Protein 1GFF (pdb70)

Structure (mmCIF, N/CA/C/O backbone):
data_1GFF
#
_entry.id   1GFF
#
_cell.length_a   414.200
_cell.length_b   414.200
_cell.length_c   263.000
_cell.angle_alpha   90.00
_cell.angle_beta   90.00
_cell.angle_gamma   120.00
#
_symmetry.space_group_name_H-M   'P 63 2 2'
#
loop_
_entity.id
_entity.type
_entity.pdbx_description
1 polymer 'BACTERIOPHAGE G4 CAPSID PROTEINS GPF, GPG, GPJ'
2 polymer 'BACTERIOPHAGE G4 CAPSID PROTEINS GPF, GPG, GPJ'
3 polymer 'BACTERIOPHAGE G4 CAPSID PROTEINS GPF, GPG, GPJ'
#
loop_
_atom_site.group_PDB
_atom_site.id
_atom_site.type_symbol
_atom_site.label_atom_id
_atom_site.label_alt_id
_atom_site.label_comp_id
_atom_site.label_asym_id
_atom_site.label_entity_id
_atom_site.label_seq_id
_atom_site.pdbx_PDB_ins_code
_atom_site.Cartn_x
_atom_site.Cartn_y
_atom_site.Cartn_z
_atom_site.occupancy
_atom_site.B_iso_or_equiv
_atom_site.auth_seq_id
_atom_site.auth_comp_id
_atom_site.auth_asym_id
_atom_site.auth_atom_id
_atom_site.pdbx_PDB_model_num
ATOM 1 N N . VAL A 1 10 ? 16.936 232.017 165.624 1.00 0.00 10 VAL 1 N 1
ATOM 2 C CA . VAL A 1 10 ? 17.678 233.008 164.868 1.00 0.00 10 VAL 1 CA 1
ATOM 3 C C . VAL A 1 10 ? 19.169 232.775 164.978 1.00 0.00 10 VAL 1 C 1
ATOM 4 O O . VAL A 1 10 ? 19.650 232.174 165.951 1.00 0.00 10 VAL 1 O 1
ATOM 8 N N . PRO A 1 11 ? 19.927 233.242 163.978 1.00 0.00 11 PRO 1 N 1
ATOM 9 C CA . PRO A 1 11 ? 21.345 233.007 163.927 1.00 0.00 11 PRO 1 CA 1
ATOM 10 C C . PRO A 1 11 ? 22.006 233.551 165.141 1.00 0.00 11 PRO 1 C 1
ATOM 11 O O . PRO A 1 11 ? 21.805 234.762 165.459 1.00 0.00 11 PRO 1 O 1
ATOM 15 N N . HIS A 1 12 ? 22.744 232.667 165.763 1.00 0.00 12 HIS 1 N 1
ATOM 16 C CA . HIS A 1 12 ? 23.523 232.985 166.950 1.00 0.00 12 HIS 1 CA 1
ATOM 17 C C . HIS A 1 12 ? 24.992 232.819 166.612 1.00 0.00 12 HIS 1 C 1
ATOM 18 O O . HIS A 1 12 ? 25.477 231.697 166.403 1.00 0.00 12 HIS 1 O 1
ATOM 25 N N . ASP A 1 13 ? 25.648 233.952 166.551 1.00 0.00 13 ASP 1 N 1
ATOM 26 C CA . ASP A 1 13 ? 27.069 234.010 166.240 1.00 0.00 13 ASP 1 CA 1
ATOM 27 C C . ASP A 1 13 ? 27.876 233.678 167.487 1.00 0.00 13 ASP 1 C 1
ATOM 28 O O . ASP A 1 13 ? 28.051 234.523 168.377 1.00 0.00 13 ASP 1 O 1
ATOM 33 N N . LEU A 1 14 ? 28.339 232.447 167.508 1.00 0.00 14 LEU 1 N 1
ATOM 34 C CA . LEU A 1 14 ? 29.115 231.913 168.629 1.00 0.00 14 LEU 1 CA 1
ATOM 35 C C . LEU A 1 14 ? 30.583 231.757 168.237 1.00 0.00 14 LEU 1 C 1
ATOM 36 O O . LEU A 1 14 ? 31.272 230.834 168.696 1.00 0.00 14 LEU 1 O 1
ATOM 41 N N . SER A 1 15 ? 31.016 232.675 167.394 1.00 0.00 15 SER 1 N 1
ATOM 42 C CA . SER A 1 15 ? 32.404 232.720 166.916 1.00 0.00 15 SER 1 CA 1
ATOM 43 C C . SER A 1 15 ? 33.319 233.128 168.073 1.00 0.00 15 SER 1 C 1
ATOM 44 O O . SER A 1 15 ? 32.881 233.768 169.039 1.00 0.00 15 SER 1 O 1
ATOM 47 N N . HIS A 1 16 ? 34.573 232.742 167.943 1.00 0.00 16 HIS 1 N 1
ATOM 48 C CA . HIS A 1 16 ? 35.602 233.027 168.957 1.00 0.00 16 HIS 1 CA 1
ATOM 49 C C . HIS A 1 16 ? 36.978 232.620 168.436 1.00 0.00 16 HIS 1 C 1
ATOM 50 O O . HIS A 1 16 ? 37.097 231.771 167.542 1.00 0.00 16 HIS 1 O 1
ATOM 57 N N . LEU A 1 17 ? 37.984 233.239 169.017 1.00 0.00 17 LEU 1 N 1
ATOM 58 C CA . LEU A 1 17 ? 39.382 232.963 168.666 1.00 0.00 17 LEU 1 CA 1
ATOM 59 C C . LEU A 1 17 ? 39.905 231.811 169.524 1.00 0.00 17 LEU 1 C 1
ATOM 60 O O . LEU A 1 17 ? 39.419 231.576 170.641 1.00 0.00 17 LEU 1 O 1
ATOM 65 N N . VAL A 1 18 ? 40.885 231.132 168.963 1.00 0.00 18 VAL 1 N 1
ATOM 66 C CA . VAL A 1 18 ? 41.535 229.987 169.609 1.00 0.00 18 VAL 1 CA 1
ATOM 67 C C . VAL A 1 18 ? 43.059 230.109 169.486 1.00 0.00 18 VAL 1 C 1
ATOM 68 O O . VAL A 1 18 ? 43.604 230.185 168.379 1.00 0.00 18 VAL 1 O 1
ATOM 72 N N . PHE A 1 19 ? 43.703 230.137 170.640 1.00 0.00 19 PHE 1 N 1
ATOM 73 C CA . PHE A 1 19 ? 45.175 230.167 170.739 1.00 0.00 19 PHE 1 CA 1
ATOM 74 C C . PHE A 1 19 ? 45.586 228.839 171.361 1.00 0.00 19 PHE 1 C 1
ATOM 75 O O . PHE A 1 19 ? 45.426 228.624 172.573 1.00 0.00 19 PHE 1 O 1
ATOM 83 N N . GLU A 1 20 ? 46.101 227.988 170.491 1.00 0.00 20 GLU 1 N 1
ATOM 84 C CA . GLU A 1 20 ? 46.391 226.599 170.839 1.00 0.00 20 GLU 1 CA 1
ATOM 85 C C . GLU A 1 20 ? 47.889 226.264 170.839 1.00 0.00 20 GLU 1 C 1
ATOM 86 O O . GLU A 1 20 ? 48.723 227.065 170.393 1.00 0.00 20 GLU 1 O 1
ATOM 92 N N . ALA A 1 21 ? 48.132 225.058 171.357 1.00 0.00 21 ALA 1 N 1
ATOM 93 C CA . ALA A 1 21 ? 49.471 224.449 171.495 1.00 0.00 21 ALA 1 CA 1
ATOM 94 C C . ALA A 1 21 ? 49.338 223.070 172.172 1.00 0.00 21 ALA 1 C 1
ATOM 95 O O . ALA A 1 21 ? 48.478 222.863 173.040 1.00 0.00 21 ALA 1 O 1
ATOM 97 N N . GLY A 1 22 ? 50.200 222.149 171.754 1.00 0.00 22 GLY 1 N 1
ATOM 98 C CA . GLY A 1 22 ? 50.213 220.769 172.289 1.00 0.00 22 GLY 1 CA 1
ATOM 99 C C . GLY A 1 22 ? 51.459 220.005 171.810 1.00 0.00 22 GLY 1 C 1
ATOM 100 O O . GLY A 1 22 ? 52.353 220.579 171.171 1.00 0.00 22 GLY 1 O 1
ATOM 101 N N . LYS A 1 23 ? 51.471 218.718 172.144 1.00 0.00 23 LYS 1 N 1
ATOM 102 C CA . LYS A 1 23 ? 52.572 217.803 171.785 1.00 0.00 23 LYS 1 CA 1
ATOM 103 C C . LYS A 1 23 ? 52.330 217.243 170.369 1.00 0.00 23 LYS 1 C 1
ATOM 104 O O . LYS A 1 23 ? 51.508 217.768 169.606 1.00 0.00 23 LYS 1 O 1
ATOM 110 N N . ILE A 1 24 ? 53.041 216.172 170.038 1.00 0.00 24 ILE 1 N 1
ATOM 111 C CA . ILE A 1 24 ? 53.023 215.609 168.667 1.00 0.00 24 ILE 1 CA 1
ATOM 112 C C . ILE A 1 24 ? 51.931 214.547 168.408 1.00 0.00 24 ILE 1 C 1
ATOM 113 O O . ILE A 1 24 ? 51.097 214.691 167.504 1.00 0.00 24 ILE 1 O 1
ATOM 118 N N . GLY A 1 25 ? 51.927 213.471 169.179 1.00 0.00 25 GLY 1 N 1
ATOM 119 C CA . GLY A 1 25 ? 50.987 212.350 168.921 1.00 0.00 25 GLY 1 CA 1
ATOM 120 C C . GLY A 1 25 ? 49.902 212.198 169.997 1.00 0.00 25 GLY 1 C 1
ATOM 121 O O . GLY A 1 25 ? 49.492 211.076 170.333 1.00 0.00 25 GLY 1 O 1
ATOM 122 N N . ARG A 1 26 ? 49.435 213.319 170.509 1.00 0.00 26 ARG 1 N 1
ATOM 123 C CA . ARG A 1 26 ? 48.392 213.323 171.552 1.00 0.00 26 ARG 1 CA 1
ATOM 124 C C . ARG A 1 26 ? 47.179 214.154 171.104 1.00 0.00 26 ARG 1 C 1
ATOM 125 O O . ARG A 1 26 ? 47.330 215.273 170.589 1.00 0.00 26 ARG 1 O 1
ATOM 133 N N . LEU A 1 27 ? 46.014 213.554 171.326 1.00 0.00 27 LEU 1 N 1
ATOM 134 C CA . LEU A 1 27 ? 44.705 214.150 170.988 1.00 0.00 27 LEU 1 CA 1
ATOM 135 C C . LEU A 1 27 ? 44.345 215.215 172.020 1.00 0.00 27 LEU 1 C 1
ATOM 136 O O . LEU A 1 27 ? 44.407 214.978 173.236 1.00 0.00 27 LEU 1 O 1
ATOM 141 N N . LYS A 1 28 ? 43.958 216.355 171.497 1.00 0.00 28 LYS 1 N 1
ATOM 142 C CA . LYS A 1 28 ? 43.684 217.529 172.312 1.00 0.00 28 LYS 1 CA 1
ATOM 143 C C . LYS A 1 28 ? 42.489 218.321 171.769 1.00 0.00 28 LYS 1 C 1
ATOM 144 O O . LYS A 1 28 ? 42.399 218.590 170.564 1.00 0.00 28 LYS 1 O 1
ATOM 150 N N . THR A 1 29 ? 41.606 218.674 172.694 1.00 0.00 29 THR 1 N 1
ATOM 151 C CA . THR A 1 29 ? 40.392 219.457 172.393 1.00 0.00 29 THR 1 CA 1
ATOM 152 C C . THR A 1 29 ? 40.788 220.924 172.193 1.00 0.00 29 THR 1 C 1
ATOM 153 O O . THR A 1 29 ? 41.452 221.528 173.049 1.00 0.00 29 THR 1 O 1
ATOM 157 N N . ILE A 1 30 ? 40.371 221.475 171.066 1.00 0.00 30 ILE 1 N 1
ATOM 158 C CA . ILE A 1 30 ? 40.708 222.863 170.708 1.00 0.00 30 ILE 1 CA 1
ATOM 159 C C . ILE A 1 30 ? 39.483 223.785 170.789 1.00 0.00 30 ILE 1 C 1
ATOM 160 O O . ILE A 1 30 ? 39.613 225.016 170.855 1.00 0.00 30 ILE 1 O 1
ATOM 165 N N . SER A 1 31 ? 38.305 223.187 170.785 1.00 0.00 31 SER 1 N 1
ATOM 166 C CA . SER A 1 31 ? 37.048 223.954 170.862 1.00 0.00 31 SER 1 CA 1
ATOM 167 C C . SER A 1 31 ? 35.852 223.033 171.113 1.00 0.00 31 SER 1 C 1
ATOM 168 O O . SER A 1 31 ? 35.813 221.890 170.637 1.00 0.00 31 SER 1 O 1
ATOM 171 N N . TRP A 1 32 ? 34.911 223.576 171.867 1.00 0.00 32 TRP 1 N 1
ATOM 172 C CA . TRP A 1 32 ? 33.649 222.893 172.195 1.00 0.00 32 TRP 1 CA 1
ATOM 173 C C . TRP A 1 32 ? 32.541 223.934 172.363 1.00 0.00 32 TRP 1 C 1
ATOM 174 O O . TRP A 1 32 ? 32.744 224.988 172.988 1.00 0.00 32 TRP 1 O 1
ATOM 185 N N . THR A 1 33 ? 31.403 223.593 171.785 1.00 0.00 33 THR 1 N 1
ATOM 186 C CA . THR A 1 33 ? 30.211 224.452 171.783 1.00 0.00 33 THR 1 CA 1
ATOM 187 C C . THR A 1 33 ? 28.983 223.691 172.278 1.00 0.00 33 THR 1 C 1
ATOM 188 O O . THR A 1 33 ? 28.479 222.781 171.602 1.00 0.00 33 THR 1 O 1
ATOM 192 N N . PRO A 1 34 ? 28.451 224.003 173.468 1.00 0.00 34 PRO 1 N 1
ATOM 193 C CA . PRO A 1 34 ? 27.240 223.352 173.943 1.00 0.00 34 PRO 1 CA 1
ATOM 194 C C . PRO A 1 34 ? 26.098 223.676 173.003 1.00 0.00 34 PRO 1 C 1
ATOM 195 O O . PRO A 1 34 ? 25.899 224.885 172.668 1.00 0.00 34 PRO 1 O 1
ATOM 199 N N . VAL A 1 35 ? 25.375 222.640 172.594 1.00 0.00 35 VAL 1 N 1
ATOM 200 C CA . VAL A 1 35 ? 24.235 222.792 171.659 1.00 0.00 35 VAL 1 CA 1
ATOM 201 C C . VAL A 1 35 ? 22.928 222.329 172.297 1.00 0.00 35 VAL 1 C 1
ATOM 202 O O . VAL A 1 35 ? 22.920 221.435 173.159 1.00 0.00 35 VAL 1 O 1
ATOM 206 N N . VAL A 1 36 ? 21.839 222.973 171.855 1.00 0.00 36 VAL 1 N 1
ATOM 207 C CA . VAL A 1 36 ? 20.525 222.560 172.341 1.00 0.00 36 VAL 1 CA 1
ATOM 208 C C . VAL A 1 36 ? 19.710 221.855 171.259 1.00 0.00 36 VAL 1 C 1
ATOM 209 O O . VAL A 1 36 ? 19.908 222.080 170.058 1.00 0.00 36 VAL 1 O 1
ATOM 213 N N . ALA A 1 37 ? 18.850 220.994 171.785 1.00 0.00 37 ALA 1 N 1
ATOM 214 C CA . ALA A 1 37 ? 17.969 220.142 170.991 1.00 0.00 37 ALA 1 CA 1
ATOM 215 C C . ALA A 1 37 ? 17.205 220.987 169.976 1.00 0.00 37 ALA 1 C 1
ATOM 216 O O . ALA A 1 37 ? 16.476 221.923 170.339 1.00 0.00 37 ALA 1 O 1
ATOM 218 N N . GLY A 1 38 ? 17.412 220.637 168.728 1.00 0.00 38 GLY 1 N 1
ATOM 219 C CA . GLY A 1 38 ? 16.704 221.261 167.617 1.00 0.00 38 GLY 1 CA 1
ATOM 220 C C . GLY A 1 38 ? 17.482 222.402 166.954 1.00 0.00 38 GLY 1 C 1
ATOM 221 O O . GLY A 1 38 ? 16.995 223.054 166.026 1.00 0.00 38 GLY 1 O 1
ATOM 222 N N . ASP A 1 39 ? 18.697 222.711 167.378 1.00 0.00 39 ASP 1 N 1
ATOM 223 C CA . ASP A 1 39 ? 19.387 223.798 166.666 1.00 0.00 39 ASP 1 CA 1
ATOM 224 C C . ASP A 1 39 ? 20.348 223.203 165.630 1.00 0.00 39 ASP 1 C 1
ATOM 225 O O . ASP A 1 39 ? 20.798 222.055 165.754 1.00 0.00 39 ASP 1 O 1
ATOM 230 N N . SER A 1 40 ? 20.569 224.019 164.613 1.00 0.00 40 SER 1 N 1
ATOM 231 C CA . SER A 1 40 ? 21.447 223.700 163.479 1.00 0.00 40 SER 1 CA 1
ATOM 232 C C . SER A 1 40 ? 22.799 224.365 163.737 1.00 0.00 40 SER 1 C 1
ATOM 233 O O . SER A 1 40 ? 22.870 225.549 164.100 1.00 0.00 40 SER 1 O 1
ATOM 236 N N . PHE A 1 41 ? 23.840 223.586 163.542 1.00 0.00 41 PHE 1 N 1
ATOM 237 C CA . PHE A 1 41 ? 25.211 224.035 163.804 1.00 0.00 41 PHE 1 CA 1
ATOM 238 C C . PHE A 1 41 ? 26.106 223.879 162.574 1.00 0.00 41 PHE 1 C 1
ATOM 239 O O . PHE A 1 41 ? 26.127 222.825 161.925 1.00 0.00 41 PHE 1 O 1
ATOM 247 N N . GLU A 1 42 ? 26.817 224.959 162.303 1.00 0.00 42 GLU 1 N 1
ATOM 248 C CA . GLU A 1 42 ? 27.789 225.035 161.202 1.00 0.00 42 GLU 1 CA 1
ATOM 249 C C . GLU A 1 42 ? 28.978 225.865 161.681 1.00 0.00 42 GLU 1 C 1
ATOM 250 O O . GLU A 1 42 ? 28.817 226.864 162.398 1.00 0.00 42 GLU 1 O 1
ATOM 256 N N . CYS A 1 43 ? 30.154 225.429 161.282 1.00 0.00 43 CYS 1 N 1
ATOM 257 C CA . CYS A 1 43 ? 31.398 226.096 161.678 1.00 0.00 43 CYS 1 CA 1
ATOM 258 C C . CYS A 1 43 ? 32.413 226.122 160.547 1.00 0.00 43 CYS 1 C 1
ATOM 259 O O . CYS A 1 43 ? 32.487 225.202 159.722 1.00 0.00 43 CYS 1 O 1
ATOM 262 N N . ASP A 1 44 ? 33.164 227.210 160.562 1.00 0.00 44 ASP 1 N 1
ATOM 263 C CA . ASP A 1 44 ? 34.254 227.454 159.607 1.00 0.00 44 ASP 1 CA 1
ATOM 264 C C . ASP A 1 44 ? 35.471 227.929 160.375 1.00 0.00 44 ASP 1 C 1
ATOM 265 O O . ASP A 1 44 ? 35.593 229.119 160.708 1.00 0.00 44 ASP 1 O 1
ATOM 270 N N . MET A 1 45 ? 36.294 226.965 160.606 1.00 0.00 45 MET 1 N 1
ATOM 271 C CA . MET A 1 45 ? 37.521 227.099 161.352 1.00 0.00 45 MET 1 CA 1
ATOM 272 C C . MET A 1 45 ? 38.673 227.325 160.375 1.00 0.00 45 MET 1 C 1
ATOM 273 O O . MET A 1 45 ? 39.003 226.455 159.554 1.00 0.00 45 MET 1 O 1
ATOM 278 N N . VAL A 1 46 ? 39.266 228.500 160.483 1.00 0.00 46 VAL 1 N 1
ATOM 279 C CA . VAL A 1 46 ? 40.348 228.878 159.603 1.00 0.00 46 VAL 1 CA 1
ATOM 280 C C . VAL A 1 46 ? 41.460 229.551 160.372 1.00 0.00 46 VAL 1 C 1
ATOM 281 O O . VAL A 1 46 ? 41.246 230.563 161.052 1.00 0.00 46 VAL 1 O 1
ATOM 285 N N . GLY A 1 47 ? 42.621 228.953 160.226 1.00 0.00 47 GLY 1 N 1
ATOM 286 C CA . GLY A 1 47 ? 43.825 229.432 160.888 1.00 0.00 47 GLY 1 CA 1
ATOM 287 C C . GLY A 1 47 ? 45.077 228.837 160.255 1.00 0.00 47 GLY 1 C 1
ATOM 288 O O . GLY A 1 47 ? 45.027 228.272 159.147 1.00 0.00 47 GLY 1 O 1
ATOM 289 N N . ALA A 1 48 ? 46.134 229.014 161.018 1.00 0.00 48 ALA 1 N 1
ATOM 290 C CA . ALA A 1 48 ? 47.481 228.571 160.672 1.00 0.00 48 ALA 1 CA 1
ATOM 291 C C . ALA A 1 48 ? 48.052 227.709 161.795 1.00 0.00 48 ALA 1 C 1
ATOM 292 O O . ALA A 1 48 ? 47.858 228.000 162.988 1.00 0.00 48 ALA 1 O 1
ATOM 294 N N . ILE A 1 49 ? 48.737 226.673 161.363 1.00 0.00 49 ILE 1 N 1
ATOM 295 C CA . ILE A 1 49 ? 49.398 225.719 162.255 1.00 0.00 49 ILE 1 CA 1
ATOM 296 C C . ILE A 1 49 ? 50.909 225.876 162.129 1.00 0.00 49 ILE 1 C 1
ATOM 297 O O . ILE A 1 49 ? 51.463 225.853 161.021 1.00 0.00 49 ILE 1 O 1
ATOM 302 N N . ARG A 1 50 ? 51.527 226.037 163.276 1.00 0.00 50 ARG 1 N 1
ATOM 303 C CA . ARG A 1 50 ? 52.978 226.198 163.377 1.00 0.00 50 ARG 1 CA 1
ATOM 304 C C . ARG A 1 50 ? 53.560 225.133 164.303 1.00 0.00 50 ARG 1 C 1
ATOM 305 O O . ARG A 1 50 ? 52.925 224.718 165.277 1.00 0.00 50 ARG 1 O 1
ATOM 313 N N . LEU A 1 51 ? 54.753 224.716 163.955 1.00 0.00 51 LEU 1 N 1
ATOM 314 C CA . LEU A 1 51 ? 55.536 223.768 164.757 1.00 0.00 51 LEU 1 CA 1
ATOM 315 C C . LEU A 1 51 ? 56.563 224.616 165.513 1.00 0.00 51 LEU 1 C 1
ATOM 316 O O . LEU A 1 51 ? 56.886 225.739 165.113 1.00 0.00 51 LEU 1 O 1
ATOM 321 N N . SER A 1 52 ? 57.090 224.139 166.620 1.00 0.00 52 SER 1 N 1
ATOM 322 C CA . SER A 1 52 ? 58.107 224.937 167.331 1.00 0.00 52 SER 1 CA 1
ATOM 323 C C . SER A 1 52 ? 59.288 225.105 166.378 1.00 0.00 52 SER 1 C 1
ATOM 324 O O . SER A 1 52 ? 59.475 224.305 165.449 1.00 0.00 52 SER 1 O 1
ATOM 327 N N . PRO A 1 53 ? 60.158 226.114 166.512 1.00 0.00 53 PRO 1 N 1
ATOM 328 C CA . PRO A 1 53 ? 61.246 226.265 165.565 1.00 0.00 53 PRO 1 CA 1
ATOM 329 C C . PRO A 1 53 ? 62.099 225.029 165.608 1.00 0.00 53 PRO 1 C 1
ATOM 330 O O . PRO A 1 53 ? 62.507 224.591 166.722 1.00 0.00 53 PRO 1 O 1
ATOM 334 N N . LEU A 1 54 ? 62.394 224.411 164.465 1.00 0.00 54 LEU 1 N 1
ATOM 335 C CA . LEU A 1 54 ? 63.262 223.215 164.527 1.00 0.00 54 LEU 1 CA 1
ATOM 336 C C . LEU A 1 54 ? 64.728 223.626 164.342 1.00 0.00 54 LEU 1 C 1
ATOM 337 O O . LEU A 1 54 ? 65.034 224.712 163.827 1.00 0.00 54 LEU 1 O 1
ATOM 342 N N . ARG A 1 55 ? 65.582 222.720 164.774 1.00 0.00 55 ARG 1 N 1
ATOM 343 C CA . ARG A 1 55 ? 67.036 222.943 164.857 1.00 0.00 55 ARG 1 CA 1
ATOM 344 C C . ARG A 1 55 ? 67.748 223.035 163.496 1.00 0.00 55 ARG 1 C 1
ATOM 345 O O . ARG A 1 55 ? 68.837 223.606 163.386 1.00 0.00 55 ARG 1 O 1
ATOM 353 N N . ARG A 1 56 ? 67.179 222.480 162.452 1.00 0.00 56 ARG 1 N 1
ATOM 354 C CA . ARG A 1 56 ? 67.787 222.616 161.111 1.00 0.00 56 ARG 1 CA 1
ATOM 355 C C . ARG A 1 56 ? 66.678 222.953 160.115 1.00 0.00 56 ARG 1 C 1
ATOM 356 O O . ARG A 1 56 ? 65.593 223.398 160.506 1.00 0.00 56 ARG 1 O 1
ATOM 364 N N . GLY A 1 57 ? 66.956 222.753 158.843 1.00 0.00 57 GLY 1 N 1
ATOM 365 C CA . GLY A 1 57 ? 65.979 223.052 157.777 1.00 0.00 57 GLY 1 CA 1
ATOM 366 C C . GLY A 1 57 ? 64.900 221.967 157.734 1.00 0.00 57 GLY 1 C 1
ATOM 367 O O . GLY A 1 57 ? 65.082 220.867 158.273 1.00 0.00 57 GLY 1 O 1
ATOM 368 N N . LEU A 1 58 ? 63.793 222.312 157.093 1.00 0.00 58 LEU 1 N 1
ATOM 369 C CA . LEU A 1 58 ? 62.662 221.385 156.921 1.00 0.00 58 LEU 1 CA 1
ATOM 370 C C . LEU A 1 58 ? 63.147 220.155 156.160 1.00 0.00 58 LEU 1 C 1
ATOM 371 O O . LEU A 1 58 ? 63.951 220.263 155.224 1.00 0.00 58 LEU 1 O 1
ATOM 376 N N . ALA A 1 59 ? 62.652 219.010 156.579 1.00 0.00 59 ALA 1 N 1
ATOM 377 C CA . ALA A 1 59 ? 63.015 217.739 155.950 1.00 0.00 59 ALA 1 CA 1
ATOM 378 C C . ALA A 1 59 ? 61.763 216.910 155.652 1.00 0.00 59 ALA 1 C 1
ATOM 379 O O . ALA A 1 59 ? 61.655 216.268 154.594 1.00 0.00 59 ALA 1 O 1
ATOM 381 N N . VAL A 1 60 ? 60.803 216.919 156.579 1.00 0.00 60 VAL 1 N 1
ATOM 382 C CA . VAL A 1 60 ? 59.585 216.128 156.358 1.00 0.00 60 VAL 1 CA 1
ATOM 383 C C . VAL A 1 60 ? 58.375 216.790 157.004 1.00 0.00 60 VAL 1 C 1
ATOM 384 O O . VAL A 1 60 ? 58.401 217.148 158.191 1.00 0.00 60 VAL 1 O 1
ATOM 388 N N . ASP A 1 61 ? 57.365 216.920 156.164 1.00 0.00 61 ASP 1 N 1
ATOM 389 C CA . ASP A 1 61 ? 56.083 217.521 156.528 1.00 0.00 61 ASP 1 CA 1
ATOM 390 C C . ASP A 1 61 ? 55.324 216.620 157.489 1.00 0.00 61 ASP 1 C 1
ATOM 391 O O . ASP A 1 61 ? 55.311 215.389 157.335 1.00 0.00 61 ASP 1 O 1
ATOM 396 N N . SER A 1 62 ? 54.719 217.270 158.449 1.00 0.00 62 SER 1 N 1
ATOM 397 C CA . SER A 1 62 ? 53.870 216.606 159.430 1.00 0.00 62 SER 1 CA 1
ATOM 398 C C . SER A 1 62 ? 52.439 216.681 158.917 1.00 0.00 62 SER 1 C 1
ATOM 399 O O . SER A 1 62 ? 52.064 217.623 158.206 1.00 0.00 62 SER 1 O 1
ATOM 402 N N . ARG A 1 63 ? 51.674 215.684 159.277 1.00 0.00 63 ARG 1 N 1
ATOM 403 C CA . ARG A 1 63 ? 50.272 215.598 158.872 1.00 0.00 63 ARG 1 CA 1
ATOM 404 C C . ARG A 1 63 ? 49.392 215.987 160.057 1.00 0.00 63 ARG 1 C 1
ATOM 405 O O . ARG A 1 63 ? 49.677 215.628 161.208 1.00 0.00 63 ARG 1 O 1
ATOM 413 N N . VAL A 1 64 ? 48.341 216.718 159.740 1.00 0.00 64 VAL 1 N 1
ATOM 414 C CA . VAL A 1 64 ? 47.405 217.223 160.752 1.00 0.00 64 VAL 1 CA 1
ATOM 415 C C . VAL A 1 64 ? 45.978 216.755 160.470 1.00 0.00 64 VAL 1 C 1
ATOM 416 O O . VAL A 1 64 ? 45.512 216.777 159.321 1.00 0.00 64 VAL 1 O 1
ATOM 420 N N . ASP A 1 65 ? 45.339 216.349 161.551 1.00 0.00 65 ASP 1 N 1
ATOM 421 C CA . ASP A 1 65 ? 43.950 215.875 161.541 1.00 0.00 65 ASP 1 CA 1
ATOM 422 C C . ASP A 1 65 ? 43.118 216.668 162.544 1.00 0.00 65 ASP 1 C 1
ATOM 423 O O . ASP A 1 65 ? 43.451 216.738 163.736 1.00 0.00 65 ASP 1 O 1
ATOM 428 N N . ILE A 1 66 ? 42.061 217.243 162.021 1.00 0.00 66 ILE 1 N 1
ATOM 429 C CA . ILE A 1 66 ? 41.098 218.007 162.816 1.00 0.00 66 ILE 1 CA 1
ATOM 430 C C . ILE A 1 66 ? 39.761 217.279 162.738 1.00 0.00 66 ILE 1 C 1
ATOM 431 O O . ILE A 1 66 ? 39.280 216.940 161.647 1.00 0.00 66 ILE 1 O 1
ATOM 436 N N . PHE A 1 67 ? 39.200 217.047 163.903 1.00 0.00 67 PHE 1 N 1
ATOM 437 C CA . PHE A 1 67 ? 37.952 216.292 164.034 1.00 0.00 67 PHE 1 CA 1
ATOM 438 C C . PHE A 1 67 ? 36.878 217.076 164.802 1.00 0.00 67 PHE 1 C 1
ATOM 439 O O . PHE A 1 67 ? 37.175 217.769 165.786 1.00 0.00 67 PHE 1 O 1
ATOM 447 N N . SER A 1 68 ? 35.652 216.943 164.322 1.00 0.00 68 SER 1 N 1
ATOM 448 C CA . SER A 1 68 ? 34.469 217.514 164.989 1.00 0.00 68 SER 1 CA 1
ATOM 449 C C . SER A 1 68 ? 33.445 216.418 165.165 1.00 0.00 68 SER 1 C 1
ATOM 450 O O . SER A 1 68 ? 32.999 215.797 164.190 1.00 0.00 68 SER 1 O 1
ATOM 453 N N . PHE A 1 69 ? 33.110 216.222 166.403 1.00 0.00 69 PHE 1 N 1
ATOM 454 C CA . PHE A 1 69 ? 32.168 215.197 166.781 1.00 0.00 69 PHE 1 CA 1
ATOM 455 C C . PHE A 1 69 ? 31.024 215.783 167.608 1.00 0.00 69 PHE 1 C 1
ATOM 456 O O . PHE A 1 69 ? 31.148 216.875 168.184 1.00 0.00 69 PHE 1 O 1
ATOM 464 N N . TYR A 1 70 ? 29.964 215.002 167.623 1.00 0.00 70 TYR 1 N 1
ATOM 465 C CA . TYR A 1 70 ? 28.719 215.306 168.338 1.00 0.00 70 TYR 1 CA 1
ATOM 466 C C . TYR A 1 70 ? 28.454 214.204 169.356 1.00 0.00 70 TYR 1 C 1
ATOM 467 O O . TYR A 1 70 ? 28.285 213.030 169.007 1.00 0.00 70 TYR 1 O 1
ATOM 476 N N . ILE A 1 71 ? 28.436 214.578 170.613 1.00 0.00 71 ILE 1 N 1
ATOM 477 C CA . ILE A 1 71 ? 28.121 213.618 171.665 1.00 0.00 71 ILE 1 CA 1
ATOM 478 C C . ILE A 1 71 ? 26.955 214.157 172.475 1.00 0.00 71 ILE 1 C 1
ATOM 479 O O . ILE A 1 71 ? 27.115 215.087 173.280 1.00 0.00 71 ILE 1 O 1
ATOM 484 N N . PRO A 1 72 ? 25.758 213.608 172.245 1.00 0.00 72 PRO 1 N 1
ATOM 485 C CA . PRO A 1 72 ? 24.582 213.975 173.019 1.00 0.00 72 PRO 1 CA 1
ATOM 486 C C . PRO A 1 72 ? 24.831 213.680 174.505 1.00 0.00 72 PRO 1 C 1
ATOM 487 O O . PRO A 1 72 ? 25.605 212.725 174.835 1.00 0.00 72 PRO 1 O 1
ATOM 491 N N . HIS A 1 73 ? 24.189 214.480 175.361 1.00 0.00 73 HIS 1 N 1
ATOM 492 C CA . HIS A 1 73 ? 24.336 214.401 176.843 1.00 0.00 73 HIS 1 CA 1
ATOM 493 C C . HIS A 1 73 ? 23.834 213.062 177.399 1.00 0.00 73 HIS 1 C 1
ATOM 494 O O . HIS A 1 73 ? 24.448 212.472 178.305 1.00 0.00 73 HIS 1 O 1
ATOM 501 N N . ARG A 1 74 ? 22.717 212.617 176.856 1.00 0.00 74 ARG 1 N 1
ATOM 502 C CA . ARG A 1 74 ? 22.104 211.342 177.252 1.00 0.00 74 ARG 1 CA 1
ATOM 503 C C . ARG A 1 74 ? 23.180 210.260 177.261 1.00 0.00 74 ARG 1 C 1
ATOM 504 O O . ARG A 1 74 ? 23.231 209.415 178.167 1.00 0.00 74 ARG 1 O 1
ATOM 512 N N . HIS A 1 75 ? 24.004 210.338 176.233 1.00 0.00 75 HIS 1 N 1
ATOM 513 C CA . HIS A 1 75 ? 25.140 209.431 176.043 1.00 0.00 75 HIS 1 CA 1
ATOM 514 C C . HIS A 1 75 ? 26.068 209.448 177.266 1.00 0.00 75 HIS 1 C 1
ATOM 515 O O . HIS A 1 75 ? 26.729 208.449 177.580 1.00 0.00 75 HIS 1 O 1
ATOM 522 N N . ILE A 1 76 ? 26.087 210.600 177.915 1.00 0.00 76 ILE 1 N 1
ATOM 523 C CA . ILE A 1 76 ? 26.986 210.854 179.050 1.00 0.00 76 ILE 1 CA 1
ATOM 524 C C . ILE A 1 76 ? 26.349 210.624 180.433 1.00 0.00 76 ILE 1 C 1
ATOM 525 O O . ILE A 1 76 ? 26.952 209.994 181.315 1.00 0.00 76 ILE 1 O 1
ATOM 530 N N . TYR A 1 77 ? 25.147 211.132 180.627 1.00 0.00 77 TYR 1 N 1
ATOM 531 C CA . TYR A 1 77 ? 24.463 211.009 181.936 1.00 0.00 77 TYR 1 CA 1
ATOM 532 C C . TYR A 1 77 ? 23.429 209.879 181.947 1.00 0.00 77 TYR 1 C 1
ATOM 533 O O . TYR A 1 77 ? 22.837 209.563 182.990 1.00 0.00 77 TYR 1 O 1
ATOM 542 N N . GLY A 1 78 ? 23.224 209.287 180.796 1.00 0.00 78 GLY 1 N 1
ATOM 543 C CA . GLY A 1 78 ? 22.273 208.179 180.652 1.00 0.00 78 GLY 1 CA 1
ATOM 544 C C . GLY A 1 78 ? 20.907 208.559 181.245 1.00 0.00 78 GLY 1 C 1
ATOM 545 O O . GLY A 1 78 ? 20.420 209.684 181.071 1.00 0.00 78 GLY 1 O 1
ATOM 546 N N . GLN A 1 79 ? 20.319 207.601 181.938 1.00 0.00 79 GLN 1 N 1
ATOM 547 C CA . GLN A 1 79 ? 18.975 207.761 182.531 1.00 0.00 79 GLN 1 CA 1
ATOM 548 C C . GLN A 1 79 ? 18.883 209.018 183.410 1.00 0.00 79 GLN 1 C 1
ATOM 549 O O . GLN A 1 79 ? 17.816 209.634 183.523 1.00 0.00 79 GLN 1 O 1
ATOM 555 N N . GLN A 1 80 ? 19.998 209.394 184.023 1.00 0.00 80 GLN 1 N 1
ATOM 556 C CA . GLN A 1 80 ? 20.037 210.590 184.896 1.00 0.00 80 GLN 1 CA 1
ATOM 557 C C . GLN A 1 80 ? 19.623 211.833 184.114 1.00 0.00 80 GLN 1 C 1
ATOM 558 O O . GLN A 1 80 ? 18.916 212.710 184.631 1.00 0.00 80 GLN 1 O 1
ATOM 564 N N . TRP A 1 81 ? 20.075 211.881 182.878 1.00 0.00 81 TRP 1 N 1
ATOM 565 C CA . TRP A 1 81 ? 19.773 213.004 181.985 1.00 0.00 81 TRP 1 CA 1
ATOM 566 C C . TRP A 1 81 ? 18.298 212.975 181.576 1.00 0.00 81 TRP 1 C 1
ATOM 567 O O . TRP A 1 81 ? 17.615 214.010 181.580 1.00 0.00 81 TRP 1 O 1
ATOM 578 N N . ILE A 1 82 ? 17.845 211.781 181.230 1.00 0.00 82 ILE 1 N 1
ATOM 579 C CA . ILE A 1 82 ? 16.455 211.548 180.804 1.00 0.00 82 ILE 1 CA 1
ATOM 580 C C . ILE A 1 82 ? 15.480 212.095 181.847 1.00 0.00 82 ILE 1 C 1
ATOM 581 O O . ILE A 1 82 ? 14.508 212.787 181.511 1.00 0.00 82 ILE 1 O 1
ATOM 586 N N . ASN A 1 83 ? 15.778 211.755 183.084 1.00 0.00 83 ASN 1 N 1
ATOM 587 C CA . ASN A 1 83 ? 14.968 212.153 184.245 1.00 0.00 83 ASN 1 CA 1
ATOM 588 C C . ASN A 1 83 ? 15.030 213.670 184.448 1.00 0.00 83 ASN 1 C 1
ATOM 589 O O . ASN A 1 83 ? 14.021 214.309 184.774 1.00 0.00 83 ASN 1 O 1
ATOM 594 N N . PHE A 1 84 ? 16.224 214.187 184.243 1.00 0.00 84 PHE 1 N 1
ATOM 595 C CA . PHE A 1 84 ? 16.527 215.622 184.383 1.00 0.00 84 PHE 1 CA 1
ATOM 596 C C . PHE A 1 84 ? 15.610 216.437 183.452 1.00 0.00 84 PHE 1 C 1
ATOM 597 O O . PHE A 1 84 ? 14.986 217.424 183.869 1.00 0.00 84 PHE 1 O 1
ATOM 605 N N . MET A 1 85 ? 15.544 215.990 182.209 1.00 0.00 85 MET 1 N 1
ATOM 606 C CA . MET A 1 85 ? 14.739 216.651 181.164 1.00 0.00 85 MET 1 CA 1
ATOM 607 C C . MET A 1 85 ? 13.246 216.553 181.483 1.00 0.00 85 MET 1 C 1
ATOM 608 O O . MET A 1 85 ? 12.484 217.506 181.265 1.00 0.00 85 MET 1 O 1
ATOM 613 N N . LYS A 1 86 ? 12.870 215.401 181.993 1.00 0.00 86 LYS 1 N 1
ATOM 614 C CA . LYS A 1 86 ? 11.477 215.122 182.362 1.00 0.00 86 LYS 1 CA 1
ATOM 615 C C . LYS A 1 86 ? 11.077 215.970 183.574 1.00 0.00 86 LYS 1 C 1
ATOM 616 O O . LYS A 1 86 ? 10.069 216.691 183.545 1.00 0.00 86 LYS 1 O 1
ATOM 622 N N . ASP A 1 87 ? 11.894 215.857 184.607 1.00 0.00 87 ASP 1 N 1
ATOM 623 C CA . ASP A 1 87 ? 11.687 216.572 185.877 1.00 0.00 87 ASP 1 CA 1
ATOM 624 C C . ASP A 1 87 ? 11.555 218.077 185.621 1.00 0.00 87 ASP 1 C 1
ATOM 625 O O . ASP A 1 87 ? 10.781 218.775 186.291 1.00 0.00 87 ASP 1 O 1
ATOM 630 N N . GLY A 1 88 ? 12.325 218.536 184.657 1.00 0.00 88 GLY 1 N 1
ATOM 631 C CA . GLY A 1 88 ? 12.306 219.940 184.227 1.00 0.00 88 GLY 1 CA 1
ATOM 632 C C . GLY A 1 88 ? 13.049 220.854 185.211 1.00 0.00 88 GLY 1 C 1
ATOM 633 O O . GLY A 1 88 ? 14.126 220.507 185.715 1.00 0.00 88 GLY 1 O 1
ATOM 634 N N . VAL A 1 89 ? 12.411 221.990 185.429 1.00 0.00 89 VAL 1 N 1
ATOM 635 C CA . VAL A 1 89 ? 12.921 223.101 186.257 1.00 0.00 89 VAL 1 CA 1
ATOM 636 C C . VAL A 1 89 ? 13.461 222.665 187.625 1.00 0.00 89 VAL 1 C 1
ATOM 637 O O . VAL A 1 89 ? 14.440 223.226 188.137 1.00 0.00 89 VAL 1 O 1
ATOM 641 N N . ASN A 1 90 ? 12.840 221.679 188.234 1.00 0.00 90 ASN 1 N 1
ATOM 642 C CA . ASN A 1 90 ? 13.257 221.264 189.583 1.00 0.00 90 ASN 1 CA 1
ATOM 643 C C . ASN A 1 90 ? 14.034 219.949 189.566 1.00 0.00 90 ASN 1 C 1
ATOM 644 O O . ASN A 1 90 ? 14.090 219.223 190.569 1.00 0.00 90 ASN 1 O 1
ATOM 649 N N . ALA A 1 91 ? 14.628 219.670 188.429 1.00 0.00 91 ALA 1 N 1
ATOM 650 C CA . ALA A 1 91 ? 15.478 218.487 188.276 1.00 0.00 91 ALA 1 CA 1
ATOM 651 C C . ALA A 1 91 ? 16.738 218.711 189.113 1.00 0.00 91 ALA 1 C 1
ATOM 652 O O . ALA A 1 91 ? 17.196 219.848 189.287 1.00 0.00 91 ALA 1 O 1
ATOM 654 N N . SER A 1 92 ? 17.280 217.631 189.637 1.00 0.00 92 SER 1 N 1
ATOM 655 C CA . SER A 1 92 ? 18.509 217.702 190.443 1.00 0.00 92 SER 1 CA 1
ATOM 656 C C . SER A 1 92 ? 19.662 218.174 189.550 1.00 0.00 92 SER 1 C 1
ATOM 657 O O . SER A 1 92 ? 19.810 217.718 188.407 1.00 0.00 92 SER 1 O 1
ATOM 660 N N . PRO A 1 93 ? 20.527 219.093 190.004 1.00 0.00 93 PRO 1 N 1
ATOM 661 C CA . PRO A 1 93 ? 21.621 219.574 189.171 1.00 0.00 93 PRO 1 CA 1
ATOM 662 C C . PRO A 1 93 ? 22.514 218.430 188.745 1.00 0.00 93 PRO 1 C 1
ATOM 663 O O . PRO A 1 93 ? 22.656 217.439 189.526 1.00 0.00 93 PRO 1 O 1
ATOM 667 N N . LEU A 1 94 ? 23.079 218.591 187.547 1.00 0.00 94 LEU 1 N 1
ATOM 668 C CA . LEU A 1 94 ? 24.007 217.609 186.934 1.00 0.00 94 LEU 1 CA 1
ATOM 669 C C . LEU A 1 94 ? 25.411 217.778 187.531 1.00 0.00 94 LEU 1 C 1
ATOM 670 O O . LEU A 1 94 ? 26.097 218.774 187.263 1.00 0.00 94 LEU 1 O 1
ATOM 675 N N . PRO A 1 95 ? 25.886 216.827 188.350 1.00 0.00 95 PRO 1 N 1
ATOM 676 C CA . PRO A 1 95 ? 27.188 216.937 189.009 1.00 0.00 95 PRO 1 CA 1
ATOM 677 C C . PRO A 1 95 ? 28.365 216.990 188.051 1.00 0.00 95 PRO 1 C 1
ATOM 678 O O . PRO A 1 95 ? 28.572 216.011 187.267 1.00 0.00 95 PRO 1 O 1
ATOM 682 N N . PRO A 1 96 ? 29.165 218.087 188.040 1.00 0.00 96 PRO 1 N 1
ATOM 683 C CA . PRO A 1 96 ? 30.387 218.154 187.231 1.00 0.00 96 PRO 1 CA 1
ATOM 684 C C . PRO A 1 96 ? 31.391 217.111 187.710 1.00 0.00 96 PRO 1 C 1
ATOM 685 O O . PRO A 1 96 ? 31.113 216.409 188.731 1.00 0.00 96 PRO 1 O 1
ATOM 689 N N . VAL A 1 97 ? 32.520 217.024 186.995 1.00 0.00 97 VAL 1 N 1
ATOM 690 C CA . VAL A 1 97 ? 33.626 216.076 187.324 1.00 0.00 97 VAL 1 CA 1
ATOM 691 C C . VAL A 1 97 ? 34.780 216.839 188.012 1.00 0.00 97 VAL 1 C 1
ATOM 692 O O . VAL A 1 97 ? 34.866 218.071 187.934 1.00 0.00 97 VAL 1 O 1
ATOM 696 N N . THR A 1 98 ? 35.655 216.083 188.678 1.00 0.00 98 THR 1 N 1
ATOM 697 C CA . THR A 1 98 ? 36.800 216.653 189.440 1.00 0.00 98 THR 1 CA 1
ATOM 698 C C . THR A 1 98 ? 38.099 216.627 188.614 1.00 0.00 98 THR 1 C 1
ATOM 699 O O . THR A 1 98 ? 38.287 215.764 187.743 1.00 0.00 98 THR 1 O 1
ATOM 703 N N . CYS A 1 99 ? 38.973 217.587 188.930 1.00 0.00 99 CYS 1 N 1
ATOM 704 C CA . CYS A 1 99 ? 40.258 217.760 188.219 1.00 0.00 99 CYS 1 CA 1
ATOM 705 C C . CYS A 1 99 ? 41.417 218.010 189.174 1.00 0.00 99 CYS 1 C 1
ATOM 706 O O . CYS A 1 99 ? 41.206 218.276 190.370 1.00 0.00 99 CYS 1 O 1
ATOM 709 N N . SER A 1 100 ? 42.577 217.901 188.540 1.00 0.00 100 SER 1 N 1
ATOM 710 C CA . SER A 1 100 ? 43.889 218.013 189.178 1.00 0.00 100 SER 1 CA 1
ATOM 711 C C . SER A 1 100 ? 44.409 219.445 189.199 1.00 0.00 100 SER 1 C 1
ATOM 712 O O . SER A 1 100 ? 44.215 220.204 188.235 1.00 0.00 100 SER 1 O 1
ATOM 715 N N . SER A 1 101 ? 45.055 219.686 190.324 1.00 0.00 101 SER 1 N 1
ATOM 716 C CA . SER A 1 101 ? 45.658 220.967 190.712 1.00 0.00 101 SER 1 CA 1
ATOM 717 C C . SER A 1 101 ? 46.704 221.438 189.704 1.00 0.00 101 SER 1 C 1
ATOM 718 O O . SER A 1 101 ? 47.904 221.166 189.854 1.00 0.00 101 SER 1 O 1
ATOM 721 N N . GLY A 1 102 ? 46.203 222.148 188.720 1.00 0.00 102 GLY 1 N 1
ATOM 722 C CA . GLY A 1 102 ? 47.021 222.725 187.653 1.00 0.00 102 GLY 1 CA 1
ATOM 723 C C . GLY A 1 102 ? 46.118 223.454 186.666 1.00 0.00 102 GLY 1 C 1
ATOM 724 O O . GLY A 1 102 ? 45.149 222.883 186.147 1.00 0.00 102 GLY 1 O 1
ATOM 725 N N . TRP A 1 103 ? 46.448 224.708 186.437 1.00 0.00 103 TRP 1 N 1
ATOM 726 C CA . TRP A 1 103 ? 45.703 225.546 185.491 1.00 0.00 103 TRP 1 CA 1
ATOM 727 C C . TRP A 1 103 ? 45.668 224.884 184.126 1.00 0.00 103 TRP 1 C 1
ATOM 728 O O . TRP A 1 103 ? 44.868 225.258 183.259 1.00 0.00 103 TRP 1 O 1
ATOM 739 N N . ASP A 1 104 ? 46.566 223.936 183.991 1.00 0.00 104 ASP 1 N 1
ATOM 740 C CA . ASP A 1 104 ? 46.734 223.161 182.761 1.00 0.00 104 ASP 1 CA 1
ATOM 741 C C . ASP A 1 104 ? 46.321 221.720 183.036 1.00 0.00 104 ASP 1 C 1
ATOM 742 O O . ASP A 1 104 ? 46.908 220.778 182.487 1.00 0.00 104 ASP 1 O 1
ATOM 747 N N . SER A 1 105 ? 45.299 221.634 183.875 1.00 0.00 105 SER 1 N 1
ATOM 748 C CA . SER A 1 105 ? 44.769 220.362 184.385 1.00 0.00 105 SER 1 CA 1
ATOM 749 C C . SER A 1 105 ? 43.475 219.910 183.685 1.00 0.00 105 SER 1 C 1
ATOM 750 O O . SER A 1 105 ? 42.788 218.988 184.142 1.00 0.00 105 SER 1 O 1
ATOM 753 N N . ALA A 1 106 ? 43.139 220.545 182.588 1.00 0.00 106 ALA 1 N 1
ATOM 754 C CA . ALA A 1 106 ? 41.935 220.176 181.817 1.00 0.00 106 ALA 1 CA 1
ATOM 755 C C . ALA A 1 106 ? 42.222 220.373 180.339 1.00 0.00 106 ALA 1 C 1
ATOM 756 O O . ALA A 1 106 ? 41.357 220.124 179.485 1.00 0.00 106 ALA 1 O 1
ATOM 758 N N . ALA A 1 107 ? 43.444 220.812 180.141 1.00 0.00 107 ALA 1 N 1
ATOM 759 C CA . ALA A 1 107 ? 44.008 221.110 178.829 1.00 0.00 107 ALA 1 CA 1
ATOM 760 C C . ALA A 1 107 ? 43.377 220.243 177.747 1.00 0.00 107 ALA 1 C 1
ATOM 761 O O . ALA A 1 107 ? 42.894 220.750 176.725 1.00 0.00 107 ALA 1 O 1
ATOM 763 N N . TYR A 1 108 ? 43.393 218.944 177.991 1.00 0.00 108 TYR 1 N 1
ATOM 764 C CA . TYR A 1 108 ? 42.881 217.987 177.009 1.00 0.00 108 TYR 1 CA 1
ATOM 765 C C . TYR A 1 108 ? 41.449 218.270 176.686 1.00 0.00 108 TYR 1 C 1
ATOM 766 O O . TYR A 1 108 ? 40.944 217.794 175.675 1.00 0.00 108 TYR 1 O 1
ATOM 775 N N . LEU A 1 109 ? 40.824 219.043 177.538 1.00 0.00 109 LEU 1 N 1
ATOM 776 C CA . LEU A 1 109 ? 39.413 219.375 177.350 1.00 0.00 109 LEU 1 CA 1
ATOM 777 C C . LEU A 1 109 ? 39.268 220.794 176.801 1.00 0.00 109 LEU 1 C 1
ATOM 778 O O . LEU A 1 109 ? 38.154 221.325 176.701 1.00 0.00 109 LEU 1 O 1
ATOM 783 N N . GLY A 1 110 ? 40.408 221.363 176.456 1.00 0.00 110 GLY 1 N 1
ATOM 784 C CA . GLY A 1 110 ? 40.489 222.719 175.887 1.00 0.00 110 GLY 1 CA 1
ATOM 785 C C . GLY A 1 110 ? 39.680 223.714 176.720 1.00 0.00 110 GLY 1 C 1
ATOM 786 O O . GLY A 1 110 ? 38.979 224.581 176.178 1.00 0.00 110 GLY 1 O 1
ATOM 787 N N . THR A 1 111 ? 39.804 223.567 178.023 1.00 0.00 111 THR 1 N 1
ATOM 788 C CA . THR A 1 111 ? 39.108 224.437 178.980 1.00 0.00 111 THR 1 CA 1
ATOM 789 C C . THR A 1 111 ? 39.886 224.526 180.288 1.00 0.00 111 THR 1 C 1
ATOM 790 O O . THR A 1 111 ? 40.594 223.585 180.676 1.00 0.00 111 THR 1 O 1
ATOM 794 N N . ILE A 1 112 ? 39.720 225.669 180.921 1.00 0.00 112 ILE 1 N 1
ATOM 795 C CA . ILE A 1 112 ? 40.344 225.961 182.211 1.00 0.00 112 ILE 1 CA 1
ATOM 796 C C . ILE A 1 112 ? 39.463 225.400 183.321 1.00 0.00 112 ILE 1 C 1
ATOM 797 O O . ILE A 1 112 ? 38.270 225.731 183.418 1.00 0.00 112 ILE 1 O 1
ATOM 802 N N . PRO A 1 113 ? 39.987 224.542 184.202 1.00 0.00 113 PRO 1 N 1
ATOM 803 C CA . PRO A 1 113 ? 39.181 223.974 185.261 1.00 0.00 113 PRO 1 CA 1
ATOM 804 C C . PRO A 1 113 ? 38.628 225.075 186.117 1.00 0.00 113 PRO 1 C 1
ATOM 805 O O . PRO A 1 113 ? 39.425 225.932 186.608 1.00 0.00 113 PRO 1 O 1
ATOM 809 N N . SER A 1 114 ? 37.316 225.043 186.277 1.00 0.00 114 SER 1 N 1
ATOM 810 C CA . SER A 1 114 ? 36.609 226.037 187.094 1.00 0.00 114 SER 1 CA 1
ATOM 811 C C . SER A 1 114 ? 37.429 226.307 188.355 1.00 0.00 114 SER 1 C 1
ATOM 812 O O . SER A 1 114 ? 38.392 225.586 188.656 1.00 0.00 114 SER 1 O 1
ATOM 815 N N . SER A 1 115 ? 37.016 227.339 189.054 1.00 0.00 115 SER 1 N 1
ATOM 816 C CA . SER A 1 115 ? 37.695 227.809 190.269 1.00 0.00 115 SER 1 CA 1
ATOM 817 C C . SER A 1 115 ? 37.820 226.702 191.326 1.00 0.00 115 SER 1 C 1
ATOM 818 O O . SER A 1 115 ? 38.723 226.718 192.171 1.00 0.00 115 SER 1 O 1
ATOM 821 N N . THR A 1 116 ? 36.920 225.737 191.294 1.00 0.00 116 THR 1 N 1
ATOM 822 C CA . THR A 1 116 ? 36.959 224.647 192.286 1.00 0.00 116 THR 1 CA 1
ATOM 823 C C . THR A 1 116 ? 37.639 223.400 191.709 1.00 0.00 116 THR 1 C 1
ATOM 824 O O . THR A 1 116 ? 37.599 222.314 192.298 1.00 0.00 116 THR 1 O 1
ATOM 828 N N . LEU A 1 117 ? 38.259 223.570 190.563 1.00 0.00 117 LEU 1 N 1
ATOM 829 C CA . LEU A 1 117 ? 38.999 222.480 189.910 1.00 0.00 117 LEU 1 CA 1
ATOM 830 C C . LEU A 1 117 ? 38.081 221.320 189.513 1.00 0.00 117 LEU 1 C 1
ATOM 831 O O . LEU A 1 117 ? 38.458 220.143 189.615 1.00 0.00 117 LEU 1 O 1
ATOM 836 N N . LYS A 1 118 ? 36.896 221.676 189.071 1.00 0.00 118 LYS 1 N 1
ATOM 837 C CA . LYS A 1 118 ? 35.900 220.700 188.605 1.00 0.00 118 LYS 1 CA 1
ATOM 838 C C . LYS A 1 118 ? 35.429 221.149 187.219 1.00 0.00 118 LYS 1 C 1
ATOM 839 O O . LYS A 1 118 ? 35.573 222.325 186.853 1.00 0.00 118 LYS 1 O 1
ATOM 845 N N . VAL A 1 119 ? 34.879 220.204 186.471 1.00 0.00 119 VAL 1 N 1
ATOM 846 C CA . VAL A 1 119 ? 34.495 220.453 185.068 1.00 0.00 119 VAL 1 CA 1
ATOM 847 C C . VAL A 1 119 ? 33.366 219.499 184.616 1.00 0.00 119 VAL 1 C 1
ATOM 848 O O . VAL A 1 119 ? 33.134 218.445 185.228 1.00 0.00 119 VAL 1 O 1
ATOM 852 N N . PRO A 1 120 ? 32.620 219.806 183.520 1.00 0.00 120 PRO 1 N 1
ATOM 853 C CA . PRO A 1 120 ? 31.519 218.958 183.072 1.00 0.00 120 PRO 1 CA 1
ATOM 854 C C . PRO A 1 120 ? 31.996 217.570 182.766 1.00 0.00 120 PRO 1 C 1
ATOM 855 O O . PRO A 1 120 ? 33.111 217.417 182.180 1.00 0.00 120 PRO 1 O 1
ATOM 859 N N . LYS A 1 121 ? 31.162 216.625 183.156 1.00 0.00 121 LYS 1 N 1
ATOM 860 C CA . LYS A 1 121 ? 31.426 215.197 182.959 1.00 0.00 121 LYS 1 CA 1
ATOM 861 C C . LYS A 1 121 ? 31.349 214.850 181.469 1.00 0.00 121 LYS 1 C 1
ATOM 862 O O . LYS A 1 121 ? 32.064 213.961 180.983 1.00 0.00 121 LYS 1 O 1
ATOM 868 N N . PHE A 1 122 ? 30.480 215.568 180.767 1.00 0.00 122 PHE 1 N 1
ATOM 869 C CA . PHE A 1 122 ? 30.275 215.346 179.324 1.00 0.00 122 PHE 1 CA 1
ATOM 870 C C . PHE A 1 122 ? 31.484 215.872 178.540 1.00 0.00 122 PHE 1 C 1
ATOM 871 O O . PHE A 1 122 ? 31.681 215.534 177.364 1.00 0.00 122 PHE 1 O 1
ATOM 879 N N . LEU A 1 123 ? 32.2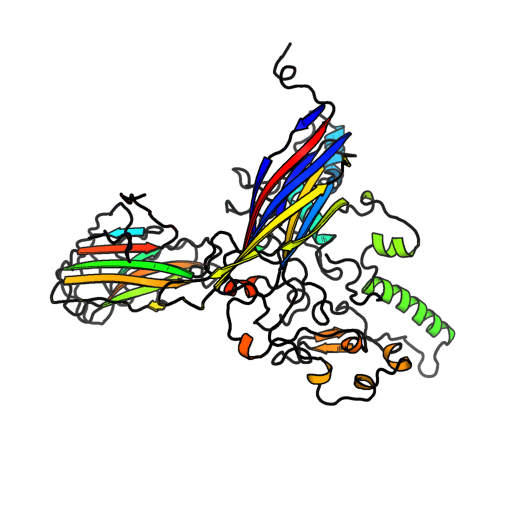73 216.689 179.217 1.00 0.00 123 LEU 1 N 1
ATOM 880 C CA . LEU A 1 123 ? 33.526 217.223 178.656 1.00 0.00 123 LEU 1 CA 1
ATOM 881 C C . LEU A 1 123 ? 34.594 216.146 178.808 1.00 0.00 123 LEU 1 C 1
ATOM 882 O O . LEU A 1 123 ? 35.422 215.931 177.910 1.00 0.00 123 LEU 1 O 1
ATOM 887 N N . HIS A 1 124 ? 34.514 215.501 179.959 1.00 0.00 124 HIS 1 N 1
ATOM 888 C CA . HIS A 1 124 ? 35.428 214.421 180.335 1.00 0.00 124 HIS 1 CA 1
ATOM 889 C C . HIS A 1 124 ? 35.051 213.123 179.620 1.00 0.00 124 HIS 1 C 1
ATOM 890 O O . HIS A 1 124 ? 35.795 212.626 178.765 1.00 0.00 124 HIS 1 O 1
ATOM 897 N N . GLN A 1 125 ? 33.896 212.593 179.990 1.00 0.00 125 GLN 1 N 1
ATOM 898 C CA . GLN A 1 125 ? 33.392 211.340 179.402 1.00 0.00 125 GLN 1 CA 1
ATOM 899 C C . GLN A 1 125 ? 33.257 211.497 177.889 1.00 0.00 125 GLN 1 C 1
ATOM 900 O O . GLN A 1 125 ? 33.548 210.569 177.122 1.00 0.00 125 GLN 1 O 1
ATOM 906 N N . GLY A 1 126 ? 32.814 212.678 177.503 1.00 0.00 126 GLY 1 N 1
ATOM 907 C CA . GLY A 1 126 ? 32.640 213.026 176.089 1.00 0.00 126 GLY 1 CA 1
ATOM 908 C C . GLY A 1 126 ? 33.944 212.738 175.343 1.00 0.00 126 GLY 1 C 1
ATOM 909 O O . GLY A 1 126 ? 33.942 212.106 174.276 1.00 0.00 126 GLY 1 O 1
ATOM 910 N N . TYR A 1 127 ? 35.014 213.217 175.950 1.00 0.00 127 TYR 1 N 1
ATOM 911 C CA . TYR A 1 127 ? 36.377 213.060 175.426 1.00 0.00 127 TYR 1 CA 1
ATOM 912 C C . TYR A 1 127 ? 36.790 211.587 175.470 1.00 0.00 127 TYR 1 C 1
ATOM 913 O O . TYR A 1 127 ? 37.344 211.050 174.498 1.00 0.00 127 TYR 1 O 1
ATOM 922 N N . LEU A 1 128 ? 36.506 210.984 176.608 1.00 0.00 128 LEU 1 N 1
ATOM 923 C CA . LEU A 1 128 ? 36.815 209.570 176.865 1.00 0.00 128 LEU 1 CA 1
ATOM 924 C C . LEU A 1 128 ? 36.162 208.694 175.803 1.00 0.00 128 LEU 1 C 1
ATOM 925 O O . LEU A 1 128 ? 36.796 207.784 175.246 1.00 0.00 128 LEU 1 O 1
ATOM 930 N N . ASN A 1 129 ? 34.908 209.010 175.563 1.00 0.00 129 ASN 1 N 1
ATOM 931 C CA . ASN A 1 129 ? 34.085 208.293 174.597 1.00 0.00 129 ASN 1 CA 1
ATOM 932 C C . ASN A 1 129 ? 34.637 208.492 173.191 1.00 0.00 129 ASN 1 C 1
ATOM 933 O O . ASN A 1 129 ? 34.661 207.552 172.376 1.00 0.00 129 ASN 1 O 1
ATOM 938 N N . ILE A 1 130 ? 35.091 209.714 172.874 1.00 0.00 130 ILE 1 N 1
ATOM 939 C CA . ILE A 1 130 ? 35.648 209.901 171.535 1.00 0.00 130 ILE 1 CA 1
ATOM 940 C C . ILE A 1 130 ? 36.985 209.195 171.279 1.00 0.00 130 ILE 1 C 1
ATOM 941 O O . ILE A 1 130 ? 37.336 208.889 170.130 1.00 0.00 130 ILE 1 O 1
ATOM 946 N N . TYR A 1 131 ? 37.741 208.918 172.313 1.00 0.00 131 TYR 1 N 1
ATOM 947 C CA . TYR A 1 131 ? 39.041 208.252 172.116 1.00 0.00 131 TYR 1 CA 1
ATOM 948 C C . TYR A 1 131 ? 38.881 206.731 172.049 1.00 0.00 131 TYR 1 C 1
ATOM 949 O O . TYR A 1 131 ? 39.420 206.070 171.148 1.00 0.00 131 TYR 1 O 1
ATOM 958 N N . ASN A 1 132 ? 38.142 206.223 173.012 1.00 0.00 132 ASN 1 N 1
ATOM 959 C CA . ASN A 1 132 ? 37.896 204.782 173.165 1.00 0.00 132 ASN 1 CA 1
ATOM 960 C C . ASN A 1 132 ? 37.119 204.200 171.980 1.00 0.00 132 ASN 1 C 1
ATOM 961 O O . ASN A 1 132 ? 36.979 202.975 171.848 1.00 0.00 132 ASN 1 O 1
ATOM 966 N N . ASN A 1 133 ? 36.629 205.079 171.124 1.00 0.00 133 ASN 1 N 1
ATOM 967 C CA . ASN A 1 133 ? 35.780 204.659 169.998 1.00 0.00 133 ASN 1 CA 1
ATOM 968 C C . ASN A 1 133 ? 36.407 204.905 168.616 1.00 0.00 133 ASN 1 C 1
ATOM 969 O O . ASN A 1 133 ? 35.963 204.342 167.605 1.00 0.00 133 ASN 1 O 1
ATOM 974 N N . TYR A 1 134 ? 37.441 205.732 168.536 1.00 0.00 134 TYR 1 N 1
ATOM 975 C CA . TYR A 1 134 ? 38.009 206.061 167.211 1.00 0.00 134 TYR 1 CA 1
ATOM 976 C C . TYR A 1 134 ? 39.535 206.220 167.168 1.00 0.00 134 TYR 1 C 1
ATOM 977 O O . TYR A 1 134 ? 40.128 206.420 166.099 1.00 0.00 134 TYR 1 O 1
ATOM 986 N N . PHE A 1 135 ? 40.208 206.140 168.293 1.00 0.00 135 PHE 1 N 1
ATOM 987 C CA . PHE A 1 135 ? 41.662 206.375 168.278 1.00 0.00 135 PHE 1 CA 1
ATOM 988 C C . PHE A 1 135 ? 42.430 205.270 168.975 1.00 0.00 135 PHE 1 C 1
ATOM 989 O O . PHE A 1 135 ? 43.467 204.803 168.480 1.00 0.00 135 PHE 1 O 1
ATOM 997 N N . LYS A 1 136 ? 41.919 204.874 170.106 1.00 0.00 136 LYS 1 N 1
ATOM 998 C CA . LYS A 1 136 ? 42.521 203.791 170.872 1.00 0.00 136 LYS 1 CA 1
ATOM 999 C C . LYS A 1 136 ? 42.643 202.563 169.981 1.00 0.00 136 LYS 1 C 1
ATOM 1000 O O . LYS A 1 136 ? 41.704 202.215 169.244 1.00 0.00 136 LYS 1 O 1
ATOM 1006 N N . PRO A 1 137 ? 43.771 201.843 169.968 1.00 0.00 137 PRO 1 N 1
ATOM 1007 C CA . PRO A 1 137 ? 43.856 200.641 169.182 1.00 0.00 137 PRO 1 CA 1
ATOM 1008 C C . PRO A 1 137 ? 42.724 199.731 169.576 1.00 0.00 137 PRO 1 C 1
ATOM 1009 O O . PRO A 1 137 ? 42.358 199.728 170.798 1.00 0.00 137 PRO 1 O 1
ATOM 1013 N N . PRO A 1 138 ? 42.200 199.024 168.568 1.00 0.00 138 PRO 1 N 1
ATOM 1014 C CA . PRO A 1 138 ? 41.009 198.168 168.654 1.00 0.00 138 PRO 1 CA 1
ATOM 1015 C C . PRO A 1 138 ? 41.084 196.878 169.418 1.00 0.00 138 PRO 1 C 1
ATOM 1016 O O . PRO A 1 138 ? 40.016 196.217 169.507 1.00 0.00 138 PRO 1 O 1
ATOM 1020 N N . TRP A 1 139 ? 42.256 196.490 169.879 1.00 0.00 139 TRP 1 N 1
ATOM 1021 C CA . TRP A 1 139 ? 42.403 195.254 170.689 1.00 0.00 139 TRP 1 CA 1
ATOM 1022 C C . TRP A 1 139 ? 42.723 195.686 172.076 1.00 0.00 139 TRP 1 C 1
ATOM 1023 O O . TRP A 1 139 ? 42.804 194.869 173.008 1.00 0.00 139 TRP 1 O 1
ATOM 1034 N N . SER A 1 140 ? 42.881 196.967 172.105 1.00 0.00 140 SER 1 N 1
ATOM 1035 C CA . SER A 1 140 ? 43.246 197.661 173.284 1.00 0.00 140 SER 1 CA 1
ATOM 1036 C C . SER A 1 140 ? 42.036 197.868 174.245 1.00 0.00 140 SER 1 C 1
ATOM 1037 O O . SER A 1 140 ? 40.869 197.796 173.833 1.00 0.00 140 SER 1 O 1
ATOM 1040 N N . ASP A 1 141 ? 42.369 198.138 175.521 1.00 0.00 141 ASP 1 N 1
ATOM 1041 C CA . ASP A 1 141 ? 41.378 198.363 176.621 1.00 0.00 141 ASP 1 CA 1
ATOM 1042 C C . ASP A 1 141 ? 40.960 199.846 176.704 1.00 0.00 141 ASP 1 C 1
ATOM 1043 O O . ASP A 1 141 ? 41.770 200.755 176.480 1.00 0.00 141 ASP 1 O 1
ATOM 1048 N N . ASP A 1 142 ? 39.693 200.041 177.046 1.00 0.00 142 ASP 1 N 1
ATOM 1049 C CA . ASP A 1 142 ? 39.071 201.378 177.153 1.00 0.00 142 ASP 1 CA 1
ATOM 1050 C C . ASP A 1 142 ? 39.658 202.203 178.297 1.00 0.00 142 ASP 1 C 1
ATOM 1051 O O . ASP A 1 142 ? 40.053 201.661 179.341 1.00 0.00 142 ASP 1 O 1
ATOM 1056 N N . LEU A 1 143 ? 39.691 203.502 178.053 1.00 0.00 143 LEU 1 N 1
ATOM 1057 C CA . LEU A 1 143 ? 40.102 204.477 179.064 1.00 0.00 143 LEU 1 CA 1
ATOM 1058 C C . LEU A 1 143 ? 38.894 204.710 179.939 1.00 0.00 143 LEU 1 C 1
ATOM 1059 O O . LEU A 1 143 ? 37.997 205.495 179.597 1.00 0.00 143 LEU 1 O 1
ATOM 1064 N N . THR A 1 144 ? 38.918 203.995 181.021 1.00 0.00 144 THR 1 N 1
ATOM 1065 C CA . THR A 1 144 ? 37.822 203.974 181.965 1.00 0.00 144 THR 1 CA 1
ATOM 1066 C C . THR A 1 144 ? 38.086 204.942 183.111 1.00 0.00 144 THR 1 C 1
ATOM 1067 O O . THR A 1 144 ? 37.690 204.692 184.257 1.00 0.00 144 THR 1 O 1
ATOM 1071 N N . TYR A 1 145 ? 38.748 206.029 182.764 1.00 0.00 145 TYR 1 N 1
ATOM 1072 C CA . TYR A 1 145 ? 39.047 207.093 183.724 1.00 0.00 145 TYR 1 CA 1
ATOM 1073 C C . TYR A 1 145 ? 37.730 207.675 184.209 1.00 0.00 145 TYR 1 C 1
ATOM 1074 O O . TYR A 1 145 ? 36.810 207.912 183.413 1.00 0.00 145 TYR 1 O 1
ATOM 1083 N N . ALA A 1 146 ? 37.684 207.877 185.501 1.00 0.00 146 ALA 1 N 1
ATOM 1084 C CA . ALA A 1 146 ? 36.489 208.372 186.187 1.00 0.00 1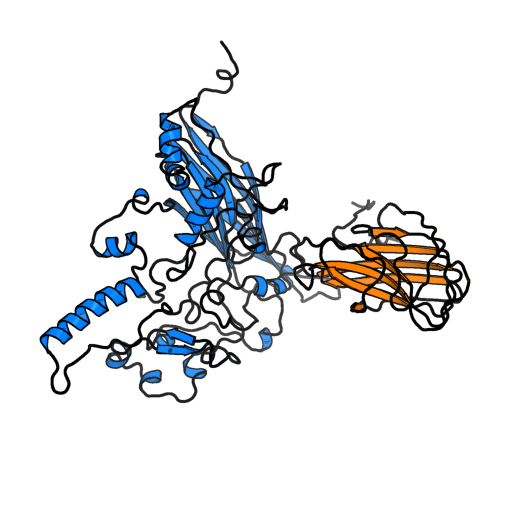46 ALA 1 CA 1
ATOM 1085 C C . ALA A 1 146 ? 36.419 209.890 186.125 1.00 0.00 146 ALA 1 C 1
ATOM 1086 O O . ALA A 1 146 ? 35.376 210.463 185.772 1.00 0.00 146 ALA 1 O 1
ATOM 1088 N N . ASN A 1 147 ? 37.540 210.466 186.483 1.00 0.00 147 ASN 1 N 1
ATOM 1089 C CA . ASN A 1 147 ? 37.723 211.911 186.517 1.00 0.00 147 ASN 1 CA 1
ATOM 1090 C C . ASN A 1 147 ? 39.080 212.268 185.952 1.00 0.00 147 ASN 1 C 1
ATOM 1091 O O . ASN A 1 147 ? 40.010 211.447 185.967 1.00 0.00 147 ASN 1 O 1
ATOM 1096 N N . PRO A 1 148 ? 39.247 213.479 185.434 1.00 0.00 148 PRO 1 N 1
ATOM 1097 C CA . PRO A 1 148 ? 40.522 213.895 184.906 1.00 0.00 148 PRO 1 CA 1
ATOM 1098 C C . PRO A 1 148 ? 41.606 213.807 185.960 1.00 0.00 148 PRO 1 C 1
ATOM 1099 O O . PRO A 1 148 ? 42.823 213.822 185.609 1.00 0.00 148 PRO 1 O 1
ATOM 1103 N N . SER A 1 149 ? 41.221 213.716 187.225 1.00 0.00 149 SER 1 N 1
ATOM 1104 C CA . SER A 1 149 ? 42.220 213.606 188.311 1.00 0.00 149 SER 1 CA 1
ATOM 1105 C C . SER A 1 149 ? 42.743 212.167 188.406 1.00 0.00 149 SER 1 C 1
ATOM 1106 O O . SER A 1 149 ? 43.526 211.830 189.306 1.00 0.00 149 SER 1 O 1
ATOM 1109 N N . ASN A 1 150 ? 42.295 211.354 187.460 1.00 0.00 150 ASN 1 N 1
ATOM 1110 C CA . ASN A 1 150 ? 42.638 209.919 187.418 1.00 0.00 150 ASN 1 CA 1
ATOM 1111 C C . ASN A 1 150 ? 43.512 209.560 186.207 1.00 0.00 150 ASN 1 C 1
ATOM 1112 O O . ASN A 1 150 ? 44.120 208.482 186.155 1.00 0.00 150 ASN 1 O 1
ATOM 1117 N N . MET A 1 151 ? 43.562 210.461 185.248 1.00 0.00 151 MET 1 N 1
ATOM 1118 C CA . MET A 1 151 ? 44.330 210.237 184.009 1.00 0.00 151 MET 1 CA 1
ATOM 1119 C C . MET A 1 151 ? 45.767 210.736 184.174 1.00 0.00 151 MET 1 C 1
ATOM 1120 O O . MET A 1 151 ? 46.027 211.709 184.900 1.00 0.00 151 MET 1 O 1
ATOM 1125 N N . PRO A 1 152 ? 46.757 210.109 183.507 1.00 0.00 152 PRO 1 N 1
ATOM 1126 C CA . PRO A 1 152 ? 48.142 210.508 183.656 1.00 0.00 152 PRO 1 CA 1
ATOM 1127 C C . PRO A 1 152 ? 48.303 211.960 183.323 1.00 0.00 152 PRO 1 C 1
ATOM 1128 O O . PRO A 1 152 ? 47.572 212.465 182.416 1.00 0.00 152 PRO 1 O 1
ATOM 1132 N N . SER A 1 153 ? 49.228 212.545 184.052 1.00 0.00 153 SER 1 N 1
ATOM 1133 C CA . SER A 1 153 ? 49.564 213.971 183.972 1.00 0.00 153 SER 1 CA 1
ATOM 1134 C C . SER A 1 153 ? 49.633 214.477 182.526 1.00 0.00 153 SER 1 C 1
ATOM 1135 O O . SER A 1 153 ? 49.012 215.485 182.168 1.00 0.00 153 SER 1 O 1
ATOM 1138 N N . GLU A 1 154 ? 50.389 213.778 181.704 1.00 0.00 154 GLU 1 N 1
ATOM 1139 C CA . GLU A 1 154 ? 50.609 214.210 180.315 1.00 0.00 154 GLU 1 CA 1
ATOM 1140 C C . GLU A 1 154 ? 49.450 213.809 179.400 1.00 0.00 154 GLU 1 C 1
ATOM 1141 O O . GLU A 1 154 ? 49.288 214.341 178.293 1.00 0.00 154 GLU 1 O 1
ATOM 1147 N N . ASP A 1 155 ? 48.644 212.879 179.851 1.00 0.00 155 ASP 1 N 1
ATOM 1148 C CA . ASP A 1 155 ? 47.485 212.451 179.065 1.00 0.00 155 ASP 1 CA 1
ATOM 1149 C C . ASP A 1 155 ? 46.424 213.558 179.091 1.00 0.00 155 ASP 1 C 1
ATOM 1150 O O . ASP A 1 155 ? 45.675 213.749 178.120 1.00 0.00 155 ASP 1 O 1
ATOM 1155 N N . TYR A 1 156 ? 46.405 214.275 180.209 1.00 0.00 156 TYR 1 N 1
ATOM 1156 C CA . TYR A 1 156 ? 45.422 215.351 180.453 1.00 0.00 156 TYR 1 CA 1
ATOM 1157 C C . TYR A 1 156 ? 46.044 216.748 180.373 1.00 0.00 156 TYR 1 C 1
ATOM 1158 O O . TYR A 1 156 ? 45.398 217.756 180.688 1.00 0.00 156 TYR 1 O 1
ATOM 1167 N N . LYS A 1 157 ? 47.280 216.799 179.954 1.00 0.00 157 LYS 1 N 1
ATOM 1168 C CA . LYS A 1 157 ? 47.997 218.071 179.825 1.00 0.00 157 LYS 1 CA 1
ATOM 1169 C C . LYS A 1 157 ? 48.030 218.501 178.372 1.00 0.00 157 LYS 1 C 1
ATOM 1170 O O . LYS A 1 157 ? 47.794 219.682 178.054 1.00 0.00 157 LYS 1 O 1
ATOM 1176 N N . TRP A 1 158 ? 48.319 217.490 177.590 1.00 0.00 158 TRP 1 N 1
ATOM 1177 C CA . TRP A 1 158 ? 48.530 217.597 176.155 1.00 0.00 158 TRP 1 CA 1
ATOM 1178 C C . TRP A 1 158 ? 47.600 216.638 175.392 1.00 0.00 158 TRP 1 C 1
ATOM 1179 O O . TRP A 1 158 ? 47.433 216.773 174.167 1.00 0.00 158 TRP 1 O 1
ATOM 1190 N N . GLY A 1 159 ? 47.034 215.701 176.162 1.00 0.00 159 GLY 1 N 1
ATOM 1191 C CA . GLY A 1 159 ? 46.068 214.671 175.673 1.00 0.00 159 GLY 1 CA 1
ATOM 1192 C C . GLY A 1 159 ? 46.716 213.303 175.501 1.00 0.00 159 GLY 1 C 1
ATOM 1193 O O . GLY A 1 159 ? 47.947 213.188 175.402 1.00 0.00 159 GLY 1 O 1
ATOM 1194 N N . VAL A 1 160 ? 45.834 212.314 175.469 1.00 0.00 160 VAL 1 N 1
ATOM 1195 C CA . VAL A 1 160 ? 46.211 210.907 175.306 1.00 0.00 160 VAL 1 CA 1
ATOM 1196 C C . VAL A 1 160 ? 46.826 210.698 173.927 1.00 0.00 160 VAL 1 C 1
ATOM 1197 O O . VAL A 1 160 ? 46.482 211.401 172.962 1.00 0.00 160 VAL 1 O 1
ATOM 1201 N N . ARG A 1 161 ? 47.708 209.726 173.910 1.00 0.00 161 ARG 1 N 1
ATOM 1202 C CA . ARG A 1 161 ? 48.485 209.350 172.729 1.00 0.00 161 ARG 1 CA 1
ATOM 1203 C C . ARG A 1 161 ? 47.622 208.630 171.693 1.00 0.00 161 ARG 1 C 1
ATOM 1204 O O . ARG A 1 161 ? 46.919 207.657 172.008 1.00 0.00 161 ARG 1 O 1
ATOM 1212 N N . VAL A 1 162 ? 47.720 209.151 170.484 1.00 0.00 162 VAL 1 N 1
ATOM 1213 C CA . VAL A 1 162 ? 47.045 208.586 169.314 1.00 0.00 162 VAL 1 CA 1
ATOM 1214 C C . VAL A 1 162 ? 48.009 207.583 168.679 1.00 0.00 162 VAL 1 C 1
ATOM 1215 O O . VAL A 1 162 ? 49.195 207.526 169.034 1.00 0.00 162 VAL 1 O 1
ATOM 1219 N N . ALA A 1 163 ? 47.491 206.810 167.754 1.00 0.00 163 ALA 1 N 1
ATOM 1220 C CA . ALA A 1 163 ? 48.267 205.738 167.113 1.00 0.00 163 ALA 1 CA 1
ATOM 1221 C C . ALA A 1 163 ? 49.103 206.246 165.937 1.00 0.00 163 ALA 1 C 1
ATOM 1222 O O . ALA A 1 163 ? 48.673 207.129 165.178 1.00 0.00 163 ALA 1 O 1
ATOM 1224 N N . ASN A 1 164 ? 50.274 205.639 165.854 1.00 0.00 164 ASN 1 N 1
ATOM 1225 C CA . ASN A 1 164 ? 51.253 205.894 164.794 1.00 0.00 164 ASN 1 CA 1
ATOM 1226 C C . ASN A 1 164 ? 50.627 205.528 163.452 1.00 0.00 164 ASN 1 C 1
ATOM 1227 O O . ASN A 1 164 ? 49.690 204.717 163.388 1.00 0.00 164 ASN 1 O 1
ATOM 1232 N N . LEU A 1 165 ? 51.153 206.136 162.409 1.00 0.00 165 LEU 1 N 1
ATOM 1233 C CA . LEU A 1 165 ? 50.698 205.859 161.045 1.00 0.00 165 LEU 1 CA 1
ATOM 1234 C C . LEU A 1 165 ? 51.201 204.478 160.629 1.00 0.00 165 LEU 1 C 1
ATOM 1235 O O . LEU A 1 165 ? 52.396 204.170 160.754 1.00 0.00 165 LEU 1 O 1
ATOM 1240 N N . LYS A 1 166 ? 50.241 203.721 160.154 1.00 0.00 166 LYS 1 N 1
ATOM 1241 C CA . LYS A 1 166 ? 50.409 202.331 159.705 1.00 0.00 166 LYS 1 CA 1
ATOM 1242 C C . LYS A 1 166 ? 51.750 202.100 158.978 1.00 0.00 166 LYS 1 C 1
ATOM 1243 O O . LYS A 1 166 ? 52.022 202.709 157.933 1.00 0.00 166 LYS 1 O 1
ATOM 1249 N N . SER A 1 167 ? 52.520 201.217 159.588 1.00 0.00 167 SER 1 N 1
ATOM 1250 C CA . SER A 1 167 ? 53.802 200.685 159.066 1.00 0.00 167 SER 1 CA 1
ATOM 1251 C C . SER A 1 167 ? 53.635 199.182 159.129 1.00 0.00 167 SER 1 C 1
ATOM 1252 O O . SER A 1 167 ? 52.522 198.674 159.328 1.00 0.00 167 SER 1 O 1
ATOM 1255 N N . ILE A 1 168 ? 54.717 198.482 158.968 1.00 0.00 168 ILE 1 N 1
ATOM 1256 C CA . ILE A 1 168 ? 54.670 197.032 159.063 1.00 0.00 168 ILE 1 CA 1
ATOM 1257 C C . ILE A 1 168 ? 54.711 196.633 160.543 1.00 0.00 168 ILE 1 C 1
ATOM 1258 O O . ILE A 1 168 ? 53.905 195.810 161.002 1.00 0.00 168 ILE 1 O 1
ATOM 1263 N N . TRP A 1 169 ? 55.648 197.251 161.263 1.00 0.00 169 TRP 1 N 1
ATOM 1264 C CA . TRP A 1 169 ? 55.874 196.951 162.696 1.00 0.00 169 TRP 1 CA 1
ATOM 1265 C C . TRP A 1 169 ? 54.922 197.767 163.600 1.00 0.00 169 TRP 1 C 1
ATOM 1266 O O . TRP A 1 169 ? 54.759 197.464 164.792 1.00 0.00 169 TRP 1 O 1
ATOM 1277 N N . THR A 1 170 ? 54.303 198.787 163.011 1.00 0.00 170 THR 1 N 1
ATOM 1278 C CA . THR A 1 170 ? 53.423 199.731 163.750 1.00 0.00 170 THR 1 CA 1
ATOM 1279 C C . THR A 1 170 ? 51.932 199.379 163.659 1.00 0.00 170 THR 1 C 1
ATOM 1280 O O . THR A 1 170 ? 51.065 200.140 164.114 1.00 0.00 170 THR 1 O 1
ATOM 1284 N N . ALA A 1 171 ? 51.649 198.245 163.076 1.00 0.00 171 ALA 1 N 1
ATOM 1285 C CA . ALA A 1 171 ? 50.269 197.766 162.933 1.00 0.00 171 ALA 1 CA 1
ATOM 1286 C C . ALA A 1 171 ? 50.277 196.252 162.960 1.00 0.00 171 ALA 1 C 1
ATOM 1287 O O . ALA A 1 171 ? 49.762 195.596 162.042 1.00 0.00 171 ALA 1 O 1
ATOM 1289 N N . PRO A 1 172 ? 50.856 195.651 164.002 1.00 0.00 172 PRO 1 N 1
ATOM 1290 C CA . PRO A 1 172 ? 50.938 194.217 164.090 1.00 0.00 172 P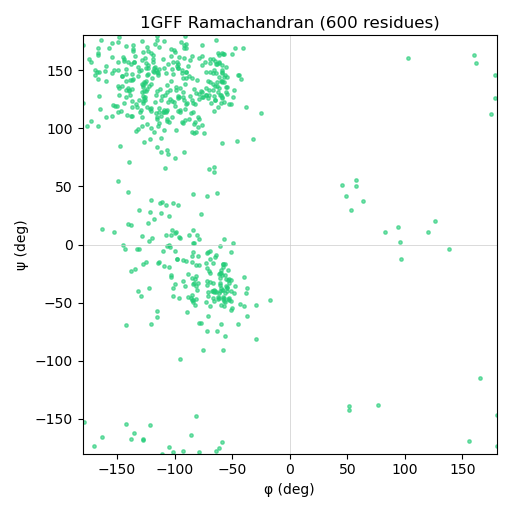RO 1 CA 1
ATOM 1291 C C . PRO A 1 172 ? 49.568 193.642 164.133 1.00 0.00 172 PRO 1 C 1
ATOM 1292 O O . PRO A 1 172 ? 48.584 194.406 164.377 1.00 0.00 172 PRO 1 O 1
ATOM 1296 N N . LEU A 1 173 ? 49.514 192.357 163.895 1.00 0.00 173 LEU 1 N 1
ATOM 1297 C CA . LEU A 1 173 ? 48.259 191.632 163.985 1.00 0.00 173 LEU 1 CA 1
ATOM 1298 C C . LEU A 1 173 ? 47.824 191.679 165.438 1.00 0.00 173 LEU 1 C 1
ATOM 1299 O O . LEU A 1 173 ? 48.654 191.883 166.341 1.00 0.00 173 LEU 1 O 1
ATOM 1304 N N . PRO A 1 174 ? 46.545 191.498 165.748 1.00 0.00 174 PRO 1 N 1
ATOM 1305 C CA . PRO A 1 174 ? 46.109 191.543 167.119 1.00 0.00 174 PRO 1 CA 1
ATOM 1306 C C . PRO A 1 174 ? 46.908 190.558 167.908 1.00 0.00 174 PRO 1 C 1
ATOM 1307 O O . PRO A 1 174 ? 47.022 189.372 167.463 1.00 0.00 174 PRO 1 O 1
ATOM 1311 N N . PRO A 1 175 ? 47.449 190.998 169.041 1.00 0.00 175 PRO 1 N 1
ATOM 1312 C CA . PRO A 1 175 ? 48.320 190.180 169.870 1.00 0.00 175 PRO 1 CA 1
ATOM 1313 C C . PRO A 1 175 ? 47.673 188.903 170.357 1.00 0.00 175 PRO 1 C 1
ATOM 1314 O O . PRO A 1 175 ? 48.406 187.906 170.640 1.00 0.00 175 PRO 1 O 1
ATOM 1318 N N . ASP A 1 176 ? 46.360 188.898 170.469 1.00 0.00 176 ASP 1 N 1
ATOM 1319 C CA . ASP A 1 176 ? 45.635 187.710 170.968 1.00 0.00 176 ASP 1 CA 1
ATOM 1320 C C . ASP A 1 176 ? 45.307 186.759 169.815 1.00 0.00 176 ASP 1 C 1
ATOM 1321 O O . ASP A 1 176 ? 44.574 185.772 169.989 1.00 0.00 176 ASP 1 O 1
ATOM 1326 N N . THR A 1 177 ? 45.872 187.092 168.675 1.00 0.00 177 THR 1 N 1
ATOM 1327 C CA . THR A 1 177 ? 45.683 186.330 167.436 1.00 0.00 177 THR 1 CA 1
ATOM 1328 C C . THR A 1 177 ? 46.277 184.924 167.567 1.00 0.00 177 THR 1 C 1
ATOM 1329 O O . THR A 1 177 ? 47.465 184.762 167.882 1.00 0.00 177 THR 1 O 1
ATOM 1333 N N . ARG A 1 178 ? 45.398 183.975 167.312 1.00 0.00 178 ARG 1 N 1
ATOM 1334 C CA . ARG A 1 178 ? 45.694 182.536 167.338 1.00 0.00 178 ARG 1 CA 1
ATOM 1335 C C . ARG A 1 178 ? 46.655 182.153 166.232 1.00 0.00 178 ARG 1 C 1
ATOM 1336 O O . ARG A 1 178 ? 46.474 182.547 165.076 1.00 0.00 178 ARG 1 O 1
ATOM 1344 N N . THR A 1 179 ? 47.652 181.381 166.601 1.00 0.00 179 THR 1 N 1
ATOM 1345 C CA . THR A 1 179 ? 48.629 180.881 165.630 1.00 0.00 179 THR 1 CA 1
ATOM 1346 C C . THR A 1 179 ? 48.394 179.393 165.370 1.00 0.00 179 THR 1 C 1
ATOM 1347 O O . THR A 1 179 ? 49.091 178.768 164.557 1.00 0.00 179 THR 1 O 1
ATOM 1351 N N . SER A 1 180 ? 47.412 178.875 166.075 1.00 0.00 180 SER 1 N 1
ATOM 1352 C CA . SER A 1 180 ? 47.010 177.467 165.975 1.00 0.00 180 SER 1 CA 1
ATOM 1353 C C . SER A 1 180 ? 45.661 177.273 166.660 1.00 0.00 180 SER 1 C 1
ATOM 1354 O O . SER A 1 180 ? 45.219 178.119 167.450 1.00 0.00 180 SER 1 O 1
ATOM 1357 N N . GLU A 1 181 ? 45.047 176.159 166.331 1.00 0.00 181 GLU 1 N 1
ATOM 1358 C CA . GLU A 1 181 ? 43.742 175.785 166.882 1.00 0.00 181 GLU 1 CA 1
ATOM 1359 C C . GLU A 1 181 ? 43.612 174.272 166.917 1.00 0.00 181 GLU 1 C 1
ATOM 1360 O O . GLU A 1 181 ? 43.662 173.600 165.878 1.00 0.00 181 GLU 1 O 1
ATOM 1366 N N . ASN A 1 182 ? 43.447 173.770 168.115 1.00 0.00 182 ASN 1 N 1
ATOM 1367 C CA . ASN A 1 182 ? 43.312 172.334 168.328 1.00 0.00 182 ASN 1 CA 1
ATOM 1368 C C . ASN A 1 182 ? 41.857 171.910 168.326 1.00 0.00 182 ASN 1 C 1
ATOM 1369 O O . ASN A 1 182 ? 40.976 172.633 168.808 1.00 0.00 182 ASN 1 O 1
ATOM 1374 N N . MET A 1 183 ? 41.674 170.750 167.767 1.00 0.00 183 MET 1 N 1
ATOM 1375 C CA . MET A 1 183 ? 40.397 170.062 167.790 1.00 0.00 183 MET 1 CA 1
ATOM 1376 C C . MET A 1 183 ? 40.655 168.752 168.487 1.00 0.00 183 MET 1 C 1
ATOM 1377 O O . MET A 1 183 ? 41.424 167.909 168.001 1.00 0.00 183 MET 1 O 1
ATOM 1382 N N . THR A 1 184 ? 40.049 168.591 169.633 1.00 0.00 184 THR 1 N 1
ATOM 1383 C CA . THR A 1 184 ? 40.249 167.359 170.369 1.00 0.00 184 THR 1 CA 1
ATOM 1384 C C . THR A 1 184 ? 39.648 166.223 169.566 1.00 0.00 184 THR 1 C 1
ATOM 1385 O O . THR A 1 184 ? 38.426 166.168 169.349 1.00 0.00 184 THR 1 O 1
ATOM 1389 N N . THR A 1 185 ? 40.560 165.388 169.160 1.00 0.00 185 THR 1 N 1
ATOM 1390 C CA . THR A 1 185 ? 40.290 164.204 168.363 1.00 0.00 185 THR 1 CA 1
ATOM 1391 C C . THR A 1 185 ? 40.276 162.958 169.243 1.00 0.00 185 THR 1 C 1
ATOM 1392 O O . THR A 1 185 ? 40.704 162.996 170.407 1.00 0.00 185 THR 1 O 1
ATOM 1396 N N . GLY A 1 186 ? 39.777 161.892 168.645 1.00 0.00 186 GLY 1 N 1
ATOM 1397 C CA . GLY A 1 186 ? 39.777 160.565 169.266 1.00 0.00 186 GLY 1 CA 1
ATOM 1398 C C . GLY A 1 186 ? 41.204 160.035 169.148 1.00 0.00 186 GLY 1 C 1
ATOM 1399 O O . GLY A 1 186 ? 42.049 160.635 168.472 1.00 0.00 186 GLY 1 O 1
ATOM 1400 N N . THR A 1 187 ? 41.480 158.921 169.785 1.00 0.00 187 THR 1 N 1
ATOM 1401 C CA . THR A 1 187 ? 42.845 158.370 169.775 1.00 0.00 187 THR 1 CA 1
ATOM 1402 C C . THR A 1 187 ? 43.234 157.795 168.402 1.00 0.00 187 THR 1 C 1
ATOM 1403 O O . THR A 1 187 ? 44.364 157.972 167.929 1.00 0.00 187 THR 1 O 1
ATOM 1407 N N . SER A 1 188 ? 42.314 157.103 167.750 1.00 0.00 188 SER 1 N 1
ATOM 1408 C CA . SER A 1 188 ? 42.628 156.489 166.442 1.00 0.00 188 SER 1 CA 1
ATOM 1409 C C . SER A 1 188 ? 41.573 156.799 165.383 1.00 0.00 188 SER 1 C 1
ATOM 1410 O O . SER A 1 188 ? 41.338 156.002 164.461 1.00 0.00 188 SER 1 O 1
ATOM 1413 N N . THR A 1 189 ? 40.966 157.949 165.538 1.00 0.00 189 THR 1 N 1
ATOM 1414 C CA . THR A 1 189 ? 39.975 158.438 164.584 1.00 0.00 189 THR 1 CA 1
ATOM 1415 C C . THR A 1 189 ? 39.633 159.885 164.873 1.00 0.00 189 THR 1 C 1
ATOM 1416 O O . THR A 1 189 ? 39.690 160.333 166.030 1.00 0.00 189 THR 1 O 1
ATOM 1420 N N . ILE A 1 190 ? 39.305 160.516 163.784 1.00 0.00 190 ILE 1 N 1
ATOM 1421 C CA . ILE A 1 190 ? 38.892 161.905 163.726 1.00 0.00 190 ILE 1 CA 1
ATOM 1422 C C . ILE A 1 190 ? 37.516 161.927 163.067 1.00 0.00 190 ILE 1 C 1
ATOM 1423 O O . ILE A 1 190 ? 37.216 161.092 162.199 1.00 0.00 190 ILE 1 O 1
ATOM 1428 N N . ASP A 1 191 ? 36.693 162.858 163.498 1.00 0.00 191 ASP 1 N 1
ATOM 1429 C CA . ASP A 1 191 ? 35.345 163.015 162.935 1.00 0.00 191 ASP 1 CA 1
ATOM 1430 C C . ASP A 1 191 ? 35.412 164.036 161.805 1.00 0.00 191 ASP 1 C 1
ATOM 1431 O O . ASP A 1 191 ? 35.519 165.247 162.045 1.00 0.00 191 ASP 1 O 1
ATOM 1436 N N . ILE A 1 192 ? 35.351 163.472 160.627 1.00 0.00 192 ILE 1 N 1
ATOM 1437 C CA . ILE A 1 192 ? 35.446 164.186 159.357 1.00 0.00 192 ILE 1 CA 1
ATOM 1438 C C . ILE A 1 192 ? 34.432 165.336 159.312 1.00 0.00 192 ILE 1 C 1
ATOM 1439 O O . ILE A 1 192 ? 34.694 166.396 158.724 1.00 0.00 192 ILE 1 O 1
ATOM 1444 N N . MET A 1 193 ? 33.302 165.124 159.954 1.00 0.00 193 MET 1 N 1
ATOM 1445 C CA . MET A 1 193 ? 32.222 166.124 159.993 1.00 0.00 193 MET 1 CA 1
ATOM 1446 C C . MET A 1 193 ? 32.471 167.151 161.116 1.00 0.00 193 MET 1 C 1
ATOM 1447 O O . MET A 1 193 ? 32.131 168.337 160.987 1.00 0.00 193 MET 1 O 1
ATOM 1452 N N . GLY A 1 194 ? 33.067 166.679 162.199 1.00 0.00 194 GLY 1 N 1
ATOM 1453 C CA . GLY A 1 194 ? 33.392 167.529 163.363 1.00 0.00 194 GLY 1 CA 1
ATOM 1454 C C . GLY A 1 194 ? 34.481 168.532 162.980 1.00 0.00 194 GLY 1 C 1
ATOM 1455 O O . GLY A 1 194 ? 34.451 169.706 163.384 1.00 0.00 194 GLY 1 O 1
ATOM 1456 N N . LEU A 1 195 ? 35.417 168.025 162.207 1.00 0.00 195 LEU 1 N 1
ATOM 1457 C CA . LEU A 1 195 ? 36.536 168.818 161.705 1.00 0.00 195 LEU 1 CA 1
ATOM 1458 C C . LEU A 1 195 ? 35.975 170.028 160.948 1.00 0.00 195 LEU 1 C 1
ATOM 1459 O O . LEU A 1 195 ? 36.369 171.187 161.133 1.00 0.00 195 LEU 1 O 1
ATOM 1464 N N . GLN A 1 196 ? 35.016 169.720 160.027 1.00 0.00 196 GLN 1 N 1
ATOM 1465 C CA . GLN A 1 196 ? 34.360 170.719 159.172 1.00 0.00 196 GLN 1 CA 1
ATOM 1466 C C . GLN A 1 196 ? 33.824 171.859 160.023 1.00 0.00 196 GLN 1 C 1
ATOM 1467 O O . GLN A 1 196 ? 33.991 173.041 159.780 1.00 0.00 196 GLN 1 O 1
ATOM 1473 N N . ALA A 1 197 ? 33.140 171.455 161.033 1.00 0.00 197 ALA 1 N 1
ATOM 1474 C CA . ALA A 1 197 ? 32.494 172.340 162.002 1.00 0.00 197 ALA 1 CA 1
ATOM 1475 C C . ALA A 1 197 ? 33.529 173.222 162.747 1.00 0.00 197 ALA 1 C 1
ATOM 1476 O O . ALA A 1 197 ? 33.342 174.419 163.008 1.00 0.00 197 ALA 1 O 1
ATOM 1478 N N . ALA A 1 198 ? 34.625 172.544 163.090 1.00 0.00 198 ALA 1 N 1
ATOM 1479 C CA . ALA A 1 198 ? 35.798 173.132 163.792 1.00 0.00 198 ALA 1 CA 1
ATOM 1480 C C . ALA A 1 198 ? 36.245 174.331 163.016 1.00 0.00 198 ALA 1 C 1
ATOM 1481 O O . ALA A 1 198 ? 36.492 175.442 163.535 1.00 0.00 198 ALA 1 O 1
ATOM 1483 N N . TYR A 1 199 ? 36.336 174.174 161.706 1.00 0.00 199 TYR 1 N 1
ATOM 1484 C CA . TYR A 1 199 ? 36.733 175.219 160.833 1.00 0.00 199 TYR 1 CA 1
ATOM 1485 C C . TYR A 1 199 ? 35.684 176.332 160.837 1.00 0.00 199 TYR 1 C 1
ATOM 1486 O O . TYR A 1 199 ? 36.021 177.532 160.862 1.00 0.00 199 TYR 1 O 1
ATOM 1495 N N . ALA A 1 200 ? 34.401 175.961 160.844 1.00 0.00 200 ALA 1 N 1
ATOM 1496 C CA . ALA A 1 200 ? 33.354 177.032 160.841 1.00 0.00 200 ALA 1 CA 1
ATOM 1497 C C . ALA A 1 200 ? 33.514 177.872 162.119 1.00 0.00 200 ALA 1 C 1
ATOM 1498 O O . ALA A 1 200 ? 33.508 179.102 162.013 1.00 0.00 200 ALA 1 O 1
ATOM 1500 N N . LYS A 1 201 ? 33.680 177.221 163.256 1.00 0.00 201 LYS 1 N 1
ATOM 1501 C CA . LYS A 1 201 ? 33.835 178.060 164.467 1.00 0.00 201 LYS 1 CA 1
ATOM 1502 C C . LYS A 1 201 ? 35.075 178.967 164.451 1.00 0.00 201 LYS 1 C 1
ATOM 1503 O O . LYS A 1 201 ? 34.988 180.165 164.758 1.00 0.00 201 LYS 1 O 1
ATOM 1509 N N . LEU A 1 202 ? 36.217 178.430 164.098 1.00 0.00 202 LEU 1 N 1
ATOM 1510 C CA . LEU A 1 202 ? 37.459 179.230 164.083 1.00 0.00 202 LEU 1 CA 1
ATOM 1511 C C . LEU A 1 202 ? 37.285 180.482 163.205 1.00 0.00 202 LEU 1 C 1
ATOM 1512 O O . LEU A 1 202 ? 37.824 181.558 163.512 1.00 0.00 202 LEU 1 O 1
ATOM 1517 N N . HIS A 1 203 ? 36.531 180.311 162.128 1.00 0.00 203 HIS 1 N 1
ATOM 1518 C CA . HIS A 1 203 ? 36.263 181.394 161.162 1.00 0.00 203 HIS 1 CA 1
ATOM 1519 C C . HIS A 1 203 ? 35.624 182.588 161.849 1.00 0.00 203 HIS 1 C 1
ATOM 1520 O O . HIS A 1 203 ? 36.100 183.727 161.726 1.00 0.00 203 HIS 1 O 1
ATOM 1527 N N . THR A 1 204 ? 34.553 182.280 162.546 1.00 0.00 204 THR 1 N 1
ATOM 1528 C CA . THR A 1 204 ? 33.778 183.281 163.273 1.00 0.00 204 THR 1 CA 1
ATOM 1529 C C . THR A 1 204 ? 34.668 183.957 164.318 1.00 0.00 204 THR 1 C 1
ATOM 1530 O O . THR A 1 204 ? 34.521 185.147 164.618 1.00 0.00 204 THR 1 O 1
ATOM 1534 N N . GLU A 1 205 ? 35.595 183.192 164.858 1.00 0.00 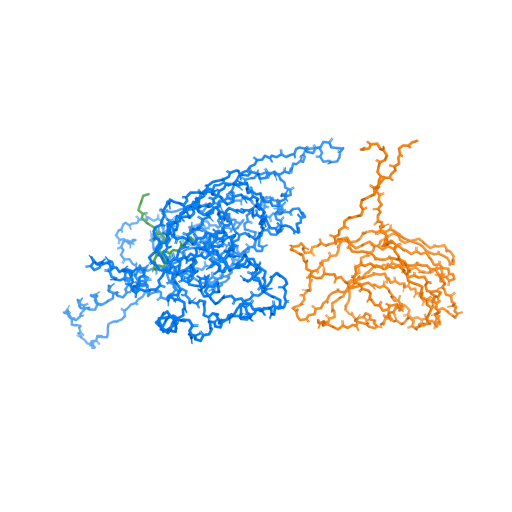205 GLU 1 N 1
ATOM 1535 C CA . GLU A 1 205 ? 36.511 183.708 165.881 1.00 0.00 205 GLU 1 CA 1
ATOM 1536 C C . GLU A 1 205 ? 37.531 184.644 165.243 1.00 0.00 205 GLU 1 C 1
ATOM 1537 O O . GLU A 1 205 ? 37.742 185.773 165.708 1.00 0.00 205 GLU 1 O 1
ATOM 1543 N N . GLN A 1 206 ? 38.128 184.155 164.183 1.00 0.00 206 GLN 1 N 1
ATOM 1544 C CA . GLN A 1 206 ? 39.157 184.895 163.455 1.00 0.00 206 GLN 1 CA 1
ATOM 1545 C C . GLN A 1 206 ? 38.625 186.257 162.992 1.00 0.00 206 GLN 1 C 1
ATOM 1546 O O . GLN A 1 206 ? 39.318 187.278 163.084 1.00 0.00 206 GLN 1 O 1
ATOM 1552 N N . GLU A 1 207 ? 37.400 186.272 162.508 1.00 0.00 207 GLU 1 N 1
ATOM 1553 C CA . GLU A 1 207 ? 36.788 187.514 162.004 1.00 0.00 207 GLU 1 CA 1
ATOM 1554 C C . GLU A 1 207 ? 36.658 188.556 163.119 1.00 0.00 207 GLU 1 C 1
ATOM 1555 O O . GLU A 1 207 ? 36.977 189.738 162.933 1.00 0.00 207 GLU 1 O 1
ATOM 1561 N N . ARG A 1 208 ? 36.190 188.109 164.262 1.00 0.00 208 ARG 1 N 1
ATOM 1562 C CA . ARG A 1 208 ? 36.016 188.990 165.423 1.00 0.00 208 ARG 1 CA 1
ATOM 1563 C C . ARG A 1 208 ? 37.366 189.578 165.842 1.00 0.00 208 ARG 1 C 1
ATOM 1564 O O . ARG A 1 208 ? 37.477 190.760 166.194 1.00 0.00 208 ARG 1 O 1
ATOM 1572 N N . ASP A 1 209 ? 38.367 188.731 165.783 1.00 0.00 209 ASP 1 N 1
ATOM 1573 C CA . ASP A 1 209 ? 39.730 189.081 166.196 1.00 0.00 209 ASP 1 CA 1
ATOM 1574 C C . ASP A 1 209 ? 40.351 190.159 165.292 1.00 0.00 209 ASP 1 C 1
ATOM 1575 O O . ASP A 1 209 ? 40.900 191.159 165.773 1.00 0.00 209 ASP 1 O 1
ATOM 1580 N N . TYR A 1 210 ? 40.243 189.940 163.998 1.00 0.00 210 TYR 1 N 1
ATOM 1581 C CA . TYR A 1 210 ? 40.876 190.810 162.989 1.00 0.00 210 TYR 1 CA 1
ATOM 1582 C C . TYR A 1 210 ? 40.049 192.060 162.600 1.00 0.00 210 TYR 1 C 1
ATOM 1583 O O . TYR A 1 210 ? 40.591 193.166 162.464 1.00 0.00 210 TYR 1 O 1
ATOM 1592 N N . PHE A 1 211 ? 38.736 191.903 162.405 1.00 0.00 211 PHE 1 N 1
ATOM 1593 C CA . PHE A 1 211 ? 37.909 193.032 161.899 1.00 0.00 211 PHE 1 CA 1
ATOM 1594 C C . PHE A 1 211 ? 36.729 193.460 162.788 1.00 0.00 211 PHE 1 C 1
ATOM 1595 O O . PHE A 1 211 ? 36.399 194.650 162.882 1.00 0.00 211 PHE 1 O 1
ATOM 1603 N N . MET A 1 212 ? 36.066 192.516 163.425 1.00 0.00 212 MET 1 N 1
ATOM 1604 C CA . MET A 1 212 ? 34.868 192.855 164.219 1.00 0.00 212 MET 1 CA 1
ATOM 1605 C C . MET A 1 212 ? 35.086 192.762 165.714 1.00 0.00 212 MET 1 C 1
ATOM 1606 O O . MET A 1 212 ? 34.486 191.922 166.397 1.00 0.00 212 MET 1 O 1
ATOM 1611 N N . THR A 1 213 ? 35.922 193.625 166.205 1.00 0.00 213 THR 1 N 1
ATOM 1612 C CA . THR A 1 213 ? 36.165 193.689 167.635 1.00 0.00 213 THR 1 CA 1
ATOM 1613 C C . THR A 1 213 ? 35.074 194.583 168.259 1.00 0.00 213 THR 1 C 1
ATOM 1614 O O . THR A 1 213 ? 34.928 194.643 169.484 1.00 0.00 213 THR 1 O 1
ATOM 1618 N N . ARG A 1 214 ? 34.321 195.236 167.363 1.00 0.00 214 ARG 1 N 1
ATOM 1619 C CA . ARG A 1 214 ? 33.220 196.182 167.717 1.00 0.00 214 ARG 1 CA 1
ATOM 1620 C C . ARG A 1 214 ? 31.831 195.609 167.299 1.00 0.00 214 ARG 1 C 1
ATOM 1621 O O . ARG A 1 214 ? 31.660 195.114 166.174 1.00 0.00 214 ARG 1 O 1
ATOM 1629 N N . TYR A 1 215 ? 30.843 195.693 168.227 1.00 0.00 215 TYR 1 N 1
ATOM 1630 C CA . TYR A 1 215 ? 29.441 195.207 167.973 1.00 0.00 215 TYR 1 CA 1
ATOM 1631 C C . TYR A 1 215 ? 28.943 195.766 166.671 1.00 0.00 215 TYR 1 C 1
ATOM 1632 O O . TYR A 1 215 ? 28.504 195.022 165.784 1.00 0.00 215 TYR 1 O 1
ATOM 1641 N N . ARG A 1 216 ? 29.032 197.071 166.620 1.00 0.00 216 ARG 1 N 1
ATOM 1642 C CA . ARG A 1 216 ? 28.602 197.821 165.459 1.00 0.00 216 ARG 1 CA 1
ATOM 1643 C C . ARG A 1 216 ? 29.302 197.256 164.228 1.00 0.00 216 ARG 1 C 1
ATOM 1644 O O . ARG A 1 216 ? 28.825 197.404 163.099 1.00 0.00 216 ARG 1 O 1
ATOM 1652 N N . ASP A 1 217 ? 30.416 196.592 164.474 1.00 0.00 217 ASP 1 N 1
ATOM 1653 C CA . ASP A 1 217 ? 31.214 196.003 163.392 1.00 0.00 217 ASP 1 CA 1
ATOM 1654 C C . ASP A 1 217 ? 30.745 194.578 163.067 1.00 0.00 217 ASP 1 C 1
ATOM 1655 O O . ASP A 1 217 ? 30.591 194.205 161.897 1.00 0.00 217 ASP 1 O 1
ATOM 1660 N N . ILE A 1 218 ? 30.512 193.768 164.090 1.00 0.00 218 ILE 1 N 1
ATOM 1661 C CA . ILE A 1 218 ? 30.048 192.387 163.852 1.00 0.00 218 ILE 1 CA 1
ATOM 1662 C C . ILE A 1 218 ? 28.647 192.427 163.249 1.00 0.00 218 ILE 1 C 1
ATOM 1663 O O . ILE A 1 218 ? 28.156 191.433 162.694 1.00 0.00 218 ILE 1 O 1
ATOM 1668 N N . MET A 1 219 ? 28.039 193.589 163.368 1.00 0.00 219 MET 1 N 1
ATOM 1669 C CA . MET A 1 219 ? 26.699 193.820 162.841 1.00 0.00 219 MET 1 CA 1
ATOM 1670 C C . MET A 1 219 ? 26.740 194.127 161.379 1.00 0.00 219 MET 1 C 1
ATOM 1671 O O . MET A 1 219 ? 26.022 193.522 160.568 1.00 0.00 219 MET 1 O 1
ATOM 1676 N N . LYS A 1 220 ? 27.565 195.085 161.079 1.00 0.00 220 LYS 1 N 1
ATOM 1677 C CA . LYS A 1 220 ? 27.710 195.470 159.718 1.00 0.00 220 LYS 1 CA 1
ATOM 1678 C C . LYS A 1 220 ? 28.020 194.318 158.760 1.00 0.00 220 LYS 1 C 1
ATOM 1679 O O . LYS A 1 220 ? 27.652 194.360 157.576 1.00 0.00 220 LYS 1 O 1
ATOM 1685 N N . GLU A 1 221 ? 28.692 193.312 159.260 1.00 0.00 221 GLU 1 N 1
ATOM 1686 C CA . GLU A 1 221 ? 29.076 192.165 158.425 1.00 0.00 221 GLU 1 CA 1
ATOM 1687 C C . GLU A 1 221 ? 27.912 191.174 158.316 1.00 0.00 221 GLU 1 C 1
ATOM 1688 O O . GLU A 1 221 ? 28.030 190.116 157.680 1.00 0.00 221 GLU 1 O 1
ATOM 1694 N N . PHE A 1 222 ? 26.815 191.551 158.947 1.00 0.00 222 PHE 1 N 1
ATOM 1695 C CA . PHE A 1 222 ? 25.570 190.772 158.911 1.00 0.00 222 PHE 1 CA 1
ATOM 1696 C C . PHE A 1 222 ? 24.659 191.385 157.847 1.00 0.00 222 PHE 1 C 1
ATOM 1697 O O . PHE A 1 222 ? 23.648 190.787 157.449 1.00 0.00 222 PHE 1 O 1
ATOM 1705 N N . GLY A 1 223 ? 25.076 192.572 157.435 1.00 0.00 223 GLY 1 N 1
ATOM 1706 C CA . GLY A 1 223 ? 24.398 193.355 156.391 1.00 0.00 223 GLY 1 CA 1
ATOM 1707 C C . GLY A 1 223 ? 23.410 194.354 157.002 1.00 0.00 223 GLY 1 C 1
ATOM 1708 O O . GLY A 1 223 ? 22.553 194.910 156.303 1.00 0.00 223 GLY 1 O 1
ATOM 1709 N N . GLY A 1 224 ? 23.556 194.564 158.297 1.00 0.00 224 GLY 1 N 1
ATOM 1710 C CA . GLY A 1 224 ? 22.688 195.483 159.052 1.00 0.00 224 GLY 1 CA 1
ATOM 1711 C C . GLY A 1 224 ? 23.436 196.780 159.371 1.00 0.00 224 GLY 1 C 1
ATOM 1712 O O . GLY A 1 224 ? 24.567 196.996 158.913 1.00 0.00 224 GLY 1 O 1
ATOM 1713 N N . HIS A 1 225 ? 22.767 197.608 160.153 1.00 0.00 225 HIS 1 N 1
ATOM 1714 C CA . HIS A 1 225 ? 23.306 198.901 160.597 1.00 0.00 225 HIS 1 CA 1
ATOM 1715 C C . HIS A 1 225 ? 22.879 199.171 162.039 1.00 0.00 225 HIS 1 C 1
ATOM 1716 O O . HIS A 1 225 ? 21.820 198.707 162.490 1.00 0.00 225 HIS 1 O 1
ATOM 1723 N N . THR A 1 226 ? 23.729 199.918 162.710 1.00 0.00 226 THR 1 N 1
ATOM 1724 C CA . THR A 1 226 ? 23.527 200.294 164.112 1.00 0.00 226 THR 1 CA 1
ATOM 1725 C C . THR A 1 226 ? 23.726 201.798 164.283 1.00 0.00 226 THR 1 C 1
ATOM 1726 O O . THR A 1 226 ? 24.778 202.348 163.929 1.00 0.00 226 THR 1 O 1
ATOM 1730 N N . SER A 1 227 ? 22.699 202.419 164.823 1.00 0.00 227 SER 1 N 1
ATOM 1731 C CA . SER A 1 227 ? 22.706 203.859 165.101 1.00 0.00 227 SER 1 CA 1
ATOM 1732 C C . SER A 1 227 ? 23.777 204.154 166.144 1.00 0.00 227 SER 1 C 1
ATOM 1733 O O . SER A 1 227 ? 24.053 203.329 167.028 1.00 0.00 227 SER 1 O 1
ATOM 1736 N N . TYR A 1 228 ? 24.375 205.323 166.031 1.00 0.00 228 TYR 1 N 1
ATOM 1737 C CA . TYR A 1 228 ? 25.393 205.734 166.998 1.00 0.00 228 TYR 1 CA 1
ATOM 1738 C C . TYR A 1 228 ? 24.745 205.769 168.372 1.00 0.00 228 TYR 1 C 1
ATOM 1739 O O . TYR A 1 228 ? 25.398 206.057 169.381 1.00 0.00 228 TYR 1 O 1
ATOM 1748 N N . ASP A 1 229 ? 23.465 205.455 168.354 1.00 0.00 229 ASP 1 N 1
ATOM 1749 C CA . ASP A 1 229 ? 22.643 205.445 169.562 1.00 0.00 229 ASP 1 CA 1
ATOM 1750 C C . ASP A 1 229 ? 22.503 204.025 170.111 1.00 0.00 229 ASP 1 C 1
ATOM 1751 O O . ASP A 1 229 ? 22.043 203.815 171.240 1.00 0.00 229 ASP 1 O 1
ATOM 1756 N N . GLY A 1 230 ? 22.906 203.066 169.309 1.00 0.00 230 GLY 1 N 1
ATOM 1757 C CA . GLY A 1 230 ? 22.837 201.651 169.698 1.00 0.00 230 GLY 1 CA 1
ATOM 1758 C C . GLY A 1 230 ? 24.063 201.287 170.536 1.00 0.00 230 GLY 1 C 1
ATOM 1759 O O . GLY A 1 230 ? 23.981 200.456 171.453 1.00 0.00 230 GLY 1 O 1
ATOM 1760 N N . ASP A 1 231 ? 25.172 201.933 170.200 1.00 0.00 231 ASP 1 N 1
ATOM 1761 C CA . ASP A 1 231 ? 26.451 201.678 170.876 1.00 0.00 231 ASP 1 CA 1
ATOM 1762 C C . ASP A 1 231 ? 27.048 202.952 171.493 1.00 0.00 231 ASP 1 C 1
ATOM 1763 O O . ASP A 1 231 ? 28.248 203.019 171.792 1.00 0.00 231 ASP 1 O 1
ATOM 1768 N N . ASN A 1 232 ? 26.212 203.951 171.679 1.00 0.00 232 ASN 1 N 1
ATOM 1769 C CA . ASN A 1 232 ? 26.625 205.177 172.375 1.00 0.00 232 ASN 1 CA 1
ATOM 1770 C C . ASN A 1 232 ? 27.967 205.695 171.911 1.00 0.00 232 ASN 1 C 1
ATOM 1771 O O . ASN A 1 232 ? 28.861 205.955 172.727 1.00 0.00 232 ASN 1 O 1
ATOM 1776 N N . ARG A 1 233 ? 28.122 205.842 170.635 1.00 0.00 233 ARG 1 N 1
ATOM 1777 C CA . ARG A 1 233 ? 29.387 206.333 170.120 1.00 0.00 233 ARG 1 CA 1
ATOM 1778 C C . ARG A 1 233 ? 29.235 207.764 169.655 1.00 0.00 233 ARG 1 C 1
ATOM 1779 O O . ARG A 1 233 ? 28.225 208.129 169.026 1.00 0.00 233 ARG 1 O 1
ATOM 1787 N N . PRO A 1 234 ? 30.207 208.626 169.957 1.00 0.00 234 PRO 1 N 1
ATOM 1788 C CA . PRO A 1 234 ? 30.152 209.982 169.491 1.00 0.00 234 PRO 1 CA 1
ATOM 1789 C C . PRO A 1 234 ? 30.086 209.928 167.992 1.00 0.00 234 PRO 1 C 1
ATOM 1790 O O . PRO A 1 234 ? 30.782 209.063 167.377 1.00 0.00 234 PRO 1 O 1
ATOM 1794 N N . LEU A 1 235 ? 29.277 210.800 167.443 1.00 0.00 235 LEU 1 N 1
ATOM 1795 C CA . LEU A 1 235 ? 29.045 210.868 165.993 1.00 0.00 235 LEU 1 CA 1
ATOM 1796 C C . LEU A 1 235 ? 30.072 211.815 165.348 1.00 0.00 235 LEU 1 C 1
ATOM 1797 O O . LEU A 1 235 ? 30.168 212.994 165.710 1.00 0.00 235 LEU 1 O 1
ATOM 1802 N N . LEU A 1 236 ? 30.824 211.253 164.407 1.00 0.00 236 LEU 1 N 1
ATOM 1803 C CA . LEU A 1 236 ? 31.853 211.994 163.645 1.00 0.00 236 LEU 1 CA 1
ATOM 1804 C C . LEU A 1 236 ? 31.160 212.804 162.551 1.00 0.00 236 LEU 1 C 1
ATOM 1805 O O . LEU A 1 236 ? 30.666 212.248 161.559 1.00 0.00 236 LEU 1 O 1
ATOM 1810 N N . LEU A 1 237 ? 31.147 214.100 162.765 1.00 0.00 237 LEU 1 N 1
ATOM 1811 C CA . LEU A 1 237 ? 30.458 215.038 161.875 1.00 0.00 237 LEU 1 CA 1
ATOM 1812 C C . LEU A 1 237 ? 31.341 215.472 160.702 1.00 0.00 237 LEU 1 C 1
ATOM 1813 O O . LEU A 1 237 ? 30.899 215.499 159.546 1.00 0.00 237 LEU 1 O 1
ATOM 1818 N N . MET A 1 238 ? 32.581 215.811 161.002 1.00 0.00 238 MET 1 N 1
ATOM 1819 C CA . MET A 1 238 ? 33.510 216.278 159.962 1.00 0.00 238 MET 1 CA 1
ATOM 1820 C C . MET A 1 238 ? 34.952 215.912 160.281 1.00 0.00 238 MET 1 C 1
ATOM 1821 O O . MET A 1 238 ? 35.349 215.826 161.453 1.00 0.00 238 MET 1 O 1
ATOM 1826 N N . ARG A 1 239 ? 35.698 215.726 159.207 1.00 0.00 239 ARG 1 N 1
ATOM 1827 C CA . ARG A 1 239 ? 37.098 215.346 159.302 1.00 0.00 239 ARG 1 CA 1
ATOM 1828 C C . ARG A 1 239 ? 37.967 215.987 158.218 1.00 0.00 239 ARG 1 C 1
ATOM 1829 O O . ARG A 1 239 ? 37.728 215.800 157.021 1.00 0.00 239 ARG 1 O 1
ATOM 1837 N N . SER A 1 240 ? 38.966 216.719 158.692 1.00 0.00 240 SER 1 N 1
ATOM 1838 C CA . SER A 1 240 ? 39.965 217.374 157.830 1.00 0.00 240 SER 1 CA 1
ATOM 1839 C C . SER A 1 240 ? 41.347 216.868 158.171 1.00 0.00 240 SER 1 C 1
ATOM 1840 O O . SER A 1 240 ? 41.699 216.696 159.348 1.00 0.00 240 SER 1 O 1
ATOM 1843 N N . GLU A 1 241 ? 42.072 216.653 157.122 1.00 0.00 241 GLU 1 N 1
ATOM 1844 C CA . GLU A 1 241 ? 43.429 216.165 157.202 1.00 0.00 241 GLU 1 CA 1
ATOM 1845 C C . GLU A 1 241 ? 44.283 216.956 156.226 1.00 0.00 241 GLU 1 C 1
ATOM 1846 O O . GLU A 1 241 ? 43.828 217.317 155.132 1.00 0.00 241 GLU 1 O 1
ATOM 1852 N N . PHE A 1 242 ? 45.504 217.231 156.641 1.00 0.00 242 PHE 1 N 1
ATOM 1853 C CA . PHE A 1 242 ? 46.444 217.948 155.777 1.00 0.00 242 PHE 1 CA 1
ATOM 1854 C C . PHE A 1 242 ? 47.871 217.861 156.323 1.00 0.00 242 PHE 1 C 1
ATOM 1855 O O . PHE A 1 242 ? 48.097 217.474 157.480 1.00 0.00 242 PHE 1 O 1
ATOM 1863 N N . TRP A 1 243 ? 48.782 218.202 155.431 1.00 0.00 243 TRP 1 N 1
ATOM 1864 C CA . TRP A 1 243 ? 50.223 218.217 155.700 1.00 0.00 243 TRP 1 CA 1
ATOM 1865 C C . TRP A 1 243 ? 50.666 219.666 155.881 1.00 0.00 243 TRP 1 C 1
ATOM 1866 O O . TRP A 1 243 ? 50.432 220.522 155.020 1.00 0.00 243 TRP 1 O 1
ATOM 1877 N N . ALA A 1 244 ? 51.291 219.924 157.006 1.00 0.00 244 ALA 1 N 1
ATOM 1878 C CA . ALA A 1 244 ? 51.769 221.272 157.328 1.00 0.00 244 ALA 1 CA 1
ATOM 1879 C C . ALA A 1 244 ? 53.199 221.441 156.832 1.00 0.00 244 ALA 1 C 1
ATOM 1880 O O . ALA A 1 244 ? 54.033 220.535 156.956 1.00 0.00 244 ALA 1 O 1
ATOM 1882 N N . SER A 1 245 ? 53.454 222.601 156.270 1.00 0.00 245 SER 1 N 1
ATOM 1883 C CA . SER A 1 245 ? 54.786 222.934 155.760 1.00 0.00 245 SER 1 CA 1
ATOM 1884 C C . SER A 1 245 ? 55.146 224.369 156.128 1.00 0.00 245 SER 1 C 1
ATOM 1885 O O . SER A 1 245 ? 54.478 225.003 156.957 1.00 0.00 245 SER 1 O 1
ATOM 1888 N N . GLY A 1 246 ? 56.203 224.830 155.495 1.00 0.00 246 GLY 1 N 1
ATOM 1889 C CA . GLY A 1 246 ? 56.731 226.179 155.710 1.00 0.00 246 GLY 1 CA 1
ATOM 1890 C C . GLY A 1 246 ? 57.958 226.399 154.828 1.00 0.00 246 GLY 1 C 1
ATOM 1891 O O . GLY A 1 246 ? 58.043 225.868 153.710 1.00 0.00 246 GLY 1 O 1
ATOM 1892 N N . TYR A 1 247 ? 58.878 227.172 155.366 1.00 0.00 247 TYR 1 N 1
ATOM 1893 C CA . TYR A 1 247 ? 60.119 227.526 154.666 1.00 0.00 247 TYR 1 CA 1
ATOM 1894 C C . TYR A 1 247 ? 61.289 227.620 155.652 1.00 0.00 247 TYR 1 C 1
ATOM 1895 O O . TYR A 1 247 ? 61.096 227.755 156.868 1.00 0.00 247 TYR 1 O 1
ATOM 1904 N N . ASP A 1 248 ? 62.478 227.541 155.086 1.00 0.00 248 ASP 1 N 1
ATOM 1905 C CA . ASP A 1 248 ? 63.730 227.632 155.849 1.00 0.00 248 ASP 1 CA 1
ATOM 1906 C C . ASP A 1 248 ? 64.181 229.079 155.945 1.00 0.00 248 ASP 1 C 1
ATOM 1907 O O . ASP A 1 248 ? 63.933 229.888 155.042 1.00 0.00 248 ASP 1 O 1
ATOM 1912 N N . VAL A 1 249 ? 64.833 229.364 157.044 1.00 0.00 249 VAL 1 N 1
ATOM 1913 C CA . VAL A 1 249 ? 65.412 230.681 157.282 1.00 0.00 249 VAL 1 CA 1
ATOM 1914 C C . VAL A 1 249 ? 66.927 230.525 157.262 1.00 0.00 249 VAL 1 C 1
ATOM 1915 O O . VAL A 1 249 ? 67.493 229.705 157.999 1.00 0.00 249 VAL 1 O 1
ATOM 1919 N N . ASP A 1 250 ? 67.529 231.311 156.401 1.00 0.00 250 ASP 1 N 1
ATOM 1920 C CA . ASP A 1 250 ? 68.978 231.305 156.195 1.00 0.00 250 ASP 1 CA 1
ATOM 1921 C C . ASP A 1 250 ? 69.679 232.196 157.224 1.00 0.00 250 ASP 1 C 1
ATOM 1922 O O . ASP A 1 250 ? 69.400 233.397 157.324 1.00 0.00 250 ASP 1 O 1
ATOM 1927 N N . GLY A 1 251 ? 70.580 231.588 157.977 1.00 0.00 251 GLY 1 N 1
ATOM 1928 C CA . GLY A 1 251 ? 71.415 232.328 158.941 1.00 0.00 251 GLY 1 CA 1
ATOM 1929 C C . GLY A 1 251 ? 72.422 233.122 158.111 1.00 0.00 251 GLY 1 C 1
ATOM 1930 O O . GLY A 1 251 ? 72.831 232.689 157.026 1.00 0.00 251 GLY 1 O 1
ATOM 1931 N N . THR A 1 252 ? 72.836 234.282 158.594 1.00 0.00 252 THR 1 N 1
ATOM 1932 C CA . THR A 1 252 ? 73.740 235.113 157.782 1.00 0.00 252 THR 1 CA 1
ATOM 1933 C C . THR A 1 252 ? 74.850 235.823 158.587 1.00 0.00 252 THR 1 C 1
ATOM 1934 O O . THR A 1 252 ? 75.478 236.776 158.111 1.00 0.00 252 THR 1 O 1
ATOM 1938 N N . ASP A 1 253 ? 75.124 235.384 159.804 1.00 0.00 253 ASP 1 N 1
ATOM 1939 C CA . ASP A 1 253 ? 76.232 235.991 160.578 1.00 0.00 253 ASP 1 CA 1
ATOM 1940 C C . ASP A 1 253 ? 77.496 235.144 160.351 1.00 0.00 253 ASP 1 C 1
ATOM 1941 O O . ASP A 1 253 ? 77.450 234.085 159.710 1.00 0.00 253 ASP 1 O 1
ATOM 1946 N N . GLN A 1 254 ? 78.606 235.626 160.874 1.00 0.00 254 GLN 1 N 1
ATOM 1947 C CA . GLN A 1 254 ? 79.915 234.977 160.677 1.00 0.00 254 GLN 1 CA 1
ATOM 1948 C C . GLN A 1 254 ? 79.892 233.484 161.014 1.00 0.00 254 GLN 1 C 1
ATOM 1949 O O . GLN A 1 254 ? 80.490 232.655 160.315 1.00 0.00 254 GLN 1 O 1
ATOM 1955 N N . SER A 1 255 ? 79.197 233.142 162.073 1.00 0.00 255 SER 1 N 1
ATOM 1956 C CA . SER A 1 255 ? 79.210 231.762 162.570 1.00 0.00 255 SER 1 CA 1
ATOM 1957 C C . SER A 1 255 ? 78.081 230.868 162.013 1.00 0.00 255 SER 1 C 1
ATOM 1958 O O . SER A 1 255 ? 78.250 229.653 161.843 1.00 0.00 255 SER 1 O 1
ATOM 1961 N N . SER A 1 256 ? 76.909 231.412 161.709 1.00 0.00 256 SER 1 N 1
ATOM 1962 C CA . SER A 1 256 ? 75.795 230.528 161.266 1.00 0.00 256 SER 1 CA 1
ATOM 1963 C C . SER A 1 256 ? 75.407 230.717 159.784 1.00 0.00 256 SER 1 C 1
ATOM 1964 O O . SER A 1 256 ? 74.260 230.460 159.386 1.00 0.00 256 SER 1 O 1
ATOM 1967 N N . LEU A 1 257 ? 76.385 231.141 159.016 1.00 0.00 257 LEU 1 N 1
ATOM 1968 C CA . LEU A 1 257 ? 76.275 231.320 157.557 1.00 0.00 257 LEU 1 CA 1
ATOM 1969 C C . LEU A 1 257 ? 76.518 229.934 156.921 1.00 0.00 257 LEU 1 C 1
ATOM 1970 O O . LEU A 1 257 ? 77.657 229.457 156.846 1.00 0.00 257 LEU 1 O 1
ATOM 1975 N N . GLY A 1 258 ? 75.430 229.309 156.494 1.00 0.00 258 GLY 1 N 1
ATOM 1976 C CA . GLY A 1 258 ? 75.454 227.951 155.907 1.00 0.00 258 GLY 1 CA 1
ATOM 1977 C C . GLY A 1 258 ? 74.583 227.027 156.766 1.00 0.00 258 GLY 1 C 1
ATOM 1978 O O . GLY A 1 258 ? 74.588 225.797 156.598 1.00 0.00 258 GLY 1 O 1
ATOM 1979 N N . GLN A 1 259 ? 73.870 227.690 157.654 1.00 0.00 259 GLN 1 N 1
ATOM 1980 C CA . GLN A 1 259 ? 72.959 227.065 158.620 1.00 0.00 259 GLN 1 CA 1
ATOM 1981 C C . GLN A 1 259 ? 71.527 227.556 158.362 1.00 0.00 259 GLN 1 C 1
ATOM 1982 O O . GLN A 1 259 ? 71.315 228.700 157.936 1.00 0.00 259 GLN 1 O 1
ATOM 1988 N N . PHE A 1 260 ? 70.554 226.685 158.636 1.00 0.00 260 PHE 1 N 1
ATOM 1989 C CA . PHE A 1 260 ? 69.136 227.015 158.372 1.00 0.00 260 PHE 1 CA 1
ATOM 1990 C C . PHE A 1 260 ? 68.225 226.504 159.479 1.00 0.00 260 PHE 1 C 1
ATOM 1991 O O . PHE A 1 260 ? 68.565 225.563 160.207 1.00 0.00 260 PHE 1 O 1
ATOM 1999 N N . SER A 1 261 ? 67.089 227.161 159.550 1.00 0.00 261 SER 1 N 1
ATOM 2000 C CA . SER A 1 261 ? 66.026 226.833 160.501 1.00 0.00 261 SER 1 CA 1
ATOM 2001 C C . SER A 1 261 ? 64.700 226.792 159.744 1.00 0.00 261 SER 1 C 1
ATOM 2002 O O . SER A 1 261 ? 64.266 227.794 159.158 1.00 0.00 261 SER 1 O 1
ATOM 2005 N N . GLY A 1 262 ? 64.094 225.623 159.765 1.00 0.00 262 GLY 1 N 1
ATOM 2006 C CA . GLY A 1 262 ? 62.816 225.382 159.079 1.00 0.00 262 GLY 1 CA 1
ATOM 2007 C C . GLY A 1 262 ? 61.665 226.023 159.859 1.00 0.00 262 GLY 1 C 1
ATOM 2008 O O . GLY A 1 262 ? 61.502 225.786 161.064 1.00 0.00 262 GLY 1 O 1
ATOM 2009 N N . ARG A 1 263 ? 60.900 226.828 159.136 1.00 0.00 263 ARG 1 N 1
ATOM 2010 C CA . ARG A 1 263 ? 59.722 227.524 159.686 1.00 0.00 263 ARG 1 CA 1
ATOM 2011 C C . ARG A 1 263 ? 58.450 226.952 159.066 1.00 0.00 263 ARG 1 C 1
ATOM 2012 O O . ARG A 1 263 ? 58.173 227.148 157.875 1.00 0.00 263 ARG 1 O 1
ATOM 2020 N N . VAL A 1 264 ? 57.693 226.259 159.892 1.00 0.00 264 VAL 1 N 1
ATOM 2021 C CA . VAL A 1 264 ? 56.459 225.607 159.443 1.00 0.00 264 VAL 1 CA 1
ATOM 2022 C C . VAL A 1 264 ? 55.214 226.440 159.768 1.00 0.00 264 VAL 1 C 1
ATOM 2023 O O . VAL A 1 264 ? 54.710 226.418 160.900 1.00 0.00 264 VAL 1 O 1
ATOM 2027 N N . GLN A 1 265 ? 54.774 227.149 158.744 1.00 0.00 265 GLN 1 N 1
ATOM 2028 C CA . GLN A 1 265 ? 53.533 227.939 158.770 1.00 0.00 265 GLN 1 CA 1
ATOM 2029 C C . GLN A 1 265 ? 52.564 227.294 157.791 1.00 0.00 265 GLN 1 C 1
ATOM 2030 O O . GLN A 1 265 ? 52.831 227.230 156.583 1.00 0.00 265 GLN 1 O 1
ATOM 2036 N N . GLN A 1 266 ? 51.461 226.824 158.313 1.00 0.00 266 GLN 1 N 1
ATOM 2037 C CA . GLN A 1 266 ? 50.472 226.130 157.489 1.00 0.00 266 GLN 1 CA 1
ATOM 2038 C C . GLN A 1 266 ? 49.072 226.690 157.705 1.00 0.00 266 GLN 1 C 1
ATOM 2039 O O . GLN A 1 266 ? 48.495 226.568 158.794 1.00 0.00 266 GLN 1 O 1
ATOM 2045 N N . THR A 1 267 ? 48.558 227.303 156.653 1.00 0.00 267 THR 1 N 1
ATOM 2046 C CA . THR A 1 267 ? 47.181 227.797 156.652 1.00 0.00 267 THR 1 CA 1
ATOM 2047 C C . THR A 1 267 ? 46.275 226.606 156.406 1.00 0.00 267 THR 1 C 1
ATOM 2048 O O . THR A 1 267 ? 46.490 225.830 155.466 1.00 0.00 267 THR 1 O 1
ATOM 2052 N N . PHE A 1 268 ? 45.288 226.466 157.251 1.00 0.00 268 PHE 1 N 1
ATOM 2053 C CA . PHE A 1 268 ? 44.337 225.363 157.124 1.00 0.00 268 PHE 1 CA 1
ATOM 2054 C C . PHE A 1 268 ? 42.923 225.883 157.325 1.00 0.00 268 PHE 1 C 1
ATOM 2055 O O . PHE A 1 268 ? 42.712 227.014 157.785 1.00 0.00 268 PHE 1 O 1
ATOM 2063 N N . ASN A 1 269 ? 41.987 225.043 156.963 1.00 0.00 269 ASN 1 N 1
ATOM 2064 C CA . ASN A 1 269 ? 40.572 225.381 157.069 1.00 0.00 269 ASN 1 CA 1
ATOM 2065 C C . ASN A 1 269 ? 39.796 224.108 157.194 1.00 0.00 269 ASN 1 C 1
ATOM 2066 O O . ASN A 1 269 ? 40.165 223.074 156.619 1.00 0.00 269 ASN 1 O 1
ATOM 2071 N N . HIS A 1 270 ? 38.749 224.232 157.921 1.00 0.00 270 HIS 1 N 1
ATOM 2072 C CA . HIS A 1 270 ? 37.908 223.116 158.228 1.00 0.00 270 HIS 1 CA 1
ATOM 2073 C C . HIS A 1 270 ? 36.472 223.572 158.175 1.00 0.00 270 HIS 1 C 1
ATOM 2074 O O . HIS A 1 270 ? 36.106 224.625 158.704 1.00 0.00 270 HIS 1 O 1
ATOM 2081 N N . LYS A 1 271 ? 35.660 222.788 157.536 1.00 0.00 271 LYS 1 N 1
ATOM 2082 C CA . LYS A 1 271 ? 34.269 223.153 157.417 1.00 0.00 271 LYS 1 CA 1
ATOM 2083 C C . LYS A 1 271 ? 33.362 222.027 157.844 1.00 0.00 271 LYS 1 C 1
ATOM 2084 O O . LYS A 1 271 ? 33.347 220.952 157.229 1.00 0.00 271 LYS 1 O 1
ATOM 2090 N N . VAL A 1 272 ? 32.654 222.336 158.899 1.00 0.00 272 VAL 1 N 1
ATOM 2091 C CA . VAL A 1 272 ? 31.634 221.460 159.438 1.00 0.00 272 VAL 1 CA 1
ATOM 2092 C C . VAL A 1 272 ? 30.320 221.889 158.817 1.00 0.00 272 VAL 1 C 1
ATOM 2093 O O . VAL A 1 272 ? 29.755 222.932 159.184 1.00 0.00 272 VAL 1 O 1
ATOM 2097 N N . PRO A 1 273 ? 29.788 221.122 157.866 1.00 0.00 273 PRO 1 N 1
ATOM 2098 C CA . PRO A 1 273 ? 28.567 221.501 157.196 1.00 0.00 273 PRO 1 CA 1
ATOM 2099 C C . PRO A 1 273 ? 27.479 221.641 158.204 1.00 0.00 273 PRO 1 C 1
ATOM 2100 O O . PRO A 1 273 ? 27.566 221.000 159.296 1.00 0.00 273 PRO 1 O 1
ATOM 2104 N N . ARG A 1 274 ? 26.494 222.451 157.867 1.00 0.00 274 ARG 1 N 1
ATOM 2105 C CA . ARG A 1 274 ? 25.358 222.645 158.766 1.00 0.00 274 ARG 1 CA 1
ATOM 2106 C C . ARG A 1 274 ? 24.951 221.285 159.298 1.00 0.00 274 ARG 1 C 1
ATOM 2107 O O . ARG A 1 274 ? 25.048 220.266 158.596 1.00 0.00 274 ARG 1 O 1
ATOM 2115 N N . PHE A 1 275 ? 24.504 221.287 160.527 1.00 0.00 275 PHE 1 N 1
ATOM 2116 C CA . PHE A 1 275 ? 24.119 220.050 161.186 1.00 0.00 275 PHE 1 CA 1
ATOM 2117 C C . PHE A 1 275 ? 22.983 220.280 162.170 1.00 0.00 275 PHE 1 C 1
ATOM 2118 O O . PHE A 1 275 ? 23.011 221.231 162.965 1.00 0.00 275 PHE 1 O 1
ATOM 2126 N N . TYR A 1 276 ? 22.050 219.370 162.051 1.00 0.00 276 TYR 1 N 1
ATOM 2127 C CA . TYR A 1 276 ? 20.836 219.318 162.857 1.00 0.00 276 TYR 1 CA 1
ATOM 2128 C C . TYR A 1 276 ? 21.129 218.554 164.154 1.00 0.00 276 TYR 1 C 1
ATOM 2129 O O . TYR A 1 276 ? 21.395 217.345 164.138 1.00 0.00 276 TYR 1 O 1
ATOM 2138 N N . VAL A 1 277 ? 21.081 219.288 165.253 1.00 0.00 277 VAL 1 N 1
ATOM 2139 C CA . VAL A 1 277 ? 21.326 218.723 166.591 1.00 0.00 277 VAL 1 CA 1
ATOM 2140 C C . VAL A 1 277 ? 20.038 218.074 167.106 1.00 0.00 277 VAL 1 C 1
ATOM 2141 O O . VAL A 1 277 ? 19.091 218.769 167.508 1.00 0.00 277 VAL 1 O 1
ATOM 2145 N N . PRO A 1 278 ? 19.953 216.732 167.108 1.00 0.00 278 PRO 1 N 1
ATOM 2146 C CA . PRO A 1 278 ? 18.755 216.032 167.550 1.00 0.00 278 PRO 1 CA 1
ATOM 2147 C C . PRO A 1 278 ? 18.406 216.363 168.986 1.00 0.00 278 PRO 1 C 1
ATOM 2148 O O . PRO A 1 278 ? 17.228 216.752 169.261 1.00 0.00 278 PRO 1 O 1
ATOM 2152 N N . GLU A 1 279 ? 19.386 216.206 169.865 1.00 0.00 279 GLU 1 N 1
ATOM 2153 C CA . GLU A 1 279 ? 19.213 216.477 171.313 1.00 0.00 279 GLU 1 CA 1
ATOM 2154 C C . GLU A 1 279 ? 20.313 217.419 171.813 1.00 0.00 279 GLU 1 C 1
ATOM 2155 O O . GLU A 1 279 ? 21.234 217.779 171.066 1.00 0.00 279 GLU 1 O 1
ATOM 2161 N N . HIS A 1 280 ? 20.176 217.791 173.077 1.00 0.00 280 HIS 1 N 1
ATOM 2162 C CA . HIS A 1 280 ? 21.153 218.650 173.763 1.00 0.00 280 HIS 1 CA 1
ATOM 2163 C C . HIS A 1 280 ? 22.468 217.876 173.906 1.00 0.00 280 HIS 1 C 1
ATOM 2164 O O . HIS A 1 280 ? 22.474 216.676 174.217 1.00 0.00 280 HIS 1 O 1
ATOM 2171 N N . GLY A 1 281 ? 23.565 218.564 173.671 1.00 0.00 281 GLY 1 N 1
ATOM 2172 C CA . GLY A 1 281 ? 24.898 217.951 173.771 1.00 0.00 281 GLY 1 CA 1
ATOM 2173 C C . GLY A 1 281 ? 25.986 218.969 173.445 1.00 0.00 281 GLY 1 C 1
ATOM 2174 O O . GLY A 1 281 ? 25.708 220.165 173.274 1.00 0.00 281 GLY 1 O 1
ATOM 2175 N N . VAL A 1 282 ? 27.191 218.442 173.374 1.00 0.00 282 VAL 1 N 1
ATOM 2176 C CA . VAL A 1 282 ? 28.395 219.216 173.063 1.00 0.00 282 VAL 1 CA 1
ATOM 2177 C C . VAL A 1 282 ? 28.981 218.762 171.735 1.00 0.00 282 VAL 1 C 1
ATOM 2178 O O . VAL A 1 282 ? 28.875 217.586 171.360 1.00 0.00 282 VAL 1 O 1
ATOM 2182 N N . ILE A 1 283 ? 29.573 219.708 171.044 1.00 0.00 283 ILE 1 N 1
ATOM 2183 C CA . ILE A 1 283 ? 30.327 219.401 169.826 1.00 0.00 283 ILE 1 CA 1
ATOM 2184 C C . ILE A 1 283 ? 31.772 219.703 170.113 1.00 0.00 283 ILE 1 C 1
ATOM 2185 O O . ILE A 1 283 ? 32.143 220.864 170.354 1.00 0.00 283 ILE 1 O 1
ATOM 2190 N N . MET A 1 284 ? 32.509 218.632 170.096 1.00 0.00 284 MET 1 N 1
ATOM 2191 C CA . MET A 1 284 ? 33.937 218.646 170.357 1.00 0.00 284 MET 1 CA 1
ATOM 2192 C C . MET A 1 284 ? 34.710 218.711 169.049 1.00 0.00 284 MET 1 C 1
ATOM 2193 O O . MET A 1 284 ? 34.397 217.992 168.090 1.00 0.00 284 MET 1 O 1
ATOM 2198 N N . THR A 1 285 ? 35.693 219.579 169.057 1.00 0.00 285 THR 1 N 1
ATOM 2199 C CA . THR A 1 285 ? 36.629 219.734 167.940 1.00 0.00 285 THR 1 CA 1
ATOM 2200 C C . THR A 1 285 ? 38.033 219.540 168.500 1.00 0.00 285 THR 1 C 1
ATOM 2201 O O . THR A 1 285 ? 38.479 220.292 169.380 1.00 0.00 285 THR 1 O 1
ATOM 2205 N N . LEU A 1 286 ? 38.691 218.525 167.984 1.00 0.00 286 LEU 1 N 1
ATOM 2206 C CA . LEU A 1 286 ? 40.031 218.149 168.443 1.00 0.00 286 LEU 1 CA 1
ATOM 2207 C C . LEU A 1 286 ? 41.020 218.117 167.282 1.00 0.00 286 LEU 1 C 1
ATOM 2208 O O . LEU A 1 286 ? 40.632 217.952 166.117 1.00 0.00 286 LEU 1 O 1
ATOM 2213 N N . ALA A 1 287 ? 42.273 218.279 167.662 1.00 0.00 287 ALA 1 N 1
ATOM 2214 C CA . ALA A 1 287 ? 43.406 218.275 166.730 1.00 0.00 287 ALA 1 CA 1
ATOM 2215 C C . ALA A 1 287 ? 44.429 217.227 167.164 1.00 0.00 287 ALA 1 C 1
ATOM 2216 O O . ALA A 1 287 ? 44.543 216.900 168.353 1.00 0.00 287 ALA 1 O 1
ATOM 2218 N N . VAL A 1 288 ? 45.140 216.733 166.177 1.00 0.00 288 VAL 1 N 1
ATOM 2219 C CA . VAL A 1 288 ? 46.189 215.727 166.368 1.00 0.00 288 VAL 1 CA 1
ATOM 2220 C C . VAL A 1 288 ? 47.250 215.912 165.283 1.00 0.00 288 VAL 1 C 1
ATOM 2221 O O . VAL A 1 288 ? 46.960 215.808 164.085 1.00 0.00 288 VAL 1 O 1
ATOM 2225 N N . THR A 1 289 ? 48.458 216.200 165.734 1.00 0.00 289 THR 1 N 1
ATOM 2226 C CA . THR A 1 289 ? 49.612 216.410 164.840 1.00 0.00 289 THR 1 CA 1
ATOM 2227 C C . THR A 1 289 ? 50.564 215.214 164.970 1.00 0.00 289 THR 1 C 1
ATOM 2228 O O . THR A 1 289 ? 50.955 214.826 166.082 1.00 0.00 289 THR 1 O 1
ATOM 2232 N N . ARG A 1 290 ? 50.925 214.647 163.827 1.00 0.00 290 ARG 1 N 1
ATOM 2233 C CA . ARG A 1 290 ? 51.804 213.464 163.788 1.00 0.00 290 ARG 1 CA 1
ATOM 2234 C C . ARG A 1 290 ? 52.757 213.486 162.586 1.00 0.00 290 ARG 1 C 1
ATOM 2235 O O . ARG A 1 290 ? 52.498 214.162 161.578 1.00 0.00 290 ARG 1 O 1
ATOM 2243 N N . PHE A 1 291 ? 53.827 212.725 162.771 1.00 0.00 291 PHE 1 N 1
ATOM 2244 C CA . PHE A 1 291 ? 54.889 212.512 161.769 1.00 0.00 291 PHE 1 CA 1
ATOM 2245 C C . PHE A 1 291 ? 54.878 211.043 161.327 1.00 0.00 291 PHE 1 C 1
ATOM 2246 O O . PHE A 1 291 ? 54.583 210.142 162.125 1.00 0.00 291 PHE 1 O 1
ATOM 2254 N N . PRO A 1 292 ? 55.187 210.706 160.064 1.00 0.00 292 PRO 1 N 1
ATOM 2255 C CA . PRO A 1 292 ? 55.227 209.307 159.654 1.00 0.00 292 PRO 1 CA 1
ATOM 2256 C C . PRO A 1 292 ? 56.212 208.554 160.531 1.00 0.00 292 PRO 1 C 1
ATOM 2257 O O . PRO A 1 292 ? 57.301 209.122 160.856 1.00 0.00 292 PRO 1 O 1
ATOM 2261 N N . PRO A 1 293 ? 55.910 207.303 160.958 1.00 0.00 293 PRO 1 N 1
ATOM 2262 C CA . PRO A 1 293 ? 56.780 206.538 161.866 1.00 0.00 293 PRO 1 CA 1
ATOM 2263 C C . PRO A 1 293 ? 58.127 206.167 161.278 1.00 0.00 293 PRO 1 C 1
ATOM 2264 O O . PRO A 1 293 ? 58.403 204.944 161.082 1.00 0.00 293 PRO 1 O 1
ATOM 2268 N N . THR A 1 294 ? 58.970 207.154 161.022 1.00 0.00 294 THR 1 N 1
ATOM 2269 C CA . THR A 1 294 ? 60.315 206.888 160.462 1.00 0.00 294 THR 1 CA 1
ATOM 2270 C C . THR A 1 294 ? 61.353 206.703 161.577 1.00 0.00 294 THR 1 C 1
ATOM 2271 O O . THR A 1 294 ? 61.755 207.667 162.244 1.00 0.00 294 THR 1 O 1
ATOM 2275 N N . HIS A 1 295 ? 61.767 205.457 161.756 1.00 0.00 295 HIS 1 N 1
ATOM 2276 C CA . HIS A 1 295 ? 62.810 205.110 162.738 1.00 0.00 295 HIS 1 CA 1
ATOM 2277 C C . HIS A 1 295 ? 64.159 205.107 162.021 1.00 0.00 295 HIS 1 C 1
ATOM 2278 O O . HIS A 1 295 ? 64.252 204.773 160.832 1.00 0.00 295 HIS 1 O 1
ATOM 2285 N N . GLU A 1 296 ? 65.179 205.480 162.761 1.00 0.00 296 GLU 1 N 1
ATOM 2286 C CA . GLU A 1 296 ? 66.537 205.598 162.219 1.00 0.00 296 GLU 1 CA 1
ATOM 2287 C C . GLU A 1 296 ? 67.277 204.251 162.201 1.00 0.00 296 GLU 1 C 1
ATOM 2288 O O . GLU A 1 296 ? 68.438 204.167 161.778 1.00 0.00 296 GLU 1 O 1
ATOM 2294 N N . MET A 1 297 ? 66.614 203.187 162.643 1.00 0.00 297 MET 1 N 1
ATOM 2295 C CA . MET A 1 297 ? 67.286 201.872 162.727 1.00 0.00 297 MET 1 CA 1
ATOM 2296 C C . MET A 1 297 ? 66.426 200.683 162.259 1.00 0.00 297 MET 1 C 1
ATOM 2297 O O . MET A 1 297 ? 66.732 199.519 162.548 1.00 0.00 297 MET 1 O 1
ATOM 2302 N N . GLU A 1 298 ? 65.356 200.948 161.534 1.00 0.00 298 GLU 1 N 1
ATOM 2303 C CA . GLU A 1 298 ? 64.501 199.853 161.025 1.00 0.00 298 GLU 1 CA 1
ATOM 2304 C C . GLU A 1 298 ? 65.169 199.196 159.809 1.00 0.00 298 GLU 1 C 1
ATOM 2305 O O . GLU A 1 298 ? 65.627 199.880 158.884 1.00 0.00 298 GLU 1 O 1
ATOM 2311 N N . MET A 1 299 ? 65.215 197.872 159.842 1.00 0.00 299 MET 1 N 1
ATOM 2312 C CA . MET A 1 299 ? 65.803 197.071 158.748 1.00 0.00 299 MET 1 CA 1
ATOM 2313 C C . MET A 1 299 ? 64.716 196.245 158.047 1.00 0.00 299 MET 1 C 1
ATOM 2314 O O . MET A 1 299 ? 63.705 195.867 158.659 1.00 0.00 299 MET 1 O 1
ATOM 2319 N N . HIS A 1 300 ? 64.950 195.988 156.765 1.00 0.00 300 HIS 1 N 1
ATOM 2320 C CA . HIS A 1 300 ? 64.042 195.158 155.951 1.00 0.00 300 HIS 1 CA 1
ATOM 2321 C C . HIS A 1 300 ? 64.060 193.746 156.528 1.00 0.00 300 HIS 1 C 1
ATOM 2322 O O . HIS A 1 300 ? 65.122 193.124 156.665 1.00 0.00 300 HIS 1 O 1
ATOM 2329 N N . TYR A 1 301 ? 62.879 193.276 156.856 1.00 0.00 301 TYR 1 N 1
ATOM 2330 C CA . TYR A 1 301 ? 62.702 191.964 157.487 1.00 0.00 301 TYR 1 CA 1
ATOM 2331 C C . TYR A 1 301 ? 63.639 190.900 156.891 1.00 0.00 301 TYR 1 C 1
ATOM 2332 O O . TYR A 1 301 ? 64.378 190.219 157.616 1.00 0.00 301 TYR 1 O 1
ATOM 2341 N N . LEU A 1 302 ? 63.595 190.771 155.578 1.00 0.00 302 LEU 1 N 1
ATOM 2342 C CA . LEU A 1 302 ? 64.388 189.757 154.850 1.00 0.00 302 LEU 1 CA 1
ATOM 2343 C C . LEU A 1 302 ? 65.902 189.953 155.051 1.00 0.00 302 LEU 1 C 1
ATOM 2344 O O . LEU A 1 302 ? 66.691 189.003 154.942 1.00 0.00 302 LEU 1 O 1
ATOM 2349 N N . VAL A 1 303 ? 66.289 191.181 155.346 1.00 0.00 303 VAL 1 N 1
ATOM 2350 C CA . VAL A 1 303 ? 67.711 191.538 155.518 1.00 0.00 303 VAL 1 CA 1
ATOM 2351 C C . VAL A 1 303 ? 68.163 191.439 156.984 1.00 0.00 303 VAL 1 C 1
ATOM 2352 O O . VAL A 1 303 ? 69.367 191.453 157.278 1.00 0.00 303 VAL 1 O 1
ATOM 2356 N N . GLY A 1 304 ? 67.188 191.332 157.875 1.00 0.00 304 GLY 1 N 1
ATOM 2357 C CA . GLY A 1 304 ? 67.443 191.297 159.335 1.00 0.00 304 GLY 1 CA 1
ATOM 2358 C C . GLY A 1 304 ? 67.298 189.884 159.922 1.00 0.00 304 GLY 1 C 1
ATOM 2359 O O . GLY A 1 304 ? 67.791 189.598 161.025 1.00 0.00 304 GLY 1 O 1
ATOM 2360 N N . LYS A 1 305 ? 66.613 189.042 159.178 1.00 0.00 305 LYS 1 N 1
ATOM 2361 C CA . LYS A 1 305 ? 66.376 187.638 159.559 1.00 0.00 305 LYS 1 CA 1
ATOM 2362 C C . LYS A 1 305 ? 67.444 186.878 158.733 1.00 0.00 305 LYS 1 C 1
ATOM 2363 O O . LYS A 1 305 ? 67.460 186.934 157.498 1.00 0.00 305 LYS 1 O 1
ATOM 2369 N N . GLU A 1 306 ? 68.341 186.187 159.413 1.00 0.00 306 GLU 1 N 1
ATOM 2370 C CA . GLU A 1 306 ? 69.558 185.629 158.762 1.00 0.00 306 GLU 1 CA 1
ATOM 2371 C C . GLU A 1 306 ? 69.323 184.572 157.662 1.00 0.00 306 GLU 1 C 1
ATOM 2372 O O . GLU A 1 306 ? 69.502 184.832 156.470 1.00 0.00 306 GLU 1 O 1
ATOM 2378 N N . ASN A 1 307 ? 68.956 183.355 158.000 1.00 0.00 307 ASN 1 N 1
ATOM 2379 C CA . ASN A 1 307 ? 68.807 182.322 156.947 1.00 0.00 307 ASN 1 CA 1
ATOM 2380 C C . ASN A 1 307 ? 67.453 182.434 156.258 1.00 0.00 307 ASN 1 C 1
ATOM 2381 O O . ASN A 1 307 ? 66.402 182.333 156.904 1.00 0.00 307 ASN 1 O 1
ATOM 2386 N N . LEU A 1 308 ? 67.532 182.649 154.960 1.00 0.00 308 LEU 1 N 1
ATOM 2387 C CA . LEU A 1 308 ? 66.349 182.802 154.108 1.00 0.00 308 LEU 1 CA 1
ATOM 2388 C C . LEU A 1 308 ? 65.926 181.437 153.548 1.00 0.00 308 LEU 1 C 1
ATOM 2389 O O . LEU A 1 308 ? 66.667 180.800 152.785 1.00 0.00 308 LEU 1 O 1
ATOM 2394 N N . THR A 1 309 ? 64.733 181.037 153.952 1.00 0.00 309 THR 1 N 1
ATOM 2395 C CA . THR A 1 309 ? 64.119 179.768 153.524 1.00 0.00 309 THR 1 CA 1
ATOM 2396 C C . THR A 1 309 ? 63.270 180.034 152.281 1.00 0.00 309 THR 1 C 1
ATOM 2397 O O . THR A 1 309 ? 63.054 181.190 151.890 1.00 0.00 309 THR 1 O 1
ATOM 2401 N N . TYR A 1 310 ? 62.803 178.957 151.688 1.00 0.00 310 TYR 1 N 1
ATOM 2402 C CA . TYR A 1 310 ? 61.980 179.027 150.474 1.00 0.00 310 TYR 1 CA 1
ATOM 2403 C C . TYR A 1 310 ? 60.704 179.837 150.728 1.00 0.00 310 TYR 1 C 1
ATOM 2404 O O . TYR A 1 310 ? 60.241 180.590 149.862 1.00 0.00 310 TYR 1 O 1
ATOM 2413 N N . THR A 1 311 ? 60.169 179.659 151.922 1.00 0.00 311 THR 1 N 1
ATOM 2414 C CA . THR A 1 311 ? 58.913 180.308 152.334 1.00 0.00 311 THR 1 CA 1
ATOM 2415 C C . THR A 1 311 ? 59.063 181.834 152.453 1.00 0.00 311 THR 1 C 1
ATOM 2416 O O . THR A 1 311 ? 58.122 182.591 152.176 1.00 0.00 311 THR 1 O 1
ATOM 2420 N N . ASP A 1 312 ? 60.243 182.277 152.858 1.00 0.00 312 ASP 1 N 1
ATOM 2421 C CA . ASP A 1 312 ? 60.502 183.718 153.068 1.00 0.00 312 ASP 1 CA 1
ATOM 2422 C C . ASP A 1 312 ? 60.824 184.486 151.777 1.00 0.00 312 ASP 1 C 1
ATOM 2423 O O . ASP A 1 312 ? 60.443 185.654 151.618 1.00 0.00 312 ASP 1 O 1
ATOM 2428 N N . ILE A 1 313 ? 61.517 183.821 150.870 1.00 0.00 313 ILE 1 N 1
ATOM 2429 C CA . ILE A 1 313 ? 62.076 184.487 149.674 1.00 0.00 313 ILE 1 CA 1
ATOM 2430 C C . ILE A 1 313 ? 61.319 184.263 148.342 1.00 0.00 313 ILE 1 C 1
ATOM 2431 O O . ILE A 1 313 ? 61.373 185.100 147.431 1.00 0.00 313 ILE 1 O 1
ATOM 2436 N N . ALA A 1 314 ? 60.612 183.159 148.210 1.00 0.00 314 ALA 1 N 1
ATOM 2437 C CA . ALA A 1 314 ? 59.979 182.788 146.912 1.00 0.00 314 ALA 1 CA 1
ATOM 2438 C C . ALA A 1 314 ? 58.623 183.481 146.643 1.00 0.00 314 ALA 1 C 1
ATOM 2439 O O . ALA A 1 314 ? 58.249 183.719 145.483 1.00 0.00 314 ALA 1 O 1
ATOM 2441 N N . CYS A 1 315 ? 57.911 183.786 147.711 1.00 0.00 315 CYS 1 N 1
ATOM 2442 C CA . CYS A 1 315 ? 56.555 184.382 147.642 1.00 0.00 315 CYS 1 CA 1
ATOM 2443 C C . CYS A 1 315 ? 55.624 183.471 146.840 1.00 0.00 315 CYS 1 C 1
ATOM 2444 O O . CYS A 1 315 ? 54.932 183.916 145.908 1.00 0.00 315 CYS 1 O 1
ATOM 2447 N N . ASP A 1 316 ? 55.654 182.215 147.236 1.00 0.00 316 ASP 1 N 1
ATOM 2448 C CA . ASP A 1 316 ? 54.802 181.174 146.657 1.00 0.00 316 ASP 1 CA 1
ATOM 2449 C C . ASP A 1 316 ? 53.363 181.480 147.062 1.00 0.00 316 ASP 1 C 1
ATOM 2450 O O . ASP A 1 316 ? 53.042 181.555 148.258 1.00 0.00 316 ASP 1 O 1
ATOM 2455 N N . PRO A 1 317 ? 52.439 181.662 146.112 1.00 0.00 317 PRO 1 N 1
ATOM 2456 C CA . PRO A 1 317 ? 51.076 182.050 146.440 1.00 0.00 317 PRO 1 CA 1
ATOM 2457 C C . PRO A 1 317 ? 50.418 181.066 147.370 1.00 0.00 317 PRO 1 C 1
ATOM 2458 O O . PRO A 1 317 ? 49.779 181.503 148.378 1.00 0.00 317 PRO 1 O 1
ATOM 2462 N N . ALA A 1 318 ? 50.571 179.805 147.035 1.00 0.00 318 ALA 1 N 1
ATOM 2463 C CA . ALA A 1 318 ? 49.963 178.696 147.788 1.00 0.00 318 ALA 1 CA 1
ATOM 2464 C C . ALA A 1 318 ? 50.343 178.742 149.275 1.00 0.00 318 ALA 1 C 1
ATOM 2465 O O . ALA A 1 318 ? 49.513 178.473 150.157 1.00 0.00 318 ALA 1 O 1
ATOM 2467 N N . LEU A 1 319 ? 51.591 179.082 149.524 1.00 0.00 319 LEU 1 N 1
ATOM 2468 C CA . LEU A 1 319 ? 52.144 179.125 150.889 1.00 0.00 319 LEU 1 CA 1
ATOM 2469 C C . LEU A 1 319 ? 51.576 180.304 151.692 1.00 0.00 319 LEU 1 C 1
ATOM 2470 O O . LEU A 1 319 ? 50.915 180.116 152.723 1.00 0.00 319 LEU 1 O 1
ATOM 2475 N N . MET A 1 320 ? 51.852 181.493 151.197 1.00 0.00 320 MET 1 N 1
ATOM 2476 C CA . MET A 1 320 ? 51.424 182.747 151.844 1.00 0.00 320 MET 1 CA 1
ATOM 2477 C C . MET A 1 320 ? 49.915 182.761 152.088 1.00 0.00 320 MET 1 C 1
ATOM 2478 O O . MET A 1 320 ? 49.434 183.258 153.117 1.00 0.00 320 MET 1 O 1
ATOM 2483 N N . ALA A 1 321 ? 49.209 182.212 151.134 1.00 0.00 321 ALA 1 N 1
ATOM 2484 C CA . ALA A 1 321 ? 47.750 182.186 151.159 1.00 0.00 321 ALA 1 CA 1
ATOM 2485 C C . ALA A 1 321 ? 47.195 181.066 152.062 1.00 0.00 321 ALA 1 C 1
ATOM 2486 O O . ALA A 1 321 ? 45.982 180.795 152.100 1.00 0.00 321 ALA 1 O 1
ATOM 2488 N N . ASN A 1 322 ? 48.041 180.387 152.822 1.00 0.00 322 ASN 1 N 1
ATOM 2489 C CA . ASN A 1 322 ? 47.519 179.223 153.545 1.00 0.00 322 ASN 1 CA 1
ATOM 2490 C C . ASN A 1 322 ? 48.241 178.841 154.867 1.00 0.00 322 ASN 1 C 1
ATOM 2491 O O . ASN A 1 322 ? 47.996 177.774 155.437 1.00 0.00 322 ASN 1 O 1
ATOM 2496 N N . LEU A 1 323 ? 49.142 179.640 155.439 1.00 0.00 323 LEU 1 N 1
ATOM 2497 C CA . LEU A 1 323 ? 49.682 179.231 156.779 1.00 0.00 323 LEU 1 CA 1
ATOM 2498 C C . LEU A 1 323 ? 49.381 180.299 157.845 1.00 0.00 323 LEU 1 C 1
ATOM 2499 O O . LEU A 1 323 ? 49.022 181.439 157.514 1.00 0.00 323 LEU 1 O 1
ATOM 2504 N N . PRO A 1 324 ? 49.523 179.950 159.145 1.00 0.00 324 PRO 1 N 1
ATOM 2505 C CA . PRO A 1 324 ? 49.160 180.837 160.259 1.00 0.00 324 PRO 1 CA 1
ATOM 2506 C C . PRO A 1 324 ? 49.949 182.116 160.290 1.00 0.00 324 PRO 1 C 1
ATOM 2507 O O . PRO A 1 324 ? 51.026 182.196 159.624 1.00 0.00 324 PRO 1 O 1
ATOM 2511 N N . PRO A 1 325 ? 49.484 183.153 161.029 1.00 0.00 325 PRO 1 N 1
ATOM 2512 C CA . PRO A 1 325 ? 50.238 184.386 161.153 1.00 0.00 325 PRO 1 CA 1
ATOM 2513 C C . PRO A 1 325 ? 51.583 184.058 161.752 1.00 0.00 325 PRO 1 C 1
ATOM 2514 O O . PRO A 1 325 ? 51.677 183.097 162.574 1.00 0.00 325 PRO 1 O 1
ATOM 2518 N N . ARG A 1 326 ? 52.583 184.817 161.348 1.00 0.00 326 ARG 1 N 1
ATOM 2519 C CA . ARG A 1 326 ? 53.972 184.602 161.798 1.00 0.00 326 ARG 1 CA 1
ATOM 2520 C C . ARG A 1 326 ? 54.322 185.526 162.965 1.00 0.00 326 ARG 1 C 1
ATOM 2521 O O . ARG A 1 326 ? 54.128 186.749 162.895 1.00 0.00 326 ARG 1 O 1
ATOM 2529 N N . GLU A 1 327 ? 54.832 184.914 164.024 1.00 0.00 327 GLU 1 N 1
ATOM 2530 C CA . GLU A 1 327 ? 55.278 185.661 165.207 1.00 0.00 327 GLU 1 CA 1
ATOM 2531 C C . GLU A 1 327 ? 56.742 186.028 165.030 1.00 0.00 327 GLU 1 C 1
ATOM 2532 O O . GLU A 1 327 ? 57.606 185.154 164.863 1.00 0.00 327 GLU 1 O 1
ATOM 2538 N N . VAL A 1 328 ? 56.955 187.314 165.074 1.00 0.00 328 VAL 1 N 1
ATOM 2539 C CA . VAL A 1 328 ? 58.267 187.911 164.867 1.00 0.00 328 VAL 1 CA 1
ATOM 2540 C C . VAL A 1 328 ? 58.621 188.772 166.098 1.00 0.00 328 VAL 1 C 1
ATOM 2541 O O . VAL A 1 328 ? 57.779 189.016 166.977 1.00 0.00 328 VAL 1 O 1
ATOM 2545 N N . SER A 1 329 ? 59.871 189.213 166.152 1.00 0.00 329 SER 1 N 1
ATOM 2546 C CA . SER A 1 329 ? 60.370 190.039 167.272 1.00 0.00 329 SER 1 CA 1
ATOM 2547 C C . SER A 1 329 ? 60.918 191.357 166.755 1.00 0.00 329 SER 1 C 1
ATOM 2548 O O . SER A 1 329 ? 61.334 191.464 165.594 1.00 0.00 329 SER 1 O 1
ATOM 2551 N N . LEU A 1 330 ? 60.891 192.321 167.645 1.00 0.00 330 LEU 1 N 1
ATOM 2552 C CA . LEU A 1 330 ? 61.417 193.651 167.368 1.00 0.00 330 LEU 1 CA 1
ATOM 2553 C C . LEU A 1 330 ? 62.835 193.508 166.813 1.00 0.00 330 LEU 1 C 1
ATOM 2554 O O . LEU A 1 330 ? 63.450 194.492 166.381 1.00 0.00 330 LEU 1 O 1
ATOM 2559 N N . LYS A 1 331 ? 63.297 192.261 166.839 1.00 0.00 331 LYS 1 N 1
ATOM 2560 C CA . LYS A 1 331 ? 64.679 191.908 166.459 1.00 0.00 331 LYS 1 CA 1
ATOM 2561 C C . LYS A 1 331 ? 64.866 191.573 164.984 1.00 0.00 331 LYS 1 C 1
ATOM 2562 O O . LYS A 1 331 ? 65.990 191.503 164.474 1.00 0.00 331 LYS 1 O 1
ATOM 2568 N N . GLU A 1 332 ? 63.798 191.353 164.289 1.00 0.00 332 GLU 1 N 1
ATOM 2569 C CA . GLU A 1 332 ? 63.905 191.023 162.872 1.00 0.00 332 GLU 1 CA 1
ATOM 2570 C C . GLU A 1 332 ? 63.623 192.270 162.053 1.00 0.00 332 GLU 1 C 1
ATOM 2571 O O . GLU A 1 332 ? 63.507 192.207 160.821 1.00 0.00 332 GLU 1 O 1
ATOM 2577 N N . PHE A 1 333 ? 63.549 193.378 162.773 1.00 0.00 333 PHE 1 N 1
ATOM 2578 C CA . PHE A 1 333 ? 63.159 194.656 162.178 1.00 0.00 333 PHE 1 CA 1
ATOM 2579 C C . PHE A 1 333 ? 63.996 195.849 162.654 1.00 0.00 333 PHE 1 C 1
ATOM 2580 O O . PHE A 1 333 ? 64.068 196.884 161.976 1.00 0.00 333 PHE 1 O 1
ATOM 2588 N N . PHE A 1 334 ? 64.604 195.701 163.811 1.00 0.00 334 PHE 1 N 1
ATOM 2589 C CA . PHE A 1 334 ? 65.422 196.773 164.408 1.00 0.00 334 PHE 1 CA 1
ATOM 2590 C C . PHE A 1 334 ? 66.796 196.171 164.767 1.00 0.00 334 PHE 1 C 1
ATOM 2591 O O . PHE A 1 334 ? 66.890 195.050 165.277 1.00 0.00 334 PHE 1 O 1
ATOM 2599 N N . HIS A 1 335 ? 67.828 196.953 164.486 1.00 0.00 335 HIS 1 N 1
ATOM 2600 C CA . HIS A 1 335 ? 69.242 196.499 164.531 1.00 0.00 335 HIS 1 CA 1
ATOM 2601 C C . HIS A 1 335 ? 69.846 196.078 165.890 1.00 0.00 335 HIS 1 C 1
ATOM 2602 O O . HIS A 1 335 ? 70.945 195.511 165.954 1.00 0.00 335 HIS 1 O 1
ATOM 2609 N N . SER A 1 336 ? 69.199 196.325 167.001 1.00 0.00 336 SER 1 N 1
ATOM 2610 C CA . SER A 1 336 ? 69.808 195.950 168.303 1.00 0.00 336 SER 1 CA 1
ATOM 2611 C C . SER A 1 336 ? 68.793 195.263 169.206 1.00 0.00 336 SER 1 C 1
ATOM 2612 O O . SER A 1 336 ? 69.178 194.539 170.144 1.00 0.00 336 SER 1 O 1
ATOM 2615 N N . SER A 1 337 ? 67.570 195.545 168.838 1.00 0.00 337 SER 1 N 1
ATOM 2616 C CA . SER A 1 337 ? 66.341 195.132 169.529 1.00 0.00 337 SER 1 CA 1
ATOM 2617 C C . SER A 1 337 ? 66.351 193.680 170.019 1.00 0.00 337 SER 1 C 1
ATOM 2618 O O . SER A 1 337 ? 66.869 192.778 169.336 1.00 0.00 337 SER 1 O 1
ATOM 2621 N N . PRO A 1 338 ? 65.752 193.467 171.207 1.00 0.00 338 PRO 1 N 1
ATOM 2622 C CA . PRO A 1 338 ? 65.683 192.166 171.855 1.00 0.00 338 PRO 1 CA 1
ATOM 2623 C C . PRO A 1 338 ? 64.900 191.162 171.063 1.00 0.00 338 PRO 1 C 1
ATOM 2624 O O . PRO A 1 338 ? 63.826 191.521 170.490 1.00 0.00 338 PRO 1 O 1
ATOM 2628 N N . ASP A 1 339 ? 65.450 189.975 171.082 1.00 0.00 339 ASP 1 N 1
ATOM 2629 C CA . ASP A 1 339 ? 64.883 188.802 170.429 1.00 0.00 339 ASP 1 CA 1
ATOM 2630 C C . ASP A 1 339 ? 63.474 188.518 171.014 1.00 0.00 339 ASP 1 C 1
ATOM 2631 O O . ASP A 1 339 ? 62.618 187.915 170.349 1.00 0.00 339 ASP 1 O 1
ATOM 2636 N N . SER A 1 340 ? 63.300 188.996 172.252 1.00 0.00 340 SER 1 N 1
ATOM 2637 C CA . SER A 1 340 ? 62.118 188.707 173.117 1.00 0.00 340 SER 1 CA 1
ATOM 2638 C C . SER A 1 340 ? 60.818 189.515 172.830 1.00 0.00 340 SER 1 C 1
ATOM 2639 O O . SER A 1 340 ? 59.701 189.016 173.023 1.00 0.00 340 SER 1 O 1
ATOM 2642 N N . ALA A 1 341 ? 60.905 190.764 172.396 1.00 0.00 341 ALA 1 N 1
ATOM 2643 C CA . ALA A 1 341 ? 59.671 191.569 172.127 1.00 0.00 341 ALA 1 CA 1
ATOM 2644 C C . ALA A 1 341 ? 59.034 191.126 170.797 1.00 0.00 341 ALA 1 C 1
ATOM 2645 O O . ALA A 1 341 ? 59.501 191.494 169.712 1.00 0.00 341 ALA 1 O 1
ATOM 2647 N N . LYS A 1 342 ? 57.961 190.350 170.915 1.00 0.00 342 LYS 1 N 1
ATOM 2648 C CA . LYS A 1 342 ? 57.273 189.745 169.750 1.00 0.00 342 LYS 1 CA 1
ATOM 2649 C C . LYS A 1 342 ? 56.008 190.493 169.313 1.00 0.00 342 LYS 1 C 1
ATOM 2650 O O . LYS A 1 342 ? 55.478 191.341 170.043 1.00 0.00 342 LYS 1 O 1
ATOM 2656 N N . PHE A 1 343 ? 55.596 190.118 168.108 1.00 0.00 343 PHE 1 N 1
ATOM 2657 C CA . PHE A 1 343 ? 54.356 190.587 167.467 1.00 0.00 343 PHE 1 CA 1
ATOM 2658 C C . PHE A 1 343 ? 54.070 189.702 166.244 1.00 0.00 343 PHE 1 C 1
ATOM 2659 O O . PHE A 1 343 ? 54.993 189.180 165.597 1.00 0.00 343 PHE 1 O 1
ATOM 2667 N N . LYS A 1 344 ? 52.783 189.551 165.978 1.00 0.00 344 LYS 1 N 1
ATOM 2668 C CA . LYS A 1 344 ? 52.286 188.688 164.897 1.00 0.00 344 LYS 1 CA 1
ATOM 2669 C C . LYS A 1 344 ? 52.008 189.493 163.629 1.00 0.00 344 LYS 1 C 1
ATOM 2670 O O . LYS A 1 344 ? 51.269 190.490 163.655 1.00 0.00 344 LYS 1 O 1
ATOM 2676 N N . ILE A 1 345 ? 52.629 188.984 162.588 1.00 0.00 345 ILE 1 N 1
ATOM 2677 C CA . ILE A 1 345 ? 52.589 189.538 161.235 1.00 0.00 345 ILE 1 CA 1
ATOM 2678 C C . ILE A 1 345 ? 51.963 188.511 160.290 1.00 0.00 345 ILE 1 C 1
ATOM 2679 O O . ILE A 1 345 ? 51.961 187.303 160.566 1.00 0.00 345 ILE 1 O 1
ATOM 2684 N N . ALA A 1 346 ? 51.436 189.011 159.192 1.00 0.00 346 ALA 1 N 1
ATOM 2685 C CA . ALA A 1 346 ? 50.840 188.159 158.154 1.00 0.00 346 ALA 1 CA 1
ATOM 2686 C C . ALA A 1 346 ? 51.961 187.642 157.253 1.00 0.00 346 ALA 1 C 1
ATOM 2687 O O . ALA A 1 346 ? 52.846 188.399 156.834 1.00 0.00 346 ALA 1 O 1
ATOM 2689 N N . GLU A 1 347 ? 51.921 186.352 156.972 1.00 0.00 347 GLU 1 N 1
ATOM 2690 C CA . GLU A 1 347 ? 52.935 185.727 156.110 1.00 0.00 347 GLU 1 CA 1
ATOM 2691 C C . GLU A 1 347 ? 53.003 186.476 154.779 1.00 0.00 347 GLU 1 C 1
ATOM 2692 O O . GLU A 1 347 ? 51.973 186.715 154.129 1.00 0.00 347 GLU 1 O 1
ATOM 2698 N N . GLY A 1 348 ? 54.220 186.835 154.423 1.00 0.00 348 GLY 1 N 1
ATOM 2699 C CA . GLY A 1 348 ? 54.515 187.530 153.160 1.00 0.00 348 GLY 1 CA 1
ATOM 2700 C C . GLY A 1 348 ? 54.269 189.040 153.274 1.00 0.00 348 GLY 1 C 1
ATOM 2701 O O . GLY A 1 348 ? 54.275 189.767 152.271 1.00 0.00 348 GLY 1 O 1
ATOM 2702 N N . GLN A 1 349 ? 54.059 189.497 154.495 1.00 0.00 349 GLN 1 N 1
ATOM 2703 C CA . GLN A 1 349 ? 53.816 190.925 154.752 1.00 0.00 349 GLN 1 CA 1
ATOM 2704 C C . GLN A 1 349 ? 55.014 191.761 154.303 1.00 0.00 349 GLN 1 C 1
ATOM 2705 O O . GLN A 1 349 ? 54.871 192.929 153.914 1.00 0.00 349 GLN 1 O 1
ATOM 2711 N N . TRP A 1 350 ? 56.177 191.139 154.359 1.00 0.00 350 TRP 1 N 1
ATOM 2712 C CA . TRP A 1 350 ? 57.434 191.804 153.989 1.00 0.00 350 TRP 1 CA 1
ATOM 2713 C C . TRP A 1 350 ? 57.491 192.072 152.476 1.00 0.00 350 TRP 1 C 1
ATOM 2714 O O . TRP A 1 350 ? 58.352 192.823 151.996 1.00 0.00 350 TRP 1 O 1
ATOM 2725 N N . TYR A 1 351 ? 56.566 191.463 151.746 1.00 0.00 351 TYR 1 N 1
ATOM 2726 C CA . TYR A 1 351 ? 56.512 191.596 150.273 1.00 0.00 351 TYR 1 CA 1
ATOM 2727 C C . TYR A 1 351 ? 55.394 192.535 149.820 1.00 0.00 351 TYR 1 C 1
ATOM 2728 O O . TYR A 1 351 ? 55.217 192.806 148.625 1.00 0.00 351 TYR 1 O 1
ATOM 2737 N N . ARG A 1 352 ? 54.643 193.026 150.764 1.00 0.00 352 ARG 1 N 1
ATOM 2738 C CA . ARG A 1 352 ? 53.540 193.929 150.450 1.00 0.00 352 ARG 1 CA 1
ATOM 2739 C C . ARG A 1 352 ? 53.933 195.343 150.822 1.00 0.00 352 ARG 1 C 1
ATOM 2740 O O . ARG A 1 352 ? 53.168 196.297 150.610 1.00 0.00 352 ARG 1 O 1
ATOM 2748 N N . THR A 1 353 ? 55.142 195.440 151.346 1.00 0.00 353 THR 1 N 1
ATOM 2749 C CA . THR A 1 353 ? 55.609 196.693 151.924 1.00 0.00 353 THR 1 CA 1
ATOM 2750 C C . THR A 1 353 ? 57.111 196.927 151.815 1.00 0.00 353 THR 1 C 1
ATOM 2751 O O . THR A 1 353 ? 57.875 196.043 151.394 1.00 0.00 353 THR 1 O 1
ATOM 2755 N N . GLN A 1 354 ? 57.441 198.138 152.247 1.00 0.00 354 GLN 1 N 1
ATOM 2756 C CA . GLN A 1 354 ? 58.805 198.654 152.262 1.00 0.00 354 GLN 1 CA 1
ATOM 2757 C C . GLN A 1 354 ? 59.014 199.738 153.346 1.00 0.00 354 GLN 1 C 1
ATOM 2758 O O . GLN A 1 354 ? 58.346 200.788 153.343 1.00 0.00 354 GLN 1 O 1
ATOM 2764 N N . PRO A 1 355 ? 59.930 199.537 154.324 1.00 0.00 355 PRO 1 N 1
ATOM 2765 C CA . PRO A 1 355 ? 60.236 200.557 155.318 1.00 0.00 355 PRO 1 CA 1
ATOM 2766 C C . PRO A 1 355 ? 60.950 201.703 154.680 1.00 0.00 355 PRO 1 C 1
ATOM 2767 O O . PRO A 1 355 ? 61.538 201.519 153.569 1.00 0.00 355 PRO 1 O 1
ATOM 2771 N N . ASP A 1 356 ? 60.895 202.829 155.356 1.00 0.00 356 ASP 1 N 1
ATOM 2772 C CA . ASP A 1 356 ? 61.663 204.001 154.945 1.00 0.00 356 ASP 1 CA 1
ATOM 2773 C C . ASP A 1 356 ? 63.092 203.716 155.372 1.00 0.00 356 ASP 1 C 1
ATOM 2774 O O . ASP A 1 356 ? 63.336 202.939 156.305 1.00 0.00 356 ASP 1 O 1
ATOM 2779 N N . ARG A 1 357 ? 64.031 204.324 154.710 1.00 0.00 357 ARG 1 N 1
ATOM 2780 C CA . ARG A 1 357 ? 65.429 204.059 155.021 1.00 0.00 357 ARG 1 CA 1
ATOM 2781 C C . ARG A 1 357 ? 66.190 205.362 155.274 1.00 0.00 357 ARG 1 C 1
ATOM 2782 O O . ARG A 1 357 ? 66.158 206.288 154.449 1.00 0.00 357 ARG 1 O 1
ATOM 2790 N N . VAL A 1 358 ? 66.847 205.358 156.423 1.00 0.00 358 VAL 1 N 1
ATOM 2791 C CA . VAL A 1 358 ? 67.644 206.490 156.919 1.00 0.00 358 VAL 1 CA 1
ATOM 2792 C C . VAL A 1 358 ? 69.099 206.061 157.144 1.00 0.00 358 VAL 1 C 1
ATOM 2793 O O . VAL A 1 358 ? 69.393 205.207 157.990 1.00 0.00 358 VAL 1 O 1
ATOM 2797 N N . ALA A 1 359 ? 69.985 206.671 156.379 1.00 0.00 359 ALA 1 N 1
ATOM 2798 C CA . ALA A 1 359 ? 71.432 206.405 156.479 1.00 0.00 359 ALA 1 CA 1
ATOM 2799 C C . ALA A 1 359 ? 71.907 206.680 157.923 1.00 0.00 359 ALA 1 C 1
ATOM 2800 O O . ALA A 1 359 ? 71.417 207.599 158.586 1.00 0.00 359 ALA 1 O 1
ATOM 2802 N N . PHE A 1 360 ? 72.858 205.862 158.374 1.00 0.00 360 PHE 1 N 1
ATOM 2803 C CA . PHE A 1 360 ? 73.467 205.952 159.733 1.00 0.00 360 PHE 1 CA 1
ATOM 2804 C C . PHE A 1 360 ? 73.952 207.374 160.020 1.00 0.00 360 PHE 1 C 1
ATOM 2805 O O . PHE A 1 360 ? 73.951 207.833 161.176 1.00 0.00 360 PHE 1 O 1
ATOM 2813 N N . PRO A 1 361 ? 74.367 208.119 158.991 1.00 0.00 361 PRO 1 N 1
ATOM 2814 C CA . PRO A 1 361 ? 74.905 209.453 159.177 1.00 0.00 361 PRO 1 CA 1
ATOM 2815 C C . PRO A 1 361 ? 73.914 210.348 159.859 1.00 0.00 361 PRO 1 C 1
ATOM 2816 O O . PRO A 1 361 ? 74.327 211.405 160.434 1.00 0.00 361 PRO 1 O 1
ATOM 2820 N N . TYR A 1 362 ? 72.665 209.936 159.794 1.00 0.00 362 TYR 1 N 1
ATOM 2821 C CA . TYR A 1 362 ? 71.561 210.693 160.393 1.00 0.00 362 TYR 1 CA 1
ATOM 2822 C C . TYR A 1 362 ? 71.327 210.439 161.902 1.00 0.00 362 TYR 1 C 1
ATOM 2823 O O . TYR A 1 362 ? 71.178 211.384 162.692 1.00 0.00 362 TYR 1 O 1
ATOM 2832 N N . ASN A 1 363 ? 71.286 209.175 162.273 1.00 0.00 363 ASN 1 N 1
ATOM 2833 C CA . ASN A 1 363 ? 70.964 208.737 163.656 1.00 0.00 363 ASN 1 CA 1
ATOM 2834 C C . ASN A 1 363 ? 71.781 209.474 164.743 1.00 0.00 363 ASN 1 C 1
ATOM 2835 O O . ASN A 1 363 ? 71.636 209.202 165.946 1.00 0.00 363 ASN 1 O 1
ATOM 2840 N N . ALA A 1 364 ? 72.620 210.398 164.318 1.00 0.00 364 ALA 1 N 1
ATOM 2841 C CA . ALA A 1 364 ? 73.451 211.206 165.240 1.00 0.00 364 ALA 1 CA 1
ATOM 2842 C C . ALA A 1 364 ? 73.134 212.685 165.029 1.00 0.00 364 ALA 1 C 1
ATOM 2843 O O . ALA A 1 364 ? 73.980 213.559 165.268 1.00 0.00 364 ALA 1 O 1
ATOM 2845 N N . LEU A 1 365 ? 71.904 212.952 164.597 1.00 0.00 365 LEU 1 N 1
ATOM 2846 C CA . LEU A 1 365 ? 71.531 214.325 164.249 1.00 0.00 365 LEU 1 CA 1
ATOM 2847 C C . LEU A 1 365 ? 70.172 214.811 164.728 1.00 0.00 365 LEU 1 C 1
ATOM 2848 O O . LEU A 1 365 ? 69.128 214.259 164.356 1.00 0.00 365 LEU 1 O 1
ATOM 2853 N N . ASP A 1 366 ? 70.218 215.826 165.552 1.00 0.00 366 ASP 1 N 1
ATOM 2854 C CA . ASP A 1 366 ? 69.006 216.425 166.102 1.00 0.00 366 ASP 1 CA 1
ATOM 2855 C C . ASP A 1 366 ? 68.569 217.578 165.201 1.00 0.00 366 ASP 1 C 1
ATOM 2856 O O . ASP A 1 366 ? 69.368 218.477 164.890 1.00 0.00 366 ASP 1 O 1
ATOM 2861 N N . GLY A 1 367 ? 67.310 217.482 164.813 1.00 0.00 367 GLY 1 N 1
ATOM 2862 C CA . GLY A 1 367 ? 66.651 218.460 163.938 1.00 0.00 367 GLY 1 CA 1
ATOM 2863 C C . GLY A 1 367 ? 65.777 217.739 162.901 1.00 0.00 367 GLY 1 C 1
ATOM 2864 O O . GLY A 1 367 ? 65.062 218.380 162.117 1.00 0.00 367 GLY 1 O 1
ATOM 2865 N N . PHE A 1 368 ? 65.853 216.412 162.936 1.00 0.00 368 PHE 1 N 1
ATOM 2866 C CA . PHE A 1 368 ? 65.118 215.534 161.994 1.00 0.00 368 PHE 1 CA 1
ATOM 2867 C C . PHE A 1 368 ? 63.938 214.828 162.668 1.00 0.00 368 PHE 1 C 1
ATOM 2868 O O . PHE A 1 368 ? 64.127 214.018 163.589 1.00 0.00 368 PHE 1 O 1
ATOM 2876 N N . PRO A 1 369 ? 62.701 215.129 162.241 1.00 0.00 369 PRO 1 N 1
ATOM 2877 C CA . PRO A 1 369 ? 61.499 214.521 162.795 1.00 0.00 369 PRO 1 CA 1
ATOM 2878 C C . PRO A 1 369 ? 61.427 213.041 162.507 1.00 0.00 369 PRO 1 C 1
ATOM 2879 O O . PRO A 1 369 ? 60.465 212.595 161.807 1.00 0.00 369 PRO 1 O 1
ATOM 2883 N N . PHE A 1 370 ? 62.403 212.314 163.031 1.00 0.00 370 PHE 1 N 1
ATOM 2884 C CA . PHE A 1 370 ? 62.462 210.842 162.900 1.00 0.00 370 PHE 1 CA 1
ATOM 2885 C C . PHE A 1 370 ? 62.526 210.196 164.287 1.00 0.00 370 PHE 1 C 1
ATOM 2886 O O . PHE A 1 370 ? 62.779 210.872 165.296 1.00 0.00 370 PHE 1 O 1
ATOM 2894 N N . TYR A 1 371 ? 62.295 208.896 164.293 1.00 0.00 371 TYR 1 N 1
ATOM 2895 C CA . TYR A 1 371 ? 62.363 208.079 165.514 1.00 0.00 371 TYR 1 CA 1
ATOM 2896 C C . TYR A 1 371 ? 63.804 207.606 165.716 1.00 0.00 371 TYR 1 C 1
ATOM 2897 O O . TYR A 1 371 ? 64.305 206.745 164.985 1.00 0.00 371 TYR 1 O 1
ATOM 2906 N N . SER A 1 372 ? 64.450 208.185 166.701 1.00 0.00 372 SER 1 N 1
ATOM 2907 C CA . SER A 1 372 ? 65.845 207.849 167.027 1.00 0.00 372 SER 1 CA 1
ATOM 2908 C C . SER A 1 372 ? 65.897 206.546 167.820 1.00 0.00 372 SER 1 C 1
ATOM 2909 O O . SER A 1 372 ? 66.395 205.521 167.332 1.00 0.00 372 SER 1 O 1
ATOM 2912 N N . ALA A 1 373 ? 65.370 206.658 169.023 1.00 0.00 373 ALA 1 N 1
ATOM 2913 C CA . ALA A 1 373 ? 65.308 205.557 169.991 1.00 0.00 373 ALA 1 CA 1
ATOM 2914 C C . ALA A 1 373 ? 64.776 204.288 169.332 1.00 0.00 373 ALA 1 C 1
ATOM 2915 O O . ALA A 1 373 ? 64.283 204.316 168.195 1.00 0.00 373 ALA 1 O 1
ATOM 2917 N N . LEU A 1 374 ? 64.906 203.214 170.086 1.00 0.00 374 LEU 1 N 1
ATOM 2918 C CA . LEU A 1 374 ? 64.432 201.889 169.679 1.00 0.00 374 LEU 1 CA 1
ATOM 2919 C C . LEU A 1 374 ? 62.953 201.777 170.033 1.00 0.00 374 LEU 1 C 1
ATOM 2920 O O . LEU A 1 374 ? 62.432 202.548 170.854 1.00 0.00 374 LEU 1 O 1
ATOM 2925 N N . PRO A 1 375 ? 62.192 200.836 169.463 1.00 0.00 375 PRO 1 N 1
ATOM 2926 C CA . PRO A 1 375 ? 60.785 200.733 169.781 1.00 0.00 375 PRO 1 CA 1
ATOM 2927 C C . PRO A 1 375 ? 60.625 200.513 171.257 1.00 0.00 375 PRO 1 C 1
ATOM 2928 O O . PRO A 1 375 ? 61.637 200.644 172.013 1.00 0.00 375 PRO 1 O 1
ATOM 2932 N N . SER A 1 376 ? 59.402 200.203 171.635 1.00 0.00 376 SER 1 N 1
ATOM 2933 C CA . SER A 1 376 ? 59.057 199.911 173.033 1.00 0.00 376 SER 1 CA 1
ATOM 2934 C C . SER A 1 376 ? 58.634 198.454 173.150 1.00 0.00 376 SER 1 C 1
ATOM 2935 O O . SER A 1 376 ? 57.510 198.082 172.790 1.00 0.00 376 SER 1 O 1
ATOM 2938 N N . THR A 1 377 ? 59.557 197.675 173.650 1.00 0.00 377 THR 1 N 1
ATOM 2939 C CA . THR A 1 377 ? 59.366 196.237 173.838 1.00 0.00 377 THR 1 CA 1
ATOM 2940 C C . THR A 1 377 ? 57.858 195.875 173.778 1.00 0.00 377 THR 1 C 1
ATOM 2941 O O . THR A 1 377 ? 57.460 194.939 173.071 1.00 0.00 377 THR 1 O 1
ATOM 2945 N N . ASP A 1 378 ? 57.056 196.641 174.517 1.00 0.00 378 ASP 1 N 1
ATOM 2946 C CA . ASP A 1 378 ? 55.577 196.437 174.649 1.00 0.00 378 ASP 1 CA 1
ATOM 2947 C C . ASP A 1 378 ? 54.808 196.785 173.363 1.00 0.00 378 ASP 1 C 1
ATOM 2948 O O . ASP A 1 378 ? 55.104 197.774 172.682 1.00 0.00 378 ASP 1 O 1
ATOM 2953 N N . LEU A 1 379 ? 53.801 195.971 173.059 1.00 0.00 379 LEU 1 N 1
ATOM 2954 C CA . LEU A 1 379 ? 52.965 196.194 171.865 1.00 0.00 379 LEU 1 C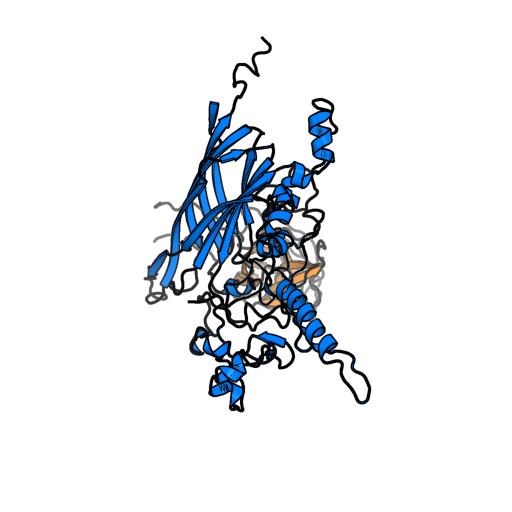A 1
ATOM 2955 C C . LEU A 1 379 ? 52.360 197.600 171.905 1.00 0.00 379 LEU 1 C 1
ATOM 2956 O O . LEU A 1 379 ? 52.839 198.522 171.236 1.00 0.00 379 LEU 1 O 1
ATOM 2961 N N . LYS A 1 380 ? 51.315 197.738 172.698 1.00 0.00 380 LYS 1 N 1
ATOM 2962 C CA . LYS A 1 380 ? 50.600 199.016 172.844 1.00 0.00 380 LYS 1 CA 1
ATOM 2963 C C . LYS A 1 380 ? 51.553 200.200 172.614 1.00 0.00 380 LYS 1 C 1
ATOM 2964 O O . LYS A 1 380 ? 51.596 200.781 171.522 1.00 0.00 380 LYS 1 O 1
ATOM 2970 N N . ASP A 1 381 ? 52.284 200.500 173.669 1.00 0.00 381 ASP 1 N 1
ATOM 2971 C CA . ASP A 1 381 ? 53.228 201.634 173.742 1.00 0.00 381 ASP 1 CA 1
ATOM 2972 C C . ASP A 1 381 ? 54.008 201.875 172.431 1.00 0.00 381 ASP 1 C 1
ATOM 2973 O O . ASP A 1 381 ? 54.201 203.022 172.004 1.00 0.00 381 ASP 1 O 1
ATOM 2978 N N . ARG A 1 382 ? 54.459 200.805 171.797 1.00 0.00 382 ARG 1 N 1
ATOM 2979 C CA . ARG A 1 382 ? 55.281 200.913 170.565 1.00 0.00 382 ARG 1 CA 1
ATOM 2980 C C . ARG A 1 382 ? 54.413 201.074 169.303 1.00 0.00 382 ARG 1 C 1
ATOM 2981 O O . ARG A 1 382 ? 54.902 200.949 168.171 1.00 0.00 382 ARG 1 O 1
ATOM 2989 N N . VAL A 1 383 ? 53.138 201.347 169.516 1.00 0.00 383 VAL 1 N 1
ATOM 2990 C CA . VAL A 1 383 ? 52.193 201.606 168.409 1.00 0.00 383 VAL 1 CA 1
ATOM 2991 C C . VAL A 1 383 ? 51.650 203.001 168.619 1.00 0.00 383 VAL 1 C 1
ATOM 2992 O O . VAL A 1 383 ? 51.942 203.924 167.847 1.00 0.00 383 VAL 1 O 1
ATOM 2996 N N . LEU A 1 384 ? 50.869 203.177 169.657 1.00 0.00 384 LEU 1 N 1
ATOM 2997 C CA . LEU A 1 384 ? 50.476 204.533 170.001 1.00 0.00 384 LEU 1 CA 1
ATOM 2998 C C . LEU A 1 384 ? 51.814 205.274 170.092 1.00 0.00 384 LEU 1 C 1
ATOM 2999 O O . LEU A 1 384 ? 52.695 204.894 170.871 1.00 0.00 384 LEU 1 O 1
ATOM 3004 N N . VAL A 1 385 ? 51.938 206.287 169.279 1.00 0.00 385 VAL 1 N 1
ATOM 3005 C CA . VAL A 1 385 ? 53.188 207.057 169.112 1.00 0.00 385 VAL 1 CA 1
ATOM 3006 C C . VAL A 1 385 ? 53.916 207.447 170.423 1.00 0.00 385 VAL 1 C 1
ATOM 3007 O O . VAL A 1 385 ? 53.278 207.738 171.443 1.00 0.00 385 VAL 1 O 1
ATOM 3011 N N . ASN A 1 386 ? 55.261 207.450 170.309 1.00 0.00 386 ASN 1 N 1
ATOM 3012 C CA . ASN A 1 386 ? 56.207 207.826 171.405 1.00 0.00 386 ASN 1 CA 1
ATOM 3013 C C . ASN A 1 386 ? 56.683 209.269 171.199 1.00 0.00 386 ASN 1 C 1
ATOM 3014 O O . ASN A 1 386 ? 57.826 209.511 170.787 1.00 0.00 386 ASN 1 O 1
ATOM 3019 N N . THR A 1 387 ? 55.754 210.156 171.498 1.00 0.00 387 THR 1 N 1
ATOM 3020 C CA . THR A 1 387 ? 55.897 211.616 171.349 1.00 0.00 387 THR 1 CA 1
ATOM 3021 C C . THR A 1 387 ? 57.313 212.116 171.687 1.00 0.00 387 THR 1 C 1
ATOM 3022 O O . THR A 1 387 ? 58.010 212.684 170.836 1.00 0.00 387 THR 1 O 1
ATOM 3026 N N . ASN A 1 388 ? 57.686 211.891 172.926 1.00 0.00 388 ASN 1 N 1
ATOM 3027 C CA . ASN A 1 388 ? 58.963 212.358 173.503 1.00 0.00 388 ASN 1 CA 1
ATOM 3028 C C . ASN A 1 388 ? 60.153 212.250 172.540 1.00 0.00 388 ASN 1 C 1
ATOM 3029 O O . ASN A 1 388 ? 61.124 213.014 172.628 1.00 0.00 388 ASN 1 O 1
ATOM 3034 N N . ASN A 1 389 ? 60.106 211.312 171.618 1.00 0.00 389 ASN 1 N 1
ATOM 3035 C CA . ASN A 1 389 ? 61.232 211.142 170.687 1.00 0.00 389 ASN 1 CA 1
ATOM 3036 C C . ASN A 1 389 ? 61.224 212.218 169.603 1.00 0.00 389 ASN 1 C 1
ATOM 3037 O O . ASN A 1 389 ? 61.741 212.011 168.496 1.00 0.00 389 ASN 1 O 1
ATOM 3042 N N . TYR A 1 390 ? 60.642 213.346 169.950 1.00 0.00 390 TYR 1 N 1
ATOM 3043 C CA . TYR A 1 390 ? 60.549 214.491 169.035 1.00 0.00 390 TYR 1 CA 1
ATOM 3044 C C . TYR A 1 390 ? 61.013 215.769 169.735 1.00 0.00 390 TYR 1 C 1
ATOM 3045 O O . TYR A 1 390 ? 61.087 216.841 169.122 1.00 0.00 390 TYR 1 O 1
ATOM 3054 N N . ASP A 1 391 ? 61.318 215.609 171.005 1.00 0.00 391 ASP 1 N 1
ATOM 3055 C CA . ASP A 1 391 ? 61.765 216.717 171.862 1.00 0.00 391 ASP 1 CA 1
ATOM 3056 C C . ASP A 1 391 ? 63.061 217.334 171.327 1.00 0.00 391 ASP 1 C 1
ATOM 3057 O O . ASP A 1 391 ? 63.277 218.549 171.425 1.00 0.00 391 ASP 1 O 1
ATOM 3062 N N . GLU A 1 392 ? 63.880 216.469 170.770 1.00 0.00 392 GLU 1 N 1
ATOM 3063 C CA . GLU A 1 392 ? 65.211 216.834 170.261 1.00 0.00 392 GLU 1 CA 1
ATOM 3064 C C . GLU A 1 392 ? 65.158 217.510 168.880 1.00 0.00 392 GLU 1 C 1
ATOM 3065 O O . GLU A 1 392 ? 66.161 218.052 168.397 1.00 0.00 392 GLU 1 O 1
ATOM 3071 N N . ILE A 1 393 ? 63.993 217.483 168.254 1.00 0.00 393 ILE 1 N 1
ATOM 3072 C CA . ILE A 1 393 ? 63.833 218.038 166.892 1.00 0.00 393 ILE 1 CA 1
ATOM 3073 C C . ILE A 1 393 ? 63.651 219.573 166.902 1.00 0.00 393 ILE 1 C 1
ATOM 3074 O O . ILE A 1 393 ? 63.995 220.262 165.930 1.00 0.00 393 ILE 1 O 1
ATOM 3079 N N . PHE A 1 394 ? 63.113 220.098 167.998 1.00 0.00 394 PHE 1 N 1
ATOM 3080 C CA . PHE A 1 394 ? 62.891 221.561 168.154 1.00 0.00 394 PHE 1 CA 1
ATOM 3081 C C . PHE A 1 394 ? 64.040 222.266 168.932 1.00 0.00 394 PHE 1 C 1
ATOM 3082 O O . PHE A 1 394 ? 64.828 221.618 169.638 1.00 0.00 394 PHE 1 O 1
ATOM 3090 N N . GLN A 1 395 ? 64.075 223.600 168.751 1.00 0.00 395 GLN 1 N 1
ATOM 3091 C CA . GLN A 1 395 ? 65.081 224.525 169.358 1.00 0.00 395 GLN 1 CA 1
ATOM 3092 C C . GLN A 1 395 ? 64.776 224.753 170.846 1.00 0.00 395 GLN 1 C 1
ATOM 3093 O O . GLN A 1 395 ? 65.262 224.015 171.714 1.00 0.00 395 GLN 1 O 1
ATOM 3099 N N . SER A 1 396 ? 63.992 225.791 171.070 1.00 0.00 396 SER 1 N 1
ATOM 3100 C CA . SER A 1 396 ? 63.469 226.164 172.397 1.00 0.00 396 SER 1 CA 1
ATOM 3101 C C . SER A 1 396 ? 61.963 226.057 172.298 1.00 0.00 396 SER 1 C 1
ATOM 3102 O O . SER A 1 396 ? 61.382 226.222 171.216 1.00 0.00 396 SER 1 O 1
ATOM 3105 N N . MET A 1 397 ? 61.302 225.786 173.391 1.00 0.00 397 MET 1 N 1
ATOM 3106 C CA . MET A 1 397 ? 59.852 225.644 173.304 1.00 0.00 397 MET 1 CA 1
ATOM 3107 C C . MET A 1 397 ? 59.154 225.701 174.648 1.00 0.00 397 MET 1 C 1
ATOM 3108 O O . MET A 1 397 ? 59.371 224.843 175.518 1.00 0.00 397 MET 1 O 1
ATOM 3113 N N . GLN A 1 398 ? 58.339 226.729 174.747 1.00 0.00 398 GLN 1 N 1
ATOM 3114 C CA . GLN A 1 398 ? 57.442 226.943 175.882 1.00 0.00 398 GLN 1 CA 1
ATOM 3115 C C . GLN A 1 398 ? 56.008 226.959 175.306 1.00 0.00 398 GLN 1 C 1
ATOM 3116 O O . GLN A 1 398 ? 55.035 227.231 176.024 1.00 0.00 398 GLN 1 O 1
ATOM 3122 N N . LEU A 1 399 ? 55.973 226.652 173.988 1.00 0.00 399 LEU 1 N 1
ATOM 3123 C CA . LEU A 1 399 ? 54.742 226.551 173.135 1.00 0.00 399 LEU 1 CA 1
ATOM 3124 C C . LEU A 1 399 ? 54.658 225.159 172.564 1.00 0.00 399 LEU 1 C 1
ATOM 3125 O O . LEU A 1 399 ? 54.280 224.986 171.396 1.00 0.00 399 LEU 1 O 1
ATOM 3130 N N . ALA A 1 400 ? 55.044 224.260 173.438 1.00 0.00 400 ALA 1 N 1
ATOM 3131 C CA . ALA A 1 400 ? 55.071 222.820 173.175 1.00 0.00 400 ALA 1 CA 1
ATOM 3132 C C . ALA A 1 400 ? 55.828 222.519 171.884 1.00 0.00 400 ALA 1 C 1
ATOM 3133 O O . ALA A 1 400 ? 56.846 223.158 171.575 1.00 0.00 400 ALA 1 O 1
ATOM 3135 N N . HIS A 1 401 ? 55.286 221.540 171.193 1.00 0.00 401 HIS 1 N 1
ATOM 3136 C CA . HIS A 1 401 ? 55.816 221.057 169.916 1.00 0.00 401 HIS 1 CA 1
ATOM 3137 C C . HIS A 1 401 ? 55.154 221.818 168.752 1.00 0.00 401 HIS 1 C 1
ATOM 3138 O O . HIS A 1 401 ? 55.789 222.097 167.728 1.00 0.00 401 HIS 1 O 1
ATOM 3145 N N . TRP A 1 402 ? 53.873 222.137 168.919 1.00 0.00 402 TRP 1 N 1
ATOM 3146 C CA . TRP A 1 402 ? 53.101 222.867 167.886 1.00 0.00 402 TRP 1 CA 1
ATOM 3147 C C . TRP A 1 402 ? 52.080 223.815 168.526 1.00 0.00 402 TRP 1 C 1
ATOM 3148 O O . TRP A 1 402 ? 51.497 223.514 169.576 1.00 0.00 402 TRP 1 O 1
ATOM 3159 N N . ASN A 1 403 ? 51.900 224.948 167.858 1.00 0.00 403 ASN 1 N 1
ATOM 3160 C CA . ASN A 1 403 ? 50.946 225.991 168.282 1.00 0.00 403 ASN 1 CA 1
ATOM 3161 C C . ASN A 1 403 ? 50.053 226.376 167.097 1.00 0.00 403 ASN 1 C 1
ATOM 3162 O O . ASN A 1 403 ? 50.471 226.306 165.931 1.00 0.00 403 ASN 1 O 1
ATOM 3167 N N . MET A 1 404 ? 48.837 226.778 167.438 1.00 0.00 4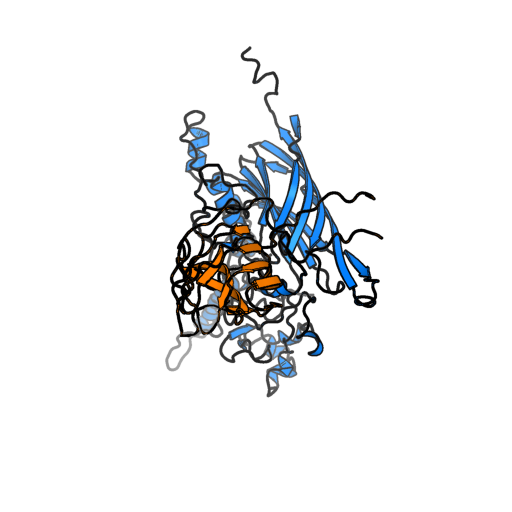04 MET 1 N 1
ATOM 3168 C CA . MET A 1 404 ? 47.805 227.128 166.446 1.00 0.00 404 MET 1 CA 1
ATOM 3169 C C . MET A 1 404 ? 47.024 228.383 166.863 1.00 0.00 404 MET 1 C 1
ATOM 3170 O O . MET A 1 404 ? 46.720 228.583 168.048 1.00 0.00 404 MET 1 O 1
ATOM 3175 N N . GLN A 1 405 ? 46.727 229.183 165.848 1.00 0.00 405 GLN 1 N 1
ATOM 3176 C CA . GLN A 1 405 ? 45.933 230.423 165.975 1.00 0.00 405 GLN 1 CA 1
ATOM 3177 C C . GLN A 1 405 ? 44.802 230.381 164.949 1.00 0.00 405 GLN 1 C 1
ATOM 3178 O O . GLN A 1 405 ? 45.011 230.634 163.755 1.00 0.00 405 GLN 1 O 1
ATOM 3184 N N . THR A 1 406 ? 43.611 230.060 165.418 1.00 0.00 406 THR 1 N 1
ATOM 3185 C CA . THR A 1 406 ? 42.453 229.933 164.520 1.00 0.00 406 THR 1 CA 1
ATOM 3186 C C . THR A 1 406 ? 41.234 230.699 165.028 1.00 0.00 406 THR 1 C 1
ATOM 3187 O O . THR A 1 406 ? 41.036 230.859 166.242 1.00 0.00 406 THR 1 O 1
ATOM 3191 N N . LYS A 1 407 ? 40.468 231.134 164.043 1.00 0.00 407 LYS 1 N 1
ATOM 3192 C CA . LYS A 1 407 ? 39.206 231.848 164.246 1.00 0.00 407 LYS 1 CA 1
ATOM 3193 C C . LYS A 1 407 ? 38.056 230.912 163.893 1.00 0.00 407 LYS 1 C 1
ATOM 3194 O O . LYS A 1 407 ? 37.801 230.629 162.712 1.00 0.00 407 LYS 1 O 1
ATOM 3200 N N . PHE A 1 408 ? 37.401 230.456 164.936 1.00 0.00 408 PHE 1 N 1
ATOM 3201 C CA . PHE A 1 408 ? 36.273 229.532 164.819 1.00 0.00 408 PHE 1 CA 1
ATOM 3202 C C . PHE A 1 408 ? 34.987 230.300 164.531 1.00 0.00 408 PHE 1 C 1
ATOM 3203 O O . PHE A 1 408 ? 34.330 230.808 165.451 1.00 0.00 408 PHE 1 O 1
ATOM 3211 N N . ASN A 1 409 ? 34.674 230.361 163.254 1.00 0.00 409 ASN 1 N 1
ATOM 3212 C CA . ASN A 1 409 ? 33.457 231.022 162.772 1.00 0.00 409 ASN 1 CA 1
ATOM 3213 C C . ASN A 1 409 ? 32.286 230.049 162.844 1.00 0.00 409 ASN 1 C 1
ATOM 3214 O O . ASN A 1 409 ? 32.089 229.218 161.947 1.00 0.00 409 ASN 1 O 1
ATOM 3219 N N . ILE A 1 410 ? 31.528 230.156 163.915 1.00 0.00 410 ILE 1 N 1
ATOM 3220 C CA . ILE A 1 410 ? 30.343 229.311 164.096 1.00 0.00 410 ILE 1 CA 1
ATOM 3221 C C . ILE A 1 410 ? 29.078 230.123 163.859 1.00 0.00 410 ILE 1 C 1
ATOM 3222 O O . ILE A 1 410 ? 29.072 231.354 164.008 1.00 0.00 410 ILE 1 O 1
ATOM 3227 N N . ASN A 1 411 ? 28.049 229.392 163.496 1.00 0.00 411 ASN 1 N 1
ATOM 3228 C CA . ASN A 1 411 ? 26.725 229.955 163.230 1.00 0.00 411 ASN 1 CA 1
ATOM 3229 C C . ASN A 1 411 ? 25.655 228.932 163.593 1.00 0.00 411 ASN 1 C 1
ATOM 3230 O O . ASN A 1 411 ? 25.546 227.871 162.960 1.00 0.00 411 ASN 1 O 1
ATOM 3235 N N . VAL A 1 412 ? 24.903 229.291 164.611 1.00 0.00 412 VAL 1 N 1
ATOM 3236 C CA . VAL A 1 412 ? 23.816 228.456 165.130 1.00 0.00 412 VAL 1 CA 1
ATOM 3237 C C . VAL A 1 412 ? 22.475 229.157 164.927 1.00 0.00 412 VAL 1 C 1
ATOM 3238 O O . VAL A 1 412 ? 22.323 230.346 165.241 1.00 0.00 412 VAL 1 O 1
ATOM 3242 N N . TYR A 1 413 ? 21.546 228.382 164.403 1.00 0.00 413 TYR 1 N 1
ATOM 3243 C CA . TYR A 1 413 ? 20.173 228.836 164.145 1.00 0.00 413 TYR 1 CA 1
ATOM 3244 C C . TYR A 1 413 ? 19.236 228.155 165.140 1.00 0.00 413 TYR 1 C 1
ATOM 3245 O O . TYR A 1 413 ? 19.054 226.929 165.109 1.00 0.00 413 TYR 1 O 1
ATOM 3254 N N . ARG A 1 414 ? 18.668 228.981 165.997 1.00 0.00 414 ARG 1 N 1
ATOM 3255 C CA . ARG A 1 414 ? 17.780 228.519 167.071 1.00 0.00 414 ARG 1 CA 1
ATOM 3256 C C . ARG A 1 414 ? 16.386 229.146 166.964 1.00 0.00 414 ARG 1 C 1
ATOM 3257 O O . ARG A 1 414 ? 15.953 229.553 165.875 1.00 0.00 414 ARG 1 O 1
ATOM 3265 N N . HIS A 1 415 ? 15.772 229.174 168.132 1.00 0.00 415 HIS 1 N 1
ATOM 3266 C CA . HIS A 1 415 ? 14.427 229.720 168.389 1.00 0.00 415 HIS 1 CA 1
ATOM 3267 C C . HIS A 1 415 ? 14.485 230.454 169.741 1.00 0.00 415 HIS 1 C 1
ATOM 3268 O O . HIS A 1 415 ? 13.592 230.297 170.586 1.00 0.00 415 HIS 1 O 1
ATOM 3275 N N . MET A 1 416 ? 15.553 231.238 169.879 1.00 0.00 416 MET 1 N 1
ATOM 3276 C CA . MET A 1 416 ? 15.920 231.922 171.144 1.00 0.00 416 MET 1 CA 1
ATOM 3277 C C . MET A 1 416 ? 15.051 233.084 171.485 1.00 0.00 416 MET 1 C 1
ATOM 3278 O O . MET A 1 416 ? 14.409 233.679 170.608 1.00 0.00 416 MET 1 O 1
ATOM 3283 N N . PRO A 1 417 ? 15.048 233.393 172.776 1.00 0.00 417 PRO 1 N 1
ATOM 3284 C CA . PRO A 1 417 ? 14.235 234.444 173.296 1.00 0.00 417 PRO 1 CA 1
ATOM 3285 C C . PRO A 1 417 ? 14.661 235.685 172.540 1.00 0.00 417 PRO 1 C 1
ATOM 3286 O O . PRO A 1 417 ? 14.119 235.955 171.429 1.00 0.00 417 PRO 1 O 1
ATOM 3290 N N . THR A 1 418 ? 15.624 236.379 173.103 1.00 0.00 418 THR 1 N 1
ATOM 3291 C CA . THR A 1 418 ? 16.202 237.606 172.516 1.00 0.00 418 THR 1 CA 1
ATOM 3292 C C . THR A 1 418 ? 16.887 238.335 173.675 1.00 0.00 418 THR 1 C 1
ATOM 3293 O O . THR A 1 418 ? 16.632 238.050 174.847 1.00 0.00 418 THR 1 O 1
ATOM 3297 N N . THR A 1 419 ? 17.768 239.268 173.387 1.00 0.00 419 THR 1 N 1
ATOM 3298 C CA . THR A 1 419 ? 18.541 239.914 174.468 1.00 0.00 419 THR 1 CA 1
ATOM 3299 C C . THR A 1 419 ? 17.700 240.865 175.335 1.00 0.00 419 THR 1 C 1
ATOM 3300 O O . THR A 1 419 ? 17.917 240.980 176.550 1.00 0.00 419 THR 1 O 1
ATOM 3304 N N . ARG A 1 420 ? 16.748 241.534 174.716 1.00 0.00 420 ARG 1 N 1
ATOM 3305 C CA . ARG A 1 420 ? 15.923 242.543 175.413 1.00 0.00 420 ARG 1 CA 1
ATOM 3306 C C . ARG A 1 420 ? 14.672 241.944 176.078 1.00 0.00 420 ARG 1 C 1
ATOM 3307 O O . ARG A 1 420 ? 14.137 242.498 177.050 1.00 0.00 420 ARG 1 O 1
ATOM 3315 N N . ASP A 1 421 ? 14.224 240.822 175.552 1.00 0.00 421 ASP 1 N 1
ATOM 3316 C CA . ASP A 1 421 ? 12.992 240.162 176.031 1.00 0.00 421 ASP 1 CA 1
ATOM 3317 C C . ASP A 1 421 ? 13.246 239.260 177.246 1.00 0.00 421 ASP 1 C 1
ATOM 3318 O O . ASP A 1 421 ? 12.304 238.725 177.850 1.00 0.00 421 ASP 1 O 1
ATOM 3323 N N . SER A 1 422 ? 14.509 2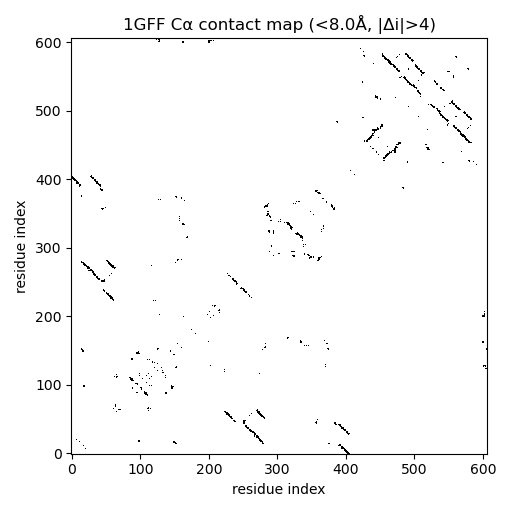39.112 177.584 1.00 0.00 422 SER 1 N 1
ATOM 3324 C CA . SER A 1 422 ? 14.923 238.286 178.730 1.00 0.00 422 SER 1 CA 1
ATOM 3325 C C . SER A 1 422 ? 15.206 239.179 179.941 1.00 0.00 422 SER 1 C 1
ATOM 3326 O O . SER A 1 422 ? 14.962 238.789 181.093 1.00 0.00 422 SER 1 O 1
ATOM 3329 N N . ILE A 1 423 ? 15.718 240.355 179.629 1.00 0.00 423 ILE 1 N 1
ATOM 3330 C CA . ILE A 1 423 ? 16.062 241.372 180.633 1.00 0.00 423 ILE 1 CA 1
ATOM 3331 C C . ILE A 1 423 ? 14.919 242.359 180.796 1.00 0.00 423 ILE 1 C 1
ATOM 3332 O O . ILE A 1 423 ? 15.037 243.359 181.519 1.00 0.00 423 ILE 1 O 1
ATOM 3337 N N . MET A 1 424 ? 13.851 242.038 180.106 1.00 0.00 424 MET 1 N 1
ATOM 3338 C CA . MET A 1 424 ? 12.647 242.863 180.091 1.00 0.00 424 MET 1 CA 1
ATOM 3339 C C . MET A 1 424 ? 11.497 242.091 180.834 1.00 0.00 424 MET 1 C 1
ATOM 3340 O O . MET A 1 424 ? 10.620 241.486 180.200 1.00 0.00 424 MET 1 O 1
ATOM 3345 N N . THR A 1 425 ? 11.550 242.141 182.187 1.00 0.00 425 THR 1 N 1
ATOM 3346 C CA . THR A 1 425 ? 10.576 241.462 183.123 1.00 0.00 425 THR 1 CA 1
ATOM 3347 C C . THR A 1 425 ? 9.148 241.514 182.548 1.00 0.00 425 THR 1 C 1
ATOM 3348 O O . THR A 1 425 ? 8.362 240.567 182.703 1.00 0.00 425 THR 1 O 1
ATOM 3352 N N . SER A 1 426 ? 8.928 242.644 181.955 1.00 0.00 426 SER 1 N 1
ATOM 3353 C CA . SER A 1 426 ? 7.774 243.021 181.127 1.00 0.00 426 SER 1 CA 1
ATOM 3354 C C . SER A 1 426 ? 6.335 242.716 181.545 1.00 0.00 426 SER 1 C 1
ATOM 3355 O O . SER A 1 426 ? 6.128 241.453 181.382 1.00 0.00 426 SER 1 O 1
ATOM 3358 N N . MET B 2 1 ? 79.805 255.153 170.967 1.00 0.00 1 MET 2 N 1
ATOM 3359 C CA . MET B 2 1 ? 79.600 253.761 170.571 1.00 0.00 1 MET 2 CA 1
ATOM 3360 C C . MET B 2 1 ? 78.202 253.301 170.934 1.00 0.00 1 MET 2 C 1
ATOM 3361 O O . MET B 2 1 ? 77.565 253.850 171.845 1.00 0.00 1 MET 2 O 1
ATOM 3366 N N . PHE B 2 2 ? 77.758 252.304 170.198 1.00 0.00 2 PHE 2 N 1
ATOM 3367 C CA . PHE B 2 2 ? 76.461 251.692 170.453 1.00 0.00 2 PHE 2 CA 1
ATOM 3368 C C . PHE B 2 2 ? 76.519 251.048 171.819 1.00 0.00 2 PHE 2 C 1
ATOM 3369 O O . PHE B 2 2 ? 77.601 250.694 172.311 1.00 0.00 2 PHE 2 O 1
ATOM 3377 N N . GLN B 2 3 ? 75.361 250.912 172.391 1.00 0.00 3 GLN 2 N 1
ATOM 3378 C CA . GLN B 2 3 ? 75.225 250.324 173.711 1.00 0.00 3 GLN 2 CA 1
ATOM 3379 C C . GLN B 2 3 ? 74.976 248.827 173.607 1.00 0.00 3 GLN 2 C 1
ATOM 3380 O O . GLN B 2 3 ? 74.115 248.375 172.840 1.00 0.00 3 GLN 2 O 1
ATOM 3386 N N . LYS B 2 4 ? 75.749 248.090 174.382 1.00 0.00 4 LYS 2 N 1
ATOM 3387 C CA . LYS B 2 4 ? 75.570 246.642 174.485 1.00 0.00 4 LYS 2 CA 1
ATOM 3388 C C . LYS B 2 4 ? 74.279 246.422 175.264 1.00 0.00 4 LYS 2 C 1
ATOM 3389 O O . LYS B 2 4 ? 74.102 246.960 176.367 1.00 0.00 4 LYS 2 O 1
ATOM 3395 N N . PHE B 2 5 ? 73.393 245.652 174.671 1.00 0.00 5 PHE 2 N 1
ATOM 3396 C CA . PHE B 2 5 ? 72.076 245.393 175.265 1.00 0.00 5 PHE 2 CA 1
ATOM 3397 C C . PHE B 2 5 ? 71.888 243.912 175.581 1.00 0.00 5 PHE 2 C 1
ATOM 3398 O O . PHE B 2 5 ? 70.756 243.425 175.697 1.00 0.00 5 PHE 2 O 1
ATOM 3406 N N . ILE B 2 6 ? 73.006 243.233 175.717 1.00 0.00 6 ILE 2 N 1
ATOM 3407 C CA . ILE B 2 6 ? 73.018 241.804 176.050 1.00 0.00 6 ILE 2 CA 1
ATOM 3408 C C . ILE B 2 6 ? 73.906 241.578 177.275 1.00 0.00 6 ILE 2 C 1
ATOM 3409 O O . ILE B 2 6 ? 75.037 242.080 177.347 1.00 0.00 6 ILE 2 O 1
ATOM 3414 N N . SER B 2 7 ? 73.357 240.829 178.212 1.00 0.00 7 SER 2 N 1
ATOM 3415 C CA . SER B 2 7 ? 74.046 240.500 179.466 1.00 0.00 7 SER 2 CA 1
ATOM 3416 C C . SER B 2 7 ? 73.871 239.022 179.797 1.00 0.00 7 SER 2 C 1
ATOM 3417 O O . SER B 2 7 ? 72.915 238.374 179.348 1.00 0.00 7 SER 2 O 1
ATOM 3420 N N . LYS B 2 8 ? 74.811 238.559 180.583 1.00 0.00 8 LYS 2 N 1
ATOM 3421 C CA . LYS B 2 8 ? 74.885 237.168 181.017 1.00 0.00 8 LYS 2 CA 1
ATOM 3422 C C . LYS B 2 8 ? 74.018 236.934 182.259 1.00 0.00 8 LYS 2 C 1
ATOM 3423 O O . LYS B 2 8 ? 73.513 235.823 182.492 1.00 0.00 8 LYS 2 O 1
ATOM 3429 N N . HIS B 2 9 ? 73.867 237.986 183.040 1.00 0.00 9 HIS 2 N 1
ATOM 3430 C CA . HIS B 2 9 ? 73.062 237.930 184.266 1.00 0.00 9 HIS 2 CA 1
ATOM 3431 C C . HIS B 2 9 ? 72.199 239.182 184.427 1.00 0.00 9 HIS 2 C 1
ATOM 3432 O O . HIS B 2 9 ? 72.712 240.285 184.671 1.00 0.00 9 HIS 2 O 1
ATOM 3439 N N . ASN B 2 10 ? 70.907 238.931 184.276 1.00 0.00 10 ASN 2 N 1
ATOM 3440 C CA . ASN B 2 10 ? 69.844 239.938 184.415 1.00 0.00 10 ASN 2 CA 1
ATOM 3441 C C . ASN B 2 10 ? 69.098 239.683 185.730 1.00 0.00 10 ASN 2 C 1
ATOM 3442 O O . ASN B 2 10 ? 68.029 239.057 185.747 1.00 0.00 10 ASN 2 O 1
ATOM 3447 N N . ALA B 2 11 ? 69.701 240.177 186.794 1.00 0.00 11 ALA 2 N 1
ATOM 3448 C CA . ALA B 2 11 ? 69.187 240.017 188.164 1.00 0.00 11 ALA 2 CA 1
ATOM 3449 C C . ALA B 2 11 ? 67.750 240.523 188.279 1.00 0.00 11 ALA 2 C 1
ATOM 3450 O O . ALA B 2 11 ? 67.320 241.416 187.530 1.00 0.00 11 ALA 2 O 1
ATOM 3452 N N . PRO B 2 12 ? 66.939 239.993 189.216 1.00 0.00 12 PRO 2 N 1
ATOM 3453 C CA . PRO B 2 12 ? 65.593 240.486 189.389 1.00 0.00 12 PRO 2 CA 1
ATOM 3454 C C . PRO B 2 12 ? 65.726 241.944 189.672 1.00 0.00 12 PRO 2 C 1
ATOM 3455 O O . PRO B 2 12 ? 66.855 242.405 190.014 1.00 0.00 12 PRO 2 O 1
ATOM 3459 N N . ILE B 2 13 ? 64.656 242.691 189.551 1.00 0.00 13 ILE 2 N 1
ATOM 3460 C CA . ILE B 2 13 ? 64.772 244.137 189.767 1.00 0.00 13 ILE 2 CA 1
ATOM 3461 C C . ILE B 2 13 ? 64.989 244.479 191.252 1.00 0.00 13 ILE 2 C 1
ATOM 3462 O O . ILE B 2 13 ? 65.491 245.566 191.558 1.00 0.00 13 ILE 2 O 1
ATOM 3467 N N . ASN B 2 14 ? 64.626 243.529 192.132 1.00 0.00 14 ASN 2 N 1
ATOM 3468 C CA . ASN B 2 14 ? 64.668 243.721 193.623 1.00 0.00 14 ASN 2 CA 1
ATOM 3469 C C . ASN B 2 14 ? 65.682 242.777 194.348 1.00 0.00 14 ASN 2 C 1
ATOM 3470 O O . ASN B 2 14 ? 65.931 241.644 193.907 1.00 0.00 14 ASN 2 O 1
ATOM 3475 N N . SER B 2 15 ? 66.222 243.288 195.485 1.00 0.00 15 SER 2 N 1
ATOM 3476 C CA . SER B 2 15 ? 67.255 242.587 196.329 1.00 0.00 15 SER 2 CA 1
ATOM 3477 C C . SER B 2 15 ? 66.761 242.513 197.759 1.00 0.00 15 SER 2 C 1
ATOM 3478 O O . SER B 2 15 ? 66.177 243.474 198.282 1.00 0.00 15 SER 2 O 1
ATOM 3481 N N . THR B 2 16 ? 67.008 241.371 198.341 1.00 0.00 16 THR 2 N 1
ATOM 3482 C CA . THR B 2 16 ? 66.610 241.097 199.713 1.00 0.00 16 THR 2 CA 1
ATOM 3483 C C . THR B 2 16 ? 67.831 241.039 200.616 1.00 0.00 16 THR 2 C 1
ATOM 3484 O O . THR B 2 16 ? 68.695 240.161 200.467 1.00 0.00 16 THR 2 O 1
ATOM 3488 N N . GLN B 2 17 ? 67.860 241.983 201.528 1.00 0.00 17 GLN 2 N 1
ATOM 3489 C CA . GLN B 2 17 ? 68.932 242.091 202.514 1.00 0.00 17 GLN 2 CA 1
ATOM 3490 C C . GLN B 2 17 ? 68.928 240.909 203.448 1.00 0.00 17 GLN 2 C 1
ATOM 3491 O O . GLN B 2 17 ? 67.894 240.573 204.045 1.00 0.00 17 GLN 2 O 1
ATOM 3497 N N . LEU B 2 18 ? 70.098 240.351 203.511 1.00 0.00 18 LEU 2 N 1
ATOM 3498 C CA . LEU B 2 18 ? 70.405 239.235 204.373 1.00 0.00 18 LEU 2 CA 1
ATOM 3499 C C . LEU B 2 18 ? 71.324 239.708 205.462 1.00 0.00 18 LEU 2 C 1
ATOM 3500 O O . LEU B 2 18 ? 71.983 240.751 205.331 1.00 0.00 18 LEU 2 O 1
ATOM 3505 N N . ALA B 2 19 ? 71.298 238.907 206.460 1.00 0.00 19 ALA 2 N 1
ATOM 3506 C CA . ALA B 2 19 ? 72.067 239.077 207.660 1.00 0.00 19 ALA 2 CA 1
ATOM 3507 C C . ALA B 2 19 ? 71.781 237.865 208.491 1.00 0.00 19 ALA 2 C 1
ATOM 3508 O O . ALA B 2 19 ? 70.713 237.747 209.104 1.00 0.00 19 ALA 2 O 1
ATOM 3510 N N . ALA B 2 20 ? 72.723 236.977 208.466 1.00 0.00 20 ALA 2 N 1
ATOM 3511 C CA . ALA B 2 20 ? 72.583 235.738 209.188 1.00 0.00 20 ALA 2 CA 1
ATOM 3512 C C . ALA B 2 20 ? 73.812 234.889 209.013 1.00 0.00 20 ALA 2 C 1
ATOM 3513 O O . ALA B 2 20 ? 74.193 234.547 207.880 1.00 0.00 20 ALA 2 O 1
ATOM 3515 N N . THR B 2 21 ? 74.360 234.605 210.156 1.00 0.00 21 THR 2 N 1
ATOM 3516 C CA . THR B 2 21 ? 75.519 233.756 210.288 1.00 0.00 21 THR 2 CA 1
ATOM 3517 C C . THR B 2 21 ? 75.177 232.398 209.706 1.00 0.00 21 THR 2 C 1
ATOM 3518 O O . THR B 2 21 ? 74.003 232.078 209.472 1.00 0.00 21 THR 2 O 1
ATOM 3522 N N . LYS B 2 22 ? 76.212 231.641 209.486 1.00 0.00 22 LYS 2 N 1
ATOM 3523 C CA . LYS B 2 22 ? 76.086 230.291 208.962 1.00 0.00 22 LYS 2 CA 1
ATOM 3524 C C . LYS B 2 22 ? 77.372 229.477 209.350 1.00 0.00 22 LYS 2 C 1
ATOM 3525 O O . LYS B 2 22 ? 78.360 230.033 209.850 1.00 0.00 22 LYS 2 O 1
ATOM 3531 N N . THR B 2 23 ? 77.301 228.154 209.132 1.00 0.00 23 THR 2 N 1
ATOM 3532 C CA . THR B 2 23 ? 78.405 227.170 209.411 1.00 0.00 23 THR 2 CA 1
ATOM 3533 C C . THR B 2 23 ? 78.625 226.389 208.122 1.00 0.00 23 THR 2 C 1
ATOM 3534 O O . THR B 2 23 ? 78.022 225.327 207.908 1.00 0.00 23 THR 2 O 1
ATOM 3538 N N . PRO B 2 24 ? 79.478 226.877 207.243 1.00 0.00 24 PRO 2 N 1
ATOM 3539 C CA . PRO B 2 24 ? 79.612 226.334 205.890 1.00 0.00 24 PRO 2 CA 1
ATOM 3540 C C . PRO B 2 24 ? 80.241 224.943 205.740 1.00 0.00 24 PRO 2 C 1
ATOM 3541 O O . PRO B 2 24 ? 81.325 224.818 205.101 1.00 0.00 24 PRO 2 O 1
ATOM 3545 N N . ALA B 2 25 ? 79.642 223.865 206.229 1.00 0.00 25 ALA 2 N 1
ATOM 3546 C CA . ALA B 2 25 ? 80.271 222.509 206.052 1.00 0.00 25 ALA 2 CA 1
ATOM 3547 C C . ALA B 2 25 ? 80.013 221.956 204.618 1.00 0.00 25 ALA 2 C 1
ATOM 3548 O O . ALA B 2 25 ? 79.392 222.626 203.780 1.00 0.00 25 ALA 2 O 1
ATOM 3550 N N . VAL B 2 26 ? 80.514 220.723 204.369 1.00 0.00 26 VAL 2 N 1
ATOM 3551 C CA . VAL B 2 26 ? 80.329 220.000 203.062 1.00 0.00 26 VAL 2 CA 1
ATOM 3552 C C . VAL B 2 26 ? 78.847 220.013 202.724 1.00 0.00 26 VAL 2 C 1
ATOM 3553 O O . VAL B 2 26 ? 78.439 220.470 201.645 1.00 0.00 26 VAL 2 O 1
ATOM 3557 N N . ALA B 2 27 ? 78.093 219.497 203.675 1.00 0.00 27 ALA 2 N 1
ATOM 3558 C CA . ALA B 2 27 ? 76.636 219.506 203.604 1.00 0.00 27 ALA 2 CA 1
ATOM 3559 C C . ALA B 2 27 ? 76.214 220.973 203.617 1.00 0.00 27 ALA 2 C 1
ATOM 3560 O O . ALA B 2 27 ? 75.276 221.357 204.330 1.00 0.00 27 ALA 2 O 1
ATOM 3562 N N . ALA B 2 28 ? 76.969 221.706 202.814 1.00 0.00 28 ALA 2 N 1
ATOM 3563 C CA . ALA B 2 28 ? 76.845 223.162 202.629 1.00 0.00 28 ALA 2 CA 1
ATOM 3564 C C . ALA B 2 28 ? 75.437 223.655 202.959 1.00 0.00 28 ALA 2 C 1
ATOM 3565 O O . ALA B 2 28 ? 74.467 223.329 202.255 1.00 0.00 28 ALA 2 O 1
ATOM 3567 N N . PRO B 2 29 ? 75.275 224.447 204.029 1.00 0.00 29 PRO 2 N 1
ATOM 3568 C CA . PRO B 2 29 ? 73.975 224.988 204.399 1.00 0.00 29 PRO 2 CA 1
ATOM 3569 C C . PRO B 2 29 ? 73.431 225.880 203.310 1.00 0.00 29 PRO 2 C 1
ATOM 3570 O O . PRO B 2 29 ? 74.069 225.972 202.215 1.00 0.00 29 PRO 2 O 1
ATOM 3574 N N . VAL B 2 30 ? 72.298 226.493 203.634 1.00 0.00 30 VAL 2 N 1
ATOM 3575 C CA . VAL B 2 30 ? 71.589 227.436 202.742 1.00 0.00 30 VAL 2 CA 1
ATOM 3576 C C . VAL B 2 30 ? 71.558 228.825 203.398 1.00 0.00 30 VAL 2 C 1
ATOM 3577 O O . VAL B 2 30 ? 71.060 228.989 204.521 1.00 0.00 30 VAL 2 O 1
ATOM 3581 N N . LEU B 2 31 ? 72.094 229.779 202.659 1.00 0.00 31 LEU 2 N 1
ATOM 3582 C CA . LEU B 2 31 ? 72.240 231.177 203.106 1.00 0.00 31 LEU 2 CA 1
ATOM 3583 C C . LEU B 2 31 ? 70.903 231.827 203.458 1.00 0.00 31 LEU 2 C 1
ATOM 3584 O O . LEU B 2 31 ? 70.632 232.131 204.629 1.00 0.00 31 LEU 2 O 1
ATOM 3589 N N . SER B 2 32 ? 70.123 232.020 202.416 1.00 0.00 32 SER 2 N 1
ATOM 3590 C CA . SER B 2 32 ? 68.790 232.630 202.506 1.00 0.00 32 SER 2 CA 1
ATOM 3591 C C . SER B 2 32 ? 67.721 231.662 202.015 1.00 0.00 32 SER 2 C 1
ATOM 3592 O O . SER B 2 32 ? 67.937 230.905 201.057 1.00 0.00 32 SER 2 O 1
ATOM 3595 N N . VAL B 2 33 ? 66.587 231.716 202.697 1.00 0.00 33 VAL 2 N 1
ATOM 3596 C CA . VAL B 2 33 ? 65.439 230.872 202.355 1.00 0.00 33 VAL 2 CA 1
ATOM 3597 C C . VAL B 2 33 ? 65.184 231.002 200.858 1.00 0.00 33 VAL 2 C 1
ATOM 3598 O O . VAL B 2 33 ? 65.040 232.116 200.329 1.00 0.00 33 VAL 2 O 1
ATOM 3602 N N . PRO B 2 34 ? 65.124 229.883 200.147 1.00 0.00 34 PRO 2 N 1
ATOM 3603 C CA . PRO B 2 34 ? 64.971 229.893 198.706 1.00 0.00 34 PRO 2 CA 1
ATOM 3604 C C . PRO B 2 34 ? 63.713 230.544 198.248 1.00 0.00 34 PRO 2 C 1
ATOM 3605 O O . PRO B 2 34 ? 62.608 230.183 198.761 1.00 0.00 34 PRO 2 O 1
ATOM 3609 N N . ASN B 2 35 ? 63.918 231.457 197.328 1.00 0.00 35 ASN 2 N 1
ATOM 3610 C CA . ASN B 2 35 ? 62.828 232.115 196.631 1.00 0.00 35 ASN 2 CA 1
ATOM 3611 C C . ASN B 2 35 ? 62.336 231.197 195.507 1.00 0.00 35 ASN 2 C 1
ATOM 3612 O O . ASN B 2 35 ? 62.380 229.964 195.624 1.00 0.00 35 ASN 2 O 1
ATOM 3617 N N . LEU B 2 36 ? 61.867 231.780 194.410 1.00 0.00 36 LEU 2 N 1
ATOM 3618 C CA . LEU B 2 36 ? 61.317 230.955 193.318 1.00 0.00 36 LEU 2 CA 1
ATOM 3619 C C . LEU B 2 36 ? 62.115 231.017 192.010 1.00 0.00 36 LEU 2 C 1
ATOM 3620 O O . LEU B 2 36 ? 62.577 229.994 191.487 1.00 0.00 36 LEU 2 O 1
ATOM 3625 N N . SER B 2 37 ? 62.339 232.140 191.390 1.00 0.00 37 SER 2 N 1
ATOM 3626 C CA . SER B 2 37 ? 63.114 232.046 190.138 1.00 0.00 37 SER 2 CA 1
ATOM 3627 C C . SER B 2 37 ? 64.303 232.987 190.125 1.00 0.00 37 SER 2 C 1
ATOM 3628 O O . SER B 2 37 ? 65.229 232.834 189.315 1.00 0.00 37 SER 2 O 1
ATOM 3631 N N . ARG B 2 38 ? 64.277 233.945 191.011 1.00 0.00 38 ARG 2 N 1
ATOM 3632 C CA . ARG B 2 38 ? 65.388 234.880 191.118 1.00 0.00 38 ARG 2 CA 1
ATOM 3633 C C . ARG B 2 38 ? 65.313 235.685 192.382 1.00 0.00 38 ARG 2 C 1
ATOM 3634 O O . ARG B 2 38 ? 64.224 236.081 192.824 1.00 0.00 38 ARG 2 O 1
ATOM 3642 N N . SER B 2 39 ? 66.495 235.872 192.864 1.00 0.00 39 SER 2 N 1
ATOM 3643 C CA . SER B 2 39 ? 66.771 236.639 194.041 1.00 0.00 39 SER 2 CA 1
ATOM 3644 C C . SER B 2 39 ? 68.183 237.147 193.916 1.00 0.00 39 SER 2 C 1
ATOM 3645 O O . SER B 2 39 ? 68.915 236.774 192.986 1.00 0.00 39 SER 2 O 1
ATOM 3648 N N . THR B 2 40 ? 68.495 237.967 194.851 1.00 0.00 40 THR 2 N 1
ATOM 3649 C CA . THR B 2 40 ? 69.786 238.596 194.939 1.00 0.00 40 THR 2 CA 1
ATOM 3650 C C . THR B 2 40 ? 69.943 239.051 196.375 1.00 0.00 40 THR 2 C 1
ATOM 3651 O O . THR B 2 40 ? 69.271 239.990 196.825 1.00 0.00 40 THR 2 O 1
ATOM 3655 N N . ILE B 2 41 ? 70.830 238.355 197.043 1.00 0.00 41 ILE 2 N 1
ATOM 3656 C CA . ILE B 2 41 ? 71.094 238.565 198.463 1.00 0.00 41 ILE 2 CA 1
ATOM 3657 C C . ILE B 2 41 ? 72.449 239.245 198.685 1.00 0.00 41 ILE 2 C 1
ATOM 3658 O O . ILE B 2 41 ? 73.401 239.038 197.918 1.00 0.00 41 ILE 2 O 1
ATOM 3663 N N . LEU B 2 42 ? 72.475 240.041 199.741 1.00 0.00 42 LEU 2 N 1
ATOM 3664 C CA . LEU B 2 42 ? 73.675 240.773 200.186 1.00 0.00 42 LEU 2 CA 1
ATOM 3665 C C . LEU B 2 42 ? 73.715 240.706 201.681 1.00 0.00 42 LEU 2 C 1
ATOM 3666 O O . LEU B 2 42 ? 73.493 241.712 202.372 1.00 0.00 42 LEU 2 O 1
ATOM 3671 N N . ILE B 2 43 ? 74.007 239.488 202.034 1.00 0.00 43 ILE 2 N 1
ATOM 3672 C CA . ILE B 2 43 ? 74.038 239.008 203.392 1.00 0.00 43 ILE 2 CA 1
ATOM 3673 C C . ILE B 2 43 ? 75.384 239.117 204.035 1.00 0.00 43 ILE 2 C 1
ATOM 3674 O O . ILE B 2 43 ? 76.133 238.132 204.123 1.00 0.00 43 ILE 2 O 1
ATOM 3679 N N . ASN B 2 44 ? 75.763 240.269 204.506 1.00 0.00 44 ASN 2 N 1
ATOM 3680 C CA . ASN B 2 44 ? 76.991 240.220 205.232 1.00 0.00 44 ASN 2 CA 1
ATOM 3681 C C . ASN B 2 44 ? 76.958 238.831 205.839 1.00 0.00 44 ASN 2 C 1
ATOM 3682 O O . ASN B 2 44 ? 76.413 238.624 206.934 1.00 0.00 44 ASN 2 O 1
ATOM 3687 N N . ALA B 2 45 ? 77.508 237.889 205.126 1.00 0.00 45 ALA 2 N 1
ATOM 3688 C CA . ALA B 2 45 ? 77.553 236.517 205.610 1.00 0.00 45 ALA 2 CA 1
ATOM 3689 C C . ALA B 2 45 ? 78.584 236.437 206.721 1.00 0.00 45 ALA 2 C 1
ATOM 3690 O O . ALA B 2 45 ? 79.682 236.989 206.617 1.00 0.00 45 ALA 2 O 1
ATOM 3692 N N . THR B 2 46 ? 78.213 235.782 207.783 1.00 0.00 46 THR 2 N 1
ATOM 3693 C CA . THR B 2 46 ? 79.159 235.501 208.862 1.00 0.00 46 THR 2 CA 1
ATOM 3694 C C . THR B 2 46 ? 79.508 234.030 208.706 1.00 0.00 46 THR 2 C 1
ATOM 3695 O O . THR B 2 46 ? 78.619 233.187 208.540 1.00 0.00 46 THR 2 O 1
ATOM 3699 N N . THR B 2 47 ? 80.787 233.708 208.762 1.00 0.00 47 THR 2 N 1
ATOM 3700 C CA . THR B 2 47 ? 81.216 232.331 208.452 1.00 0.00 47 THR 2 CA 1
ATOM 3701 C C . THR B 2 47 ? 82.180 231.659 209.425 1.00 0.00 47 THR 2 C 1
ATOM 3702 O O . THR B 2 47 ? 83.396 231.878 209.359 1.00 0.00 47 THR 2 O 1
ATOM 3706 N N . THR B 2 48 ? 81.667 230.824 210.292 1.00 0.00 48 THR 2 N 1
ATOM 3707 C CA . THR B 2 48 ? 82.490 230.056 211.265 1.00 0.00 48 THR 2 CA 1
ATOM 3708 C C . THR B 2 48 ? 83.599 229.447 210.470 1.00 0.00 48 THR 2 C 1
ATOM 3709 O O . THR B 2 48 ? 83.295 228.931 209.433 1.00 0.00 48 THR 2 O 1
ATOM 3713 N N . ALA B 2 49 ? 84.821 229.573 210.980 1.00 0.00 49 ALA 2 N 1
ATOM 3714 C CA . ALA B 2 49 ? 86.034 229.031 210.311 1.00 0.00 49 ALA 2 CA 1
ATOM 3715 C C . ALA B 2 49 ? 85.910 227.506 210.181 1.00 0.00 49 ALA 2 C 1
ATOM 3716 O O . ALA B 2 49 ? 85.528 226.818 211.136 1.00 0.00 49 ALA 2 O 1
ATOM 3718 N N . VAL B 2 50 ? 86.238 227.004 208.992 1.00 0.00 50 VAL 2 N 1
ATOM 3719 C CA . VAL B 2 50 ? 86.136 225.555 208.692 1.00 0.00 50 VAL 2 CA 1
ATOM 3720 C C . VAL B 2 50 ? 87.228 225.096 207.710 1.00 0.00 50 VAL 2 C 1
ATOM 3721 O O . VAL B 2 50 ? 87.248 225.510 206.540 1.00 0.00 50 VAL 2 O 1
ATOM 3725 N N . THR B 2 51 ? 88.107 224.241 208.215 1.00 0.00 51 THR 2 N 1
ATOM 3726 C CA . THR B 2 51 ? 89.257 223.721 207.446 1.00 0.00 51 THR 2 CA 1
ATOM 3727 C C . THR B 2 51 ? 88.994 222.294 207.065 1.00 0.00 51 THR 2 C 1
ATOM 3728 O O . THR B 2 51 ? 89.530 221.368 207.684 1.00 0.00 51 THR 2 O 1
ATOM 3732 N N . THR B 2 52 ? 88.173 222.138 206.047 1.00 0.00 52 THR 2 N 1
ATOM 3733 C CA . THR B 2 52 ? 87.815 220.796 205.628 1.00 0.00 52 THR 2 CA 1
ATOM 3734 C C . THR B 2 52 ? 87.195 220.684 204.218 1.00 0.00 52 THR 2 C 1
ATOM 3735 O O . THR B 2 52 ? 86.629 219.642 203.850 1.00 0.00 52 THR 2 O 1
ATOM 3739 N N . HIS B 2 53 ? 87.293 221.734 203.437 1.00 0.00 53 HIS 2 N 1
ATOM 3740 C CA . HIS B 2 53 ? 86.809 221.724 202.036 1.00 0.00 53 HIS 2 CA 1
ATOM 3741 C C . HIS B 2 53 ? 85.307 221.371 201.912 1.00 0.00 53 HIS 2 C 1
ATOM 3742 O O . HIS B 2 53 ? 84.927 220.432 201.196 1.00 0.00 53 HIS 2 O 1
ATOM 3749 N N . SER B 2 54 ? 84.489 222.136 202.610 1.00 0.00 54 SER 2 N 1
ATOM 3750 C CA . SER B 2 54 ? 83.007 222.026 202.566 1.00 0.00 54 SER 2 CA 1
ATOM 3751 C C . SER B 2 54 ? 82.485 223.432 202.272 1.00 0.00 54 SER 2 C 1
ATOM 3752 O O . SER B 2 54 ? 83.255 224.338 201.919 1.00 0.00 54 SER 2 O 1
ATOM 3755 N N . GLY B 2 55 ? 81.183 223.708 202.396 1.00 0.00 55 GLY 2 N 1
ATOM 3756 C CA . GLY B 2 55 ? 80.801 225.091 202.089 1.00 0.00 55 GLY 2 CA 1
ATOM 3757 C C . GLY B 2 55 ? 79.325 225.533 202.205 1.00 0.00 55 GLY 2 C 1
ATOM 3758 O O . GLY B 2 55 ? 78.390 224.765 202.385 1.00 0.00 55 GLY 2 O 1
ATOM 3759 N N . LEU B 2 56 ? 79.061 226.807 202.085 1.00 0.00 56 LEU 2 N 1
ATOM 3760 C CA . LEU B 2 56 ? 77.682 227.261 202.222 1.00 0.00 56 LEU 2 CA 1
ATOM 3761 C C . LEU B 2 56 ? 77.174 227.847 200.901 1.00 0.00 56 LEU 2 C 1
ATOM 3762 O O . LEU B 2 56 ? 77.945 228.441 200.126 1.00 0.00 56 LEU 2 O 1
ATOM 3767 N N . CYS B 2 57 ? 75.878 227.658 200.720 1.00 0.00 57 CYS 2 N 1
ATOM 3768 C CA . CYS B 2 57 ? 75.183 227.975 199.468 1.00 0.00 57 CYS 2 CA 1
ATOM 3769 C C . CYS B 2 57 ? 74.210 229.154 199.526 1.00 0.00 57 CYS 2 C 1
ATOM 3770 O O . CYS B 2 57 ? 74.041 229.796 200.576 1.00 0.00 57 CYS 2 O 1
ATOM 3773 N N . HIS B 2 58 ? 73.665 229.309 198.328 1.00 0.00 58 HIS 2 N 1
ATOM 3774 C CA . HIS B 2 58 ? 72.617 230.258 197.939 1.00 0.00 58 HIS 2 CA 1
ATOM 3775 C C . HIS B 2 58 ? 72.185 229.939 196.510 1.00 0.00 58 HIS 2 C 1
ATOM 3776 O O . HIS B 2 58 ? 72.917 230.216 195.547 1.00 0.00 58 HIS 2 O 1
ATOM 3783 N N . VAL B 2 59 ? 71.019 229.357 196.461 1.00 0.00 59 VAL 2 N 1
ATOM 3784 C CA . VAL B 2 59 ? 70.341 228.950 195.232 1.00 0.00 59 VAL 2 CA 1
ATOM 3785 C C . VAL B 2 59 ? 68.878 229.362 195.363 1.00 0.00 59 VAL 2 C 1
ATOM 3786 O O . VAL B 2 59 ? 68.432 229.795 196.437 1.00 0.00 59 VAL 2 O 1
ATOM 3790 N N . VAL B 2 60 ? 68.178 229.222 194.273 1.00 0.00 60 VAL 2 N 1
ATOM 3791 C CA . VAL B 2 60 ? 66.739 229.481 194.218 1.00 0.00 60 VAL 2 CA 1
ATOM 3792 C C . VAL B 2 60 ? 66.056 228.162 193.922 1.00 0.00 60 VAL 2 C 1
ATOM 3793 O O . VAL B 2 60 ? 66.717 227.137 193.706 1.00 0.00 60 VAL 2 O 1
ATOM 3797 N N . ARG B 2 61 ? 64.747 228.179 193.922 1.00 0.00 61 ARG 2 N 1
ATOM 3798 C CA . ARG B 2 61 ? 64.004 226.985 193.533 1.00 0.00 61 ARG 2 CA 1
ATOM 3799 C C . ARG B 2 61 ? 63.392 227.214 192.171 1.00 0.00 61 ARG 2 C 1
ATOM 3800 O O . ARG B 2 61 ? 62.520 228.081 192.007 1.00 0.00 61 ARG 2 O 1
ATOM 3808 N N . ILE B 2 62 ? 63.898 226.420 191.270 1.00 0.00 62 ILE 2 N 1
ATOM 3809 C CA . ILE B 2 62 ? 63.508 226.429 189.869 1.00 0.00 62 ILE 2 CA 1
ATOM 3810 C C . ILE B 2 62 ? 62.023 226.094 189.725 1.00 0.00 62 ILE 2 C 1
ATOM 3811 O O . ILE B 2 62 ? 61.476 225.279 190.485 1.00 0.00 62 ILE 2 O 1
ATOM 3816 N N . ASP B 2 63 ? 61.427 226.754 188.747 1.00 0.00 63 ASP 2 N 1
ATOM 3817 C CA . ASP B 2 63 ? 60.014 226.563 188.382 1.00 0.00 63 ASP 2 CA 1
ATOM 3818 C C . ASP B 2 63 ? 59.920 225.345 187.432 1.00 0.00 63 ASP 2 C 1
ATOM 3819 O O . ASP B 2 63 ? 60.423 225.379 186.299 1.00 0.00 63 ASP 2 O 1
ATOM 3824 N N . GLU B 2 64 ? 59.269 224.294 187.931 1.00 0.00 64 GLU 2 N 1
ATOM 3825 C CA . GLU B 2 64 ? 59.131 222.995 187.217 1.00 0.00 64 GLU 2 CA 1
ATOM 3826 C C . GLU B 2 64 ? 57.975 222.928 186.216 1.00 0.00 64 GLU 2 C 1
ATOM 3827 O O . GLU B 2 64 ? 57.253 221.926 186.141 1.00 0.00 64 GLU 2 O 1
ATOM 3833 N N . THR B 2 65 ? 57.754 223.942 185.411 1.00 0.00 65 THR 2 N 1
ATOM 3834 C CA . THR B 2 65 ? 56.603 223.854 184.497 1.00 0.00 65 THR 2 CA 1
ATOM 3835 C C . THR B 2 65 ? 56.812 224.558 183.156 1.00 0.00 65 THR 2 C 1
ATOM 3836 O O . THR B 2 65 ? 56.398 225.711 182.970 1.00 0.00 65 THR 2 O 1
ATOM 3840 N N . ASN B 2 66 ? 57.440 223.821 182.257 1.00 0.00 66 ASN 2 N 1
ATOM 3841 C CA . ASN B 2 66 ? 57.631 224.251 180.863 1.00 0.00 66 ASN 2 CA 1
ATOM 3842 C C . ASN B 2 66 ? 58.058 223.075 180.001 1.00 0.00 66 ASN 2 C 1
ATOM 3843 O O . ASN B 2 66 ? 59.015 222.357 180.320 1.00 0.00 66 ASN 2 O 1
ATOM 3848 N N . PRO B 2 67 ? 57.363 222.830 178.897 1.00 0.00 67 PRO 2 N 1
ATOM 3849 C CA . PRO B 2 67 ? 57.687 221.721 178.022 1.00 0.00 67 PRO 2 CA 1
ATOM 3850 C C . PRO B 2 67 ? 59.093 221.721 177.499 1.00 0.00 67 PRO 2 C 1
ATOM 3851 O O . PRO B 2 67 ? 59.430 220.825 176.665 1.00 0.00 67 PRO 2 O 1
ATOM 3855 N N . THR B 2 68 ? 59.887 222.653 177.966 1.00 0.00 68 THR 2 N 1
ATOM 3856 C CA . THR B 2 68 ? 61.306 222.721 177.580 1.00 0.00 68 THR 2 CA 1
ATOM 3857 C C . THR B 2 68 ? 62.156 222.261 178.772 1.00 0.00 68 THR 2 C 1
ATOM 3858 O O . THR B 2 68 ? 62.284 222.970 179.778 1.00 0.00 68 THR 2 O 1
ATOM 3862 N N . ASN B 2 69 ? 62.716 221.074 178.616 1.00 0.00 69 ASN 2 N 1
ATOM 3863 C CA . ASN B 2 69 ? 63.506 220.405 179.670 1.00 0.00 69 ASN 2 CA 1
ATOM 3864 C C . ASN B 2 69 ? 64.711 221.234 180.150 1.00 0.00 69 ASN 2 C 1
ATOM 3865 O O . ASN B 2 69 ? 64.963 221.351 181.358 1.00 0.00 69 ASN 2 O 1
ATOM 3870 N N . HIS B 2 70 ? 65.444 221.799 179.206 1.00 0.00 70 HIS 2 N 1
ATOM 3871 C CA . HIS B 2 70 ? 66.686 222.541 179.519 1.00 0.00 70 HIS 2 CA 1
ATOM 3872 C C . HIS B 2 70 ? 66.479 224.066 179.534 1.00 0.00 70 HIS 2 C 1
ATOM 3873 O O . HIS B 2 70 ? 66.049 224.662 178.534 1.00 0.00 70 HIS 2 O 1
ATOM 3880 N N . HIS B 2 71 ? 66.816 224.629 180.693 1.00 0.00 71 HIS 2 N 1
ATOM 3881 C CA . HIS B 2 71 ? 66.739 226.082 180.969 1.00 0.00 71 HIS 2 CA 1
ATOM 3882 C C . HIS B 2 71 ? 68.138 226.624 181.294 1.00 0.00 71 HIS 2 C 1
ATOM 3883 O O . HIS B 2 71 ? 69.064 225.861 181.608 1.00 0.00 71 HIS 2 O 1
ATOM 3890 N N . ALA B 2 72 ? 68.237 227.943 181.214 1.00 0.00 72 ALA 2 N 1
ATOM 3891 C CA . ALA B 2 72 ? 69.486 228.678 181.482 1.00 0.00 72 ALA 2 CA 1
ATOM 3892 C C . ALA B 2 72 ? 69.440 229.315 182.876 1.00 0.00 72 ALA 2 C 1
ATOM 3893 O O . ALA B 2 72 ? 68.526 230.089 183.194 1.00 0.00 72 ALA 2 O 1
ATOM 3895 N N . LEU B 2 73 ? 70.443 228.962 183.660 1.00 0.00 73 LEU 2 N 1
ATOM 3896 C CA . LEU B 2 73 ? 70.600 229.452 185.040 1.00 0.00 73 LEU 2 CA 1
ATOM 3897 C C . LEU B 2 73 ? 71.866 230.305 185.147 1.00 0.00 73 LEU 2 C 1
ATOM 3898 O O . LEU B 2 73 ? 72.991 229.786 185.114 1.00 0.00 73 LEU 2 O 1
ATOM 3903 N N . SER B 2 74 ? 71.637 231.599 185.278 1.00 0.00 74 SER 2 N 1
ATOM 3904 C CA . SER B 2 74 ? 72.715 232.594 185.384 1.00 0.00 74 SER 2 CA 1
ATOM 3905 C C . SER B 2 74 ? 72.828 233.112 186.820 1.00 0.00 74 SER 2 C 1
ATOM 3906 O O . SER B 2 74 ? 71.826 233.494 187.442 1.00 0.00 74 SER 2 O 1
ATOM 3909 N N . ILE B 2 75 ? 74.063 233.104 187.291 1.00 0.00 75 ILE 2 N 1
ATOM 3910 C CA . ILE B 2 75 ? 74.415 233.571 188.642 1.00 0.00 75 ILE 2 CA 1
ATOM 3911 C C . ILE B 2 75 ? 75.342 234.827 188.546 1.00 0.00 75 ILE 2 C 1
ATOM 3912 O O . ILE B 2 75 ? 75.699 235.277 187.449 1.00 0.00 75 ILE 2 O 1
ATOM 3917 N N . ALA B 2 76 ? 75.746 235.387 189.708 1.00 0.00 76 ALA 2 N 1
ATOM 3918 C CA . ALA B 2 76 ? 76.657 236.583 189.744 1.00 0.00 76 ALA 2 CA 1
ATOM 3919 C C . ALA B 2 76 ? 76.881 237.127 191.181 1.00 0.00 76 ALA 2 C 1
ATOM 3920 O O . ALA B 2 76 ? 75.980 237.686 191.813 1.00 0.00 76 ALA 2 O 1
ATOM 3922 N N . GLY B 2 77 ? 78.107 236.987 191.686 1.00 0.00 77 GLY 2 N 1
ATOM 3923 C CA . GLY B 2 77 ? 78.449 237.446 193.059 1.00 0.00 77 GLY 2 CA 1
ATOM 3924 C C . GLY B 2 77 ? 79.677 238.366 193.073 1.00 0.00 77 GLY 2 C 1
ATOM 3925 O O . GLY B 2 77 ? 80.418 238.459 192.087 1.00 0.00 77 GLY 2 O 1
ATOM 3926 N N . SER B 2 78 ? 79.804 239.000 194.219 1.00 0.00 78 SER 2 N 1
ATOM 3927 C CA . SER B 2 78 ? 80.914 239.890 194.584 1.00 0.00 78 SER 2 CA 1
ATOM 3928 C C . SER B 2 78 ? 80.993 239.863 196.099 1.00 0.00 78 SER 2 C 1
ATOM 3929 O O . SER B 2 78 ? 80.094 240.363 196.790 1.00 0.00 78 SER 2 O 1
ATOM 3932 N N . LEU B 2 79 ? 82.053 239.267 196.595 1.00 0.00 79 LEU 2 N 1
ATOM 3933 C CA . LEU B 2 79 ? 82.204 239.084 198.036 1.00 0.00 79 LEU 2 CA 1
ATOM 3934 C C . LEU B 2 79 ? 83.585 239.528 198.517 1.00 0.00 79 LEU 2 C 1
ATOM 3935 O O . LEU B 2 79 ? 84.565 239.494 197.754 1.00 0.00 79 LEU 2 O 1
ATOM 3940 N N . SER B 2 80 ? 83.555 239.925 199.781 1.00 0.00 80 SER 2 N 1
ATOM 3941 C CA . SER B 2 80 ? 84.700 240.476 200.523 1.00 0.00 80 SER 2 CA 1
ATOM 3942 C C . SER B 2 80 ? 85.047 239.617 201.698 1.00 0.00 80 SER 2 C 1
ATOM 3943 O O . SER B 2 80 ? 84.211 238.850 202.197 1.00 0.00 80 SER 2 O 1
ATOM 3946 N N . ASN B 2 81 ? 86.257 239.797 202.139 1.00 0.00 81 ASN 2 N 1
ATOM 3947 C CA . ASN B 2 81 ? 86.735 239.036 203.258 1.00 0.00 81 ASN 2 CA 1
ATOM 3948 C C . ASN B 2 81 ? 86.504 237.587 202.938 1.00 0.00 81 ASN 2 C 1
ATOM 3949 O O . ASN B 2 81 ? 86.251 236.806 203.839 1.00 0.00 81 ASN 2 O 1
ATOM 3954 N N . VAL B 2 82 ? 86.556 237.339 201.645 1.00 0.00 82 VAL 2 N 1
ATOM 3955 C CA . VAL B 2 82 ? 86.433 235.994 201.079 1.00 0.00 82 VAL 2 CA 1
ATOM 3956 C C . VAL B 2 82 ? 87.823 235.392 201.086 1.00 0.00 82 VAL 2 C 1
ATOM 3957 O O . VAL B 2 82 ? 88.779 236.012 200.589 1.00 0.00 82 VAL 2 O 1
ATOM 3961 N N . PRO B 2 83 ? 87.993 234.195 201.648 1.00 0.00 83 PRO 2 N 1
ATOM 3962 C CA . PRO B 2 83 ? 89.282 233.550 201.671 1.00 0.00 83 PRO 2 CA 1
ATOM 3963 C C . PRO B 2 83 ? 89.711 233.515 200.215 1.00 0.00 83 PRO 2 C 1
ATOM 3964 O O . PRO B 2 83 ? 88.861 233.186 199.330 1.00 0.00 83 PRO 2 O 1
ATOM 3968 N N . ALA B 2 84 ? 90.966 233.852 199.967 1.00 0.00 84 ALA 2 N 1
ATOM 3969 C CA . ALA B 2 84 ? 91.513 233.964 198.588 1.00 0.00 84 ALA 2 CA 1
ATOM 3970 C C . ALA B 2 84 ? 91.698 232.585 197.926 1.00 0.00 84 ALA 2 C 1
ATOM 3971 O O . ALA B 2 84 ? 92.709 232.339 197.250 1.00 0.00 84 ALA 2 O 1
ATOM 3973 N N . ASP B 2 85 ? 90.661 231.750 198.171 1.00 0.00 85 ASP 2 N 1
ATOM 3974 C CA . ASP B 2 85 ? 90.558 230.340 197.689 1.00 0.00 85 ASP 2 CA 1
ATOM 3975 C C . ASP B 2 85 ? 89.179 230.090 197.085 1.00 0.00 85 ASP 2 C 1
ATOM 3976 O O . ASP B 2 85 ? 88.906 229.043 196.515 1.00 0.00 85 ASP 2 O 1
ATOM 3981 N N . MET B 2 86 ? 88.361 231.101 197.184 1.00 0.00 86 MET 2 N 1
ATOM 3982 C CA . MET B 2 86 ? 86.965 231.052 196.743 1.00 0.00 86 MET 2 CA 1
ATOM 3983 C C . MET B 2 86 ? 86.792 230.668 195.266 1.00 0.00 86 MET 2 C 1
ATOM 3984 O O . MET B 2 86 ? 87.325 231.331 194.362 1.00 0.00 86 MET 2 O 1
ATOM 3989 N N . ILE B 2 87 ? 86.032 229.598 195.130 1.00 0.00 87 ILE 2 N 1
ATOM 3990 C CA . ILE B 2 87 ? 85.575 229.041 193.850 1.00 0.00 87 ILE 2 CA 1
ATOM 3991 C C . ILE B 2 87 ? 84.092 228.957 193.944 1.00 0.00 87 ILE 2 C 1
ATOM 3992 O O . ILE B 2 87 ? 83.545 228.387 194.898 1.00 0.00 87 ILE 2 O 1
ATOM 3997 N N . ALA B 2 88 ? 83.491 229.535 192.975 1.00 0.00 88 ALA 2 N 1
ATOM 3998 C CA . ALA B 2 88 ? 82.071 229.512 192.883 1.00 0.00 88 ALA 2 CA 1
ATOM 3999 C C . ALA B 2 88 ? 81.680 228.683 191.702 1.00 0.00 88 ALA 2 C 1
ATOM 4000 O O . ALA B 2 88 ? 81.603 229.160 190.572 1.00 0.00 88 ALA 2 O 1
ATOM 4002 N N . PHE B 2 89 ? 81.477 227.438 191.940 1.00 0.00 89 PHE 2 N 1
ATOM 4003 C CA . PHE B 2 89 ? 80.916 226.637 190.895 1.00 0.00 89 PHE 2 CA 1
ATOM 4004 C C . PHE B 2 89 ? 79.425 226.726 191.158 1.00 0.00 89 PHE 2 C 1
ATOM 4005 O O . PHE B 2 89 ? 79.000 227.242 192.207 1.00 0.00 89 PHE 2 O 1
ATOM 4013 N N . ALA B 2 90 ? 78.654 226.264 190.223 1.00 0.00 90 ALA 2 N 1
ATOM 4014 C CA . ALA B 2 90 ? 77.196 226.303 190.350 1.00 0.00 90 ALA 2 CA 1
ATOM 4015 C C . ALA B 2 90 ? 76.701 224.929 190.758 1.00 0.00 90 ALA 2 C 1
ATOM 4016 O O . ALA B 2 90 ? 77.492 223.993 190.951 1.00 0.00 90 ALA 2 O 1
ATOM 4018 N N . ILE B 2 91 ? 75.393 224.803 190.881 1.00 0.00 91 ILE 2 N 1
ATOM 4019 C CA . ILE B 2 91 ? 74.840 223.521 191.290 1.00 0.00 91 ILE 2 CA 1
ATOM 4020 C C . ILE B 2 91 ? 73.329 223.389 191.089 1.00 0.00 91 ILE 2 C 1
ATOM 4021 O O . ILE B 2 91 ? 72.616 224.370 190.810 1.00 0.00 91 ILE 2 O 1
ATOM 4026 N N . ARG B 2 92 ? 72.953 222.137 191.261 1.00 0.00 92 ARG 2 N 1
ATOM 4027 C CA . ARG B 2 92 ? 71.601 221.649 191.060 1.00 0.00 92 ARG 2 CA 1
ATOM 4028 C C . ARG B 2 92 ? 71.414 220.334 191.823 1.00 0.00 92 ARG 2 C 1
ATOM 4029 O O . ARG B 2 92 ? 72.318 219.485 191.877 1.00 0.00 92 ARG 2 O 1
ATOM 4037 N N . PHE B 2 93 ? 70.242 220.216 192.397 1.00 0.00 93 PHE 2 N 1
ATOM 4038 C CA . PHE B 2 93 ? 69.845 219.030 193.151 1.00 0.00 93 PHE 2 CA 1
ATOM 4039 C C . PHE B 2 93 ? 68.332 218.980 193.241 1.00 0.00 93 PHE 2 C 1
ATOM 4040 O O . PHE B 2 93 ? 67.653 220.016 193.169 1.00 0.00 93 PHE 2 O 1
ATOM 4048 N N . GLU B 2 94 ? 67.858 217.770 193.387 1.00 0.00 94 GLU 2 N 1
ATOM 4049 C CA . GLU B 2 94 ? 66.434 217.501 193.506 1.00 0.00 94 GLU 2 CA 1
ATOM 4050 C C . GLU B 2 94 ? 66.126 216.906 194.862 1.00 0.00 94 GLU 2 C 1
ATOM 4051 O O . GLU B 2 94 ? 66.550 215.786 195.182 1.00 0.00 94 GLU 2 O 1
ATOM 4057 N N . VAL B 2 95 ? 65.407 217.673 195.634 1.00 0.00 95 VAL 2 N 1
ATOM 4058 C CA . VAL B 2 95 ? 64.943 217.206 196.926 1.00 0.00 95 VAL 2 CA 1
ATOM 4059 C C . VAL B 2 95 ? 63.557 216.556 196.657 1.00 0.00 95 VAL 2 C 1
ATOM 4060 O O . VAL B 2 95 ? 63.025 216.620 195.539 1.00 0.00 95 VAL 2 O 1
ATOM 4064 N N . ALA B 2 96 ? 62.962 215.896 197.648 1.00 0.00 96 ALA 2 N 1
ATOM 4065 C CA . ALA B 2 96 ? 61.601 215.318 197.463 1.00 0.00 96 ALA 2 CA 1
ATOM 4066 C C . ALA B 2 96 ? 60.682 216.493 197.082 1.00 0.00 96 ALA 2 C 1
ATOM 4067 O O . ALA B 2 96 ? 61.032 217.654 197.274 1.00 0.00 96 ALA 2 O 1
ATOM 4069 N N . ASP B 2 97 ? 59.499 216.232 196.548 1.00 0.00 97 ASP 2 N 1
ATOM 4070 C CA . ASP B 2 97 ? 58.605 217.338 196.074 1.00 0.00 97 ASP 2 CA 1
ATOM 4071 C C . ASP B 2 97 ? 57.813 217.977 197.209 1.00 0.00 97 ASP 2 C 1
ATOM 4072 O O . ASP B 2 97 ? 57.175 217.279 198.009 1.00 0.00 97 ASP 2 O 1
ATOM 4077 N N . GLY B 2 98 ? 57.898 219.300 197.209 1.00 0.00 98 GLY 2 N 1
ATOM 4078 C CA . GLY B 2 98 ? 57.178 220.163 198.158 1.00 0.00 98 GLY 2 CA 1
ATOM 4079 C C . GLY B 2 98 ? 58.057 220.572 199.352 1.00 0.00 98 GLY 2 C 1
ATOM 4080 O O . GLY B 2 98 ? 57.678 221.489 200.103 1.00 0.00 98 GLY 2 O 1
ATOM 4081 N N . VAL B 2 99 ? 59.195 219.874 199.461 1.00 0.00 99 VAL 2 N 1
ATOM 4082 C CA . VAL B 2 99 ? 60.204 220.020 200.567 1.00 0.00 99 VAL 2 CA 1
ATOM 4083 C C . VAL B 2 99 ? 61.139 221.213 200.353 1.00 0.00 99 VAL 2 C 1
ATOM 4084 O O . VAL B 2 99 ? 61.554 221.504 199.223 1.00 0.00 99 VAL 2 O 1
ATOM 4088 N N . VAL B 2 100 ? 61.445 221.883 201.451 1.00 0.00 100 VAL 2 N 1
ATOM 4089 C CA . VAL B 2 100 ? 62.297 223.083 201.429 1.00 0.00 100 VAL 2 CA 1
ATOM 4090 C C . VAL B 2 100 ? 63.681 222.783 202.007 1.00 0.00 100 VAL 2 C 1
ATOM 4091 O O . VAL B 2 100 ? 63.821 222.484 203.203 1.00 0.00 100 VAL 2 O 1
ATOM 4095 N N . PRO B 2 101 ? 64.729 222.850 201.178 1.00 0.00 101 PRO 2 N 1
ATOM 4096 C CA . PRO B 2 101 ? 66.086 222.576 201.618 1.00 0.00 101 PRO 2 CA 1
ATOM 4097 C C . PRO B 2 101 ? 66.558 223.559 202.662 1.00 0.00 101 PRO 2 C 1
ATOM 4098 O O . PRO B 2 101 ? 66.027 224.713 202.712 1.00 0.00 101 PRO 2 O 1
ATOM 4102 N N . THR B 2 102 ? 67.514 223.072 203.434 1.00 0.00 102 THR 2 N 1
ATOM 4103 C CA . THR B 2 102 ? 68.219 223.845 204.472 1.00 0.00 102 THR 2 CA 1
ATOM 4104 C C . THR B 2 102 ? 69.714 223.664 204.232 1.00 0.00 102 THR 2 C 1
ATOM 4105 O O . THR B 2 102 ? 70.550 224.096 205.041 1.00 0.00 102 THR 2 O 1
ATOM 4109 N N . ALA B 2 103 ? 69.955 223.016 203.105 1.00 0.00 103 ALA 2 N 1
ATOM 4110 C CA . ALA B 2 103 ? 71.295 222.694 202.612 1.00 0.00 103 ALA 2 CA 1
ATOM 4111 C C . ALA B 2 103 ? 71.191 221.574 201.568 1.00 0.00 103 ALA 2 C 1
ATOM 4112 O O . ALA B 2 103 ? 70.228 220.794 201.562 1.00 0.00 103 ALA 2 O 1
ATOM 4114 N N . VAL B 2 104 ? 72.200 221.537 200.721 1.00 0.00 104 VAL 2 N 1
ATOM 4115 C CA . VAL B 2 104 ? 72.294 220.587 199.596 1.00 0.00 104 VAL 2 CA 1
ATOM 4116 C C . VAL B 2 104 ? 72.538 219.145 200.053 1.00 0.00 104 VAL 2 C 1
ATOM 4117 O O . VAL B 2 104 ? 73.390 218.879 200.911 1.00 0.00 104 VAL 2 O 1
ATOM 4121 N N . PRO B 2 105 ? 71.804 218.141 199.530 1.00 0.00 105 PRO 2 N 1
ATOM 4122 C CA . PRO B 2 105 ? 72.092 216.753 199.850 1.00 0.00 105 PRO 2 CA 1
ATOM 4123 C C . PRO B 2 105 ? 73.469 216.386 199.336 1.00 0.00 105 PRO 2 C 1
ATOM 4124 O O . PRO B 2 105 ? 74.178 217.283 198.775 1.00 0.00 105 PRO 2 O 1
ATOM 4128 N N . ALA B 2 106 ? 73.806 215.117 199.533 1.00 0.00 106 ALA 2 N 1
ATOM 4129 C CA . ALA B 2 106 ? 75.083 214.531 199.070 1.00 0.00 106 ALA 2 CA 1
ATOM 4130 C C . ALA B 2 106 ? 75.026 214.388 197.576 1.00 0.00 106 ALA 2 C 1
ATOM 4131 O O . ALA B 2 106 ? 76.032 214.057 196.925 1.00 0.00 106 ALA 2 O 1
ATOM 4133 N N . LEU B 2 107 ? 73.831 214.663 197.102 1.00 0.00 107 LEU 2 N 1
ATOM 4134 C CA . LEU B 2 107 ? 73.532 214.497 195.709 1.00 0.00 107 LEU 2 CA 1
ATOM 4135 C C . LEU B 2 107 ? 73.153 215.743 194.991 1.00 0.00 107 LEU 2 C 1
ATOM 4136 O O . LEU B 2 107 ? 71.981 216.143 194.989 1.00 0.00 107 LEU 2 O 1
ATOM 4141 N N . TYR B 2 108 ? 74.190 216.236 194.369 1.00 0.00 108 TYR 2 N 1
ATOM 4142 C CA . TYR B 2 108 ? 74.098 217.371 193.504 1.00 0.00 108 TYR 2 CA 1
ATOM 4143 C C . TYR B 2 108 ? 75.132 217.343 192.345 1.00 0.00 108 TYR 2 C 1
ATOM 4144 O O . TYR B 2 108 ? 76.180 216.687 192.437 1.00 0.00 108 TYR 2 O 1
ATOM 4153 N N . ASP B 2 109 ? 74.768 218.087 191.280 1.00 0.00 109 ASP 2 N 1
ATOM 4154 C CA . ASP B 2 109 ? 75.565 218.235 190.020 1.00 0.00 109 ASP 2 CA 1
ATOM 4155 C C . ASP B 2 109 ? 76.270 219.582 190.068 1.00 0.00 109 ASP 2 C 1
ATOM 4156 O O . ASP B 2 109 ? 75.786 220.535 190.694 1.00 0.00 109 ASP 2 O 1
ATOM 4161 N N . VAL B 2 110 ? 77.405 219.631 189.419 1.00 0.00 110 VAL 2 N 1
ATOM 4162 C CA . VAL B 2 110 ? 78.189 220.860 189.337 1.00 0.00 110 VAL 2 CA 1
ATOM 4163 C C . VAL B 2 110 ? 78.407 221.228 187.882 1.00 0.00 110 VAL 2 C 1
ATOM 4164 O O . VAL B 2 110 ? 78.434 220.355 187.003 1.00 0.00 110 VAL 2 O 1
ATOM 4168 N N . TYR B 2 111 ? 78.548 222.513 187.700 1.00 0.00 111 TYR 2 N 1
ATOM 4169 C CA . TYR B 2 111 ? 78.788 223.121 186.396 1.00 0.00 111 TYR 2 CA 1
ATOM 4170 C C . TYR B 2 111 ? 79.791 224.265 186.573 1.00 0.00 111 TYR 2 C 1
ATOM 4171 O O . TYR B 2 111 ? 79.478 225.297 187.182 1.00 0.00 111 TYR 2 O 1
ATOM 4180 N N . PRO B 2 112 ? 81.035 224.162 186.071 1.00 0.00 112 PRO 2 N 1
ATOM 4181 C CA . PRO B 2 112 ? 82.010 225.225 186.248 1.00 0.00 112 PRO 2 CA 1
ATOM 4182 C C . PRO B 2 112 ? 81.626 226.480 185.506 1.00 0.00 112 PRO 2 C 1
ATOM 4183 O O . PRO B 2 112 ? 80.823 226.418 184.536 1.00 0.00 112 PRO 2 O 1
ATOM 4187 N N . ILE B 2 113 ? 82.199 227.582 185.932 1.00 0.00 113 ILE 2 N 1
ATOM 4188 C CA . ILE B 2 113 ? 82.005 228.878 185.260 1.00 0.00 113 ILE 2 CA 1
ATOM 4189 C C . ILE B 2 113 ? 83.336 229.608 185.298 1.00 0.00 113 ILE 2 C 1
ATOM 4190 O O . ILE B 2 113 ? 84.396 228.971 185.381 1.00 0.00 113 ILE 2 O 1
ATOM 4195 N N . GLU B 2 114 ? 83.213 230.937 185.236 1.00 0.00 114 GLU 2 N 1
ATOM 4196 C CA . GLU B 2 114 ? 84.355 231.879 185.234 1.00 0.00 114 GLU 2 CA 1
ATOM 4197 C C . GLU B 2 114 ? 84.345 232.761 186.488 1.00 0.00 114 GLU 2 C 1
ATOM 4198 O O . GLU B 2 114 ? 83.845 233.896 186.469 1.00 0.00 114 GLU 2 O 1
ATOM 4204 N N . THR B 2 115 ? 84.897 232.194 187.537 1.00 0.00 115 THR 2 N 1
ATOM 4205 C CA . THR B 2 115 ? 85.049 232.878 188.823 1.00 0.00 115 THR 2 CA 1
ATOM 4206 C C . THR B 2 115 ? 86.477 233.399 188.920 1.00 0.00 115 THR 2 C 1
ATOM 4207 O O . THR B 2 115 ? 87.435 232.694 188.572 1.00 0.00 115 THR 2 O 1
ATOM 4211 N N . PHE B 2 116 ? 86.580 234.624 189.371 1.00 0.00 116 PHE 2 N 1
ATOM 4212 C CA . PHE B 2 116 ? 87.874 235.273 189.582 1.00 0.00 116 PHE 2 CA 1
ATOM 4213 C C . PHE B 2 116 ? 87.953 235.794 190.993 1.00 0.00 116 PHE 2 C 1
ATOM 4214 O O . PHE B 2 116 ? 87.078 236.544 191.446 1.00 0.00 116 PHE 2 O 1
ATOM 4222 N N . ASN B 2 117 ? 88.993 235.386 191.657 1.00 0.00 117 ASN 2 N 1
ATOM 4223 C CA . ASN B 2 117 ? 89.237 235.841 193.007 1.00 0.00 117 ASN 2 CA 1
ATOM 4224 C C . ASN B 2 117 ? 90.633 236.402 193.118 1.00 0.00 117 ASN 2 C 1
ATOM 4225 O O . ASN B 2 117 ? 91.596 235.830 192.583 1.00 0.00 117 ASN 2 O 1
ATOM 4230 N N . ASN B 2 118 ? 90.670 237.504 193.807 1.00 0.00 118 ASN 2 N 1
ATOM 4231 C CA . ASN B 2 118 ? 91.898 238.216 194.081 1.00 0.00 118 ASN 2 CA 1
ATOM 4232 C C . ASN B 2 118 ? 92.426 237.802 195.433 1.00 0.00 118 ASN 2 C 1
ATOM 4233 O O . ASN B 2 118 ? 93.075 236.754 195.573 1.00 0.00 118 ASN 2 O 1
ATOM 4238 N N . GLY B 2 119 ? 92.135 238.628 196.389 1.00 0.00 119 GLY 2 N 1
ATOM 4239 C CA . GLY B 2 119 ? 92.616 238.397 197.735 1.00 0.00 119 GLY 2 CA 1
ATOM 4240 C C . GLY B 2 119 ? 91.477 238.145 198.676 1.00 0.00 119 GLY 2 C 1
ATOM 4241 O O . GLY B 2 119 ? 91.367 237.060 199.266 1.00 0.00 119 GLY 2 O 1
ATOM 4242 N N . LYS B 2 120 ? 90.681 239.157 198.764 1.00 0.00 120 LYS 2 N 1
ATOM 4243 C CA . LYS B 2 120 ? 89.605 239.184 199.713 1.00 0.00 120 LYS 2 CA 1
ATOM 4244 C C . LYS B 2 120 ? 88.253 239.384 199.021 1.00 0.00 120 LYS 2 C 1
ATOM 4245 O O . LYS B 2 120 ? 87.207 239.477 199.680 1.00 0.00 120 LYS 2 O 1
ATOM 4251 N N . ALA B 2 121 ? 88.265 239.437 197.700 1.00 0.00 121 ALA 2 N 1
ATOM 4252 C CA . ALA B 2 121 ? 87.020 239.640 196.932 1.00 0.00 121 ALA 2 CA 1
ATOM 4253 C C . ALA B 2 121 ? 86.942 238.727 195.717 1.00 0.00 121 ALA 2 C 1
ATOM 4254 O O . ALA B 2 121 ? 87.965 238.399 195.097 1.00 0.00 121 ALA 2 O 1
ATOM 4256 N N . ILE B 2 122 ? 85.727 238.342 195.418 1.00 0.00 122 ILE 2 N 1
ATOM 4257 C CA . ILE B 2 122 ? 85.445 237.466 194.288 1.00 0.00 122 ILE 2 CA 1
ATOM 4258 C C . ILE B 2 122 ? 84.114 237.834 193.661 1.00 0.00 122 ILE 2 C 1
ATOM 4259 O O . ILE B 2 122 ? 83.167 238.234 194.357 1.00 0.00 122 ILE 2 O 1
ATOM 4264 N N . SER B 2 123 ? 84.110 237.683 192.365 1.00 0.00 123 SER 2 N 1
ATOM 4265 C CA . SER B 2 123 ? 82.946 237.954 191.546 1.00 0.00 123 SER 2 CA 1
ATOM 4266 C C . SER B 2 123 ? 82.853 236.935 190.442 1.00 0.00 123 SER 2 C 1
ATOM 4267 O O . SER B 2 123 ? 83.790 236.143 190.231 1.00 0.00 123 SER 2 O 1
ATOM 4270 N N . PHE B 2 124 ? 81.721 237.030 189.806 1.00 0.00 124 PHE 2 N 1
ATOM 4271 C CA . PHE B 2 124 ? 81.374 236.196 188.682 1.00 0.00 124 PHE 2 CA 1
ATOM 4272 C C . PHE B 2 124 ? 80.068 236.614 188.059 1.00 0.00 124 PHE 2 C 1
ATOM 4273 O O . PHE B 2 124 ? 79.250 237.296 188.699 1.00 0.00 124 PHE 2 O 1
ATOM 4281 N N . LYS B 2 125 ? 79.992 236.156 186.843 1.00 0.00 125 LYS 2 N 1
ATOM 4282 C CA . LYS B 2 125 ? 78.888 236.374 185.934 1.00 0.00 125 LYS 2 CA 1
ATOM 4283 C C . LYS B 2 125 ? 79.057 235.398 184.778 1.00 0.00 125 LYS 2 C 1
ATOM 4284 O O . LYS B 2 125 ? 79.889 235.605 183.884 1.00 0.00 125 LYS 2 O 1
ATOM 4290 N N . ASP B 2 126 ? 78.278 234.345 184.834 1.00 0.00 126 ASP 2 N 1
ATOM 4291 C CA . ASP B 2 126 ? 78.316 233.298 183.813 1.00 0.00 126 ASP 2 CA 1
ATOM 4292 C C . ASP B 2 126 ? 76.939 232.678 183.653 1.00 0.00 126 ASP 2 C 1
ATOM 4293 O O . ASP B 2 126 ? 75.984 233.053 184.350 1.00 0.00 126 ASP 2 O 1
ATOM 4298 N N . ALA B 2 127 ? 76.882 231.744 182.735 1.00 0.00 127 ALA 2 N 1
ATOM 4299 C CA . ALA B 2 127 ? 75.645 231.036 182.425 1.00 0.00 127 ALA 2 CA 1
ATOM 4300 C C . ALA B 2 127 ? 75.912 229.547 182.265 1.00 0.00 127 ALA 2 C 1
ATOM 4301 O O . ALA B 2 127 ? 76.867 229.139 181.585 1.00 0.00 127 ALA 2 O 1
ATOM 4303 N N . VAL B 2 128 ? 75.043 228.814 182.911 1.00 0.00 128 VAL 2 N 1
ATOM 4304 C CA . VAL B 2 128 ? 75.050 227.357 182.908 1.00 0.00 128 VAL 2 CA 1
ATOM 4305 C C . VAL B 2 128 ? 73.657 226.879 182.504 1.00 0.00 128 VAL 2 C 1
ATOM 4306 O O . VAL B 2 128 ? 72.641 227.413 182.974 1.00 0.00 128 VAL 2 O 1
ATOM 4310 N N . THR B 2 129 ? 73.645 225.895 181.627 1.00 0.00 129 THR 2 N 1
ATOM 4311 C CA . THR B 2 129 ? 72.399 225.302 181.125 1.00 0.00 129 THR 2 CA 1
ATOM 4312 C C . THR B 2 129 ? 72.191 223.934 181.784 1.00 0.00 129 THR 2 C 1
ATOM 4313 O O . THR B 2 129 ? 72.871 222.956 181.444 1.00 0.00 129 THR 2 O 1
ATOM 4317 N N . ILE B 2 130 ? 71.246 223.961 182.703 1.00 0.00 130 ILE 2 N 1
ATOM 4318 C CA . ILE B 2 130 ? 70.842 222.819 183.540 1.00 0.00 130 ILE 2 CA 1
ATOM 4319 C C . ILE B 2 130 ? 69.521 222.234 182.999 1.00 0.00 130 ILE 2 C 1
ATOM 4320 O O . ILE B 2 130 ? 68.861 222.836 182.144 1.00 0.00 130 ILE 2 O 1
ATOM 4325 N N . ASP B 2 131 ? 69.138 221.050 183.491 1.00 0.00 131 ASP 2 N 1
ATOM 4326 C CA . ASP B 2 131 ? 67.852 220.428 183.074 1.00 0.00 131 ASP 2 CA 1
ATOM 4327 C C . ASP B 2 131 ? 66.783 220.753 184.130 1.00 0.00 131 ASP 2 C 1
ATOM 4328 O O . ASP B 2 131 ? 66.967 220.484 185.328 1.00 0.00 131 ASP 2 O 1
ATOM 4333 N N . SER B 2 132 ? 65.710 221.315 183.598 1.00 0.00 132 SER 2 N 1
ATOM 4334 C CA . SER B 2 132 ? 64.597 221.912 184.363 1.00 0.00 132 SER 2 CA 1
ATOM 4335 C C . SER B 2 132 ? 63.560 220.943 184.976 1.00 0.00 132 SER 2 C 1
ATOM 4336 O O . SER B 2 132 ? 62.794 221.294 185.875 1.00 0.00 132 SER 2 O 1
ATOM 4339 N N . HIS B 2 133 ? 63.457 219.709 184.556 1.00 0.00 133 HIS 2 N 1
ATOM 4340 C CA . HIS B 2 133 ? 62.391 218.854 185.135 1.00 0.00 133 HIS 2 CA 1
ATOM 4341 C C . HIS B 2 133 ? 62.907 217.993 186.257 1.00 0.00 133 HIS 2 C 1
ATOM 4342 O O . HIS B 2 133 ? 64.091 217.629 186.287 1.00 0.00 133 HIS 2 O 1
ATOM 4349 N N . PRO B 2 134 ? 62.051 217.638 187.210 1.00 0.00 134 PRO 2 N 1
ATOM 4350 C CA . PRO B 2 134 ? 62.466 216.790 188.293 1.00 0.00 134 PRO 2 CA 1
ATOM 4351 C C . PRO B 2 134 ? 62.936 215.492 187.712 1.00 0.00 134 PRO 2 C 1
ATOM 4352 O O . PRO B 2 134 ? 62.138 214.817 186.993 1.00 0.00 134 PRO 2 O 1
ATOM 4356 N N . ARG B 2 135 ? 64.179 215.169 188.005 1.00 0.00 135 ARG 2 N 1
ATOM 4357 C CA . ARG B 2 135 ? 64.815 213.941 187.501 1.00 0.00 135 ARG 2 CA 1
ATOM 4358 C C . ARG B 2 135 ? 64.060 212.705 187.988 1.00 0.00 135 ARG 2 C 1
ATOM 4359 O O . ARG B 2 135 ? 64.112 211.630 187.376 1.00 0.00 135 ARG 2 O 1
ATOM 4367 N N . THR B 2 136 ? 63.383 212.870 189.088 1.00 0.00 136 THR 2 N 1
ATOM 4368 C CA . THR B 2 136 ? 62.564 211.804 189.653 1.00 0.00 136 THR 2 CA 1
ATOM 4369 C C . THR B 2 136 ? 61.195 212.425 189.972 1.00 0.00 136 THR 2 C 1
ATOM 4370 O O . THR B 2 136 ? 61.104 213.595 190.366 1.00 0.00 136 THR 2 O 1
ATOM 4374 N N . VAL B 2 137 ? 60.200 211.605 189.780 1.00 0.00 137 VAL 2 N 1
ATOM 4375 C CA . VAL B 2 137 ? 58.774 211.960 189.886 1.00 0.00 137 VAL 2 CA 1
ATOM 4376 C C . VAL B 2 137 ? 58.390 212.818 191.140 1.00 0.00 137 VAL 2 C 1
ATOM 4377 O O . VAL B 2 137 ? 58.033 214.000 191.026 1.00 0.00 137 VAL 2 O 1
ATOM 4381 N N . GLY B 2 138 ? 58.464 212.220 192.323 1.00 0.00 138 GLY 2 N 1
ATOM 4382 C CA . GLY B 2 138 ? 57.958 212.831 193.597 1.00 0.00 138 GLY 2 CA 1
ATOM 4383 C C . GLY B 2 138 ? 58.735 214.061 194.149 1.00 0.00 138 GLY 2 C 1
ATOM 4384 O O . GLY B 2 138 ? 58.322 214.690 195.137 1.00 0.00 138 GLY 2 O 1
ATOM 4385 N N . ASN B 2 139 ? 59.843 214.432 193.539 1.00 0.00 139 ASN 2 N 1
ATOM 4386 C CA . ASN B 2 139 ? 60.678 215.555 194.056 1.00 0.00 139 ASN 2 CA 1
ATOM 4387 C C . ASN B 2 139 ? 60.608 216.795 193.150 1.00 0.00 139 ASN 2 C 1
ATOM 4388 O O . ASN B 2 139 ? 59.982 216.766 192.079 1.00 0.00 139 ASN 2 O 1
ATOM 4393 N N . ASP B 2 140 ? 61.271 217.834 193.657 1.00 0.00 140 ASP 2 N 1
ATOM 4394 C CA . ASP B 2 140 ? 61.444 219.141 192.985 1.00 0.00 140 ASP 2 CA 1
ATOM 4395 C C . ASP B 2 140 ? 62.946 219.347 192.729 1.00 0.00 140 ASP 2 C 1
ATOM 4396 O O . ASP B 2 140 ? 63.785 218.562 193.195 1.00 0.00 140 ASP 2 O 1
ATOM 4401 N N . VAL B 2 141 ? 63.281 220.401 192.000 1.00 0.00 141 VAL 2 N 1
ATOM 4402 C CA . VAL B 2 141 ? 64.692 220.692 191.668 1.00 0.00 141 VAL 2 CA 1
ATOM 4403 C C . VAL B 2 141 ? 65.070 222.137 192.033 1.00 0.00 141 VAL 2 C 1
ATOM 4404 O O . VAL B 2 141 ? 64.361 223.091 191.680 1.00 0.00 141 VAL 2 O 1
ATOM 4408 N N . TYR B 2 142 ? 66.198 222.227 192.734 1.00 0.00 142 TYR 2 N 1
ATOM 4409 C CA . TYR B 2 142 ? 66.785 223.502 193.203 1.00 0.00 142 TYR 2 CA 1
ATOM 4410 C C . TYR B 2 142 ? 68.185 223.740 192.563 1.00 0.00 142 TYR 2 C 1
ATOM 4411 O O . TYR B 2 142 ? 68.904 222.795 192.224 1.00 0.00 142 TYR 2 O 1
ATOM 4420 N N . ALA B 2 143 ? 68.585 225.018 192.424 1.00 0.00 143 ALA 2 N 1
ATOM 4421 C CA . ALA B 2 143 ? 69.909 225.369 191.822 1.00 0.00 143 ALA 2 CA 1
ATOM 4422 C C . ALA B 2 143 ? 70.365 226.796 192.193 1.00 0.00 143 ALA 2 C 1
ATOM 4423 O O . ALA B 2 143 ? 69.547 227.708 192.385 1.00 0.00 143 ALA 2 O 1
ATOM 4425 N N . GLY B 2 144 ? 71.689 226.968 192.278 1.00 0.00 144 GLY 2 N 1
ATOM 4426 C CA . GLY B 2 144 ? 72.281 228.276 192.621 1.00 0.00 144 GLY 2 CA 1
ATOM 4427 C C . GLY B 2 144 ? 73.822 228.250 192.640 1.00 0.00 144 GLY 2 C 1
ATOM 4428 O O . GLY B 2 144 ? 74.459 227.445 191.940 1.00 0.00 144 GLY 2 O 1
ATOM 4429 N N . ILE B 2 145 ? 74.320 229.161 193.465 1.00 0.00 145 ILE 2 N 1
ATOM 4430 C CA . ILE B 2 145 ? 75.753 229.426 193.675 1.00 0.00 145 ILE 2 CA 1
ATOM 4431 C C . ILE B 2 145 ? 76.244 228.776 194.978 1.00 0.00 145 ILE 2 C 1
ATOM 4432 O O . ILE B 2 145 ? 75.500 228.683 195.965 1.00 0.00 145 ILE 2 O 1
ATOM 4437 N N . MET B 2 146 ? 77.499 228.347 194.936 1.00 0.00 146 MET 2 N 1
ATOM 4438 C CA . MET B 2 146 ? 78.175 227.713 196.087 1.00 0.00 146 MET 2 CA 1
ATOM 4439 C C . MET B 2 146 ? 79.618 228.153 196.151 1.00 0.00 146 MET 2 C 1
ATOM 4440 O O . MET B 2 146 ? 80.348 228.041 195.146 1.00 0.00 146 MET 2 O 1
ATOM 4445 N N . LEU B 2 147 ? 79.893 228.627 197.342 1.00 0.00 147 LEU 2 N 1
ATOM 4446 C CA . LEU B 2 147 ? 81.203 229.079 197.780 1.00 0.00 147 LEU 2 CA 1
ATOM 4447 C C . LEU B 2 147 ? 81.888 227.872 198.430 1.00 0.00 147 LEU 2 C 1
ATOM 4448 O O . LEU B 2 147 ? 81.349 227.261 199.366 1.00 0.00 147 LEU 2 O 1
ATOM 4453 N N . TRP B 2 148 ? 83.048 227.575 197.897 1.00 0.00 148 TRP 2 N 1
ATOM 4454 C CA . TRP B 2 148 ? 83.850 226.401 198.273 1.00 0.00 148 TRP 2 CA 1
ATOM 4455 C C . TRP B 2 148 ? 85.326 226.823 198.315 1.00 0.00 148 TRP 2 C 1
ATOM 4456 O O . TRP B 2 148 ? 85.800 227.492 197.391 1.00 0.00 148 TRP 2 O 1
ATOM 4467 N N . SER B 2 149 ? 85.990 226.428 199.399 1.00 0.00 149 SER 2 N 1
ATOM 4468 C CA . SER B 2 149 ? 87.438 226.698 199.639 1.00 0.00 149 SER 2 CA 1
ATOM 4469 C C . SER B 2 149 ? 87.925 225.770 200.765 1.00 0.00 149 SER 2 C 1
ATOM 4470 O O . SER B 2 149 ? 87.139 225.017 201.360 1.00 0.00 149 SER 2 O 1
ATOM 4473 N N . ASN B 2 150 ? 89.213 225.849 201.024 1.00 0.00 150 ASN 2 N 1
ATOM 4474 C CA . ASN B 2 150 ? 89.879 225.047 202.066 1.00 0.00 150 ASN 2 CA 1
ATOM 4475 C C . ASN B 2 150 ? 89.505 225.542 203.456 1.00 0.00 150 ASN 2 C 1
ATOM 4476 O O . ASN B 2 150 ? 88.707 224.902 204.166 1.00 0.00 150 ASN 2 O 1
ATOM 4481 N N . ALA B 2 151 ? 90.126 226.669 203.737 1.00 0.00 151 ALA 2 N 1
ATOM 4482 C CA . ALA B 2 151 ? 90.039 227.369 205.015 1.00 0.00 151 ALA 2 CA 1
ATOM 4483 C C . ALA B 2 151 ? 88.981 228.473 205.000 1.00 0.00 151 ALA 2 C 1
ATOM 4484 O O . ALA B 2 151 ? 89.117 229.480 204.285 1.00 0.00 151 ALA 2 O 1
ATOM 4486 N N . TRP B 2 152 ? 87.980 228.209 205.811 1.00 0.00 152 TRP 2 N 1
ATOM 4487 C CA . TRP B 2 152 ? 86.863 229.119 206.082 1.00 0.00 152 TRP 2 CA 1
ATOM 4488 C C . TRP B 2 152 ? 87.037 229.623 207.526 1.00 0.00 152 TRP 2 C 1
ATOM 4489 O O . TRP B 2 152 ? 86.675 228.934 208.489 1.00 0.00 152 TRP 2 O 1
ATOM 4500 N N . THR B 2 153 ? 87.592 230.819 207.667 1.00 0.00 153 THR 2 N 1
ATOM 4501 C CA . THR B 2 153 ? 87.906 231.393 209.001 1.00 0.00 153 THR 2 CA 1
ATOM 4502 C C . THR B 2 153 ? 86.761 232.245 209.577 1.00 0.00 153 THR 2 C 1
ATOM 4503 O O . THR B 2 153 ? 85.708 232.412 208.942 1.00 0.00 153 THR 2 O 1
ATOM 4507 N N . ALA B 2 154 ? 87.047 232.741 210.787 1.00 0.00 154 ALA 2 N 1
ATOM 4508 C CA . ALA B 2 154 ? 86.143 233.611 211.580 1.00 0.00 154 ALA 2 CA 1
ATOM 4509 C C . ALA B 2 154 ? 86.143 234.975 210.997 1.00 0.00 154 ALA 2 C 1
ATOM 4510 O O . ALA B 2 154 ? 87.019 235.796 211.302 1.00 0.00 154 ALA 2 O 1
ATOM 4512 N N . SER B 2 155 ? 85.171 235.176 210.196 1.00 0.00 155 SER 2 N 1
ATOM 4513 C CA . SER B 2 155 ? 85.061 236.406 209.485 1.00 0.00 155 SER 2 CA 1
ATOM 4514 C C . SER B 2 155 ? 83.693 236.536 208.903 1.00 0.00 155 SER 2 C 1
ATOM 4515 O O . SER B 2 155 ? 83.050 235.536 208.557 1.00 0.00 155 SER 2 O 1
ATOM 4518 N N . THR B 2 156 ? 83.293 237.763 208.828 1.00 0.00 156 THR 2 N 1
ATOM 4519 C CA . THR B 2 156 ? 82.062 238.103 208.170 1.00 0.00 156 THR 2 CA 1
ATOM 4520 C C . THR B 2 156 ? 82.427 238.540 206.771 1.00 0.00 156 THR 2 C 1
ATOM 4521 O O . THR B 2 156 ? 83.130 239.542 206.580 1.00 0.00 156 THR 2 O 1
ATOM 4525 N N . ILE B 2 157 ? 81.974 237.759 205.838 1.00 0.00 157 ILE 2 N 1
ATOM 4526 C CA . ILE B 2 157 ? 82.164 238.052 204.430 1.00 0.00 157 ILE 2 CA 1
ATOM 4527 C C . ILE B 2 157 ? 80.845 238.612 203.919 1.00 0.00 157 ILE 2 C 1
ATOM 4528 O O . ILE B 2 157 ? 79.848 237.886 203.791 1.00 0.00 157 ILE 2 O 1
ATOM 4533 N N . SER B 2 158 ? 80.913 239.896 203.649 1.00 0.00 158 SER 2 N 1
ATOM 4534 C CA . SER B 2 158 ? 79.817 240.648 203.048 1.00 0.00 158 SER 2 CA 1
ATOM 4535 C C . SER B 2 158 ? 80.115 240.738 201.570 1.00 0.00 158 SER 2 C 1
ATOM 4536 O O . SER B 2 158 ? 81.277 240.619 201.149 1.00 0.00 158 SER 2 O 1
ATOM 4539 N N . GLY B 2 159 ? 79.051 240.940 200.873 1.00 0.00 159 GLY 2 N 1
ATOM 4540 C CA . GLY B 2 159 ? 79.027 241.021 199.430 1.00 0.00 159 GLY 2 CA 1
ATOM 4541 C C . GLY B 2 159 ? 77.628 240.649 199.019 1.00 0.00 159 GLY 2 C 1
ATOM 4542 O O . GLY B 2 159 ? 76.724 240.550 199.861 1.00 0.00 159 GLY 2 O 1
ATOM 4543 N N . VAL B 2 160 ? 77.457 240.441 197.753 1.00 0.00 160 VAL 2 N 1
ATOM 4544 C CA . VAL B 2 160 ? 76.151 240.089 197.233 1.00 0.00 160 VAL 2 CA 1
ATOM 4545 C C . VAL B 2 160 ? 76.258 238.930 196.264 1.00 0.00 160 VAL 2 C 1
ATOM 4546 O O . VAL B 2 160 ? 77.344 238.630 195.744 1.00 0.00 160 VAL 2 O 1
ATOM 4550 N N . LEU B 2 161 ? 75.100 238.359 196.074 1.00 0.00 161 LEU 2 N 1
ATOM 4551 C CA . LEU B 2 161 ? 74.908 237.170 195.264 1.00 0.00 161 LEU 2 CA 1
ATOM 4552 C C . LEU B 2 161 ? 73.524 237.253 194.544 1.00 0.00 161 LEU 2 C 1
ATOM 4553 O O . LEU B 2 161 ? 72.509 237.634 195.145 1.00 0.00 161 LEU 2 O 1
ATOM 4558 N N . SER B 2 162 ? 73.490 236.904 193.266 1.00 0.00 162 SER 2 N 1
ATOM 4559 C CA . SER B 2 162 ? 72.225 236.871 192.494 1.00 0.00 162 SER 2 CA 1
ATOM 4560 C C . SER B 2 162 ? 72.200 235.620 191.637 1.00 0.00 162 SER 2 C 1
ATOM 4561 O O . SER B 2 162 ? 73.228 235.203 191.084 1.00 0.00 162 SER 2 O 1
ATOM 4564 N N . VAL B 2 163 ? 71.028 235.063 191.564 1.00 0.00 163 VAL 2 N 1
ATOM 4565 C CA . VAL B 2 163 ? 70.770 233.875 190.765 1.00 0.00 163 VAL 2 CA 1
ATOM 4566 C C . VAL B 2 163 ? 69.424 234.023 190.073 1.00 0.00 163 VAL 2 C 1
ATOM 4567 O O . VAL B 2 163 ? 68.420 234.387 190.702 1.00 0.00 163 VAL 2 O 1
ATOM 4571 N N . ASN B 2 164 ? 69.419 233.745 188.785 1.00 0.00 164 ASN 2 N 1
ATOM 4572 C CA . ASN B 2 164 ? 68.172 233.767 188.018 1.00 0.00 164 ASN 2 CA 1
ATOM 4573 C C . ASN B 2 164 ? 68.053 232.564 187.101 1.00 0.00 164 ASN 2 C 1
ATOM 4574 O O . ASN B 2 164 ? 69.060 231.947 186.723 1.00 0.00 164 ASN 2 O 1
ATOM 4579 N N . GLN B 2 165 ? 66.797 232.311 186.797 1.00 0.00 165 GLN 2 N 1
ATOM 4580 C CA . GLN B 2 165 ? 66.374 231.209 185.942 1.00 0.00 165 GLN 2 CA 1
ATOM 4581 C C . GLN B 2 165 ? 65.609 231.710 184.769 1.00 0.00 165 GLN 2 C 1
ATOM 4582 O O . GLN B 2 165 ? 64.380 231.857 184.824 1.00 0.00 165 GLN 2 O 1
ATOM 4588 N N . VAL B 2 166 ? 66.380 231.945 183.758 1.00 0.00 166 VAL 2 N 1
ATOM 4589 C CA . VAL B 2 166 ? 65.861 232.408 182.506 1.00 0.00 166 VAL 2 CA 1
ATOM 4590 C C . VAL B 2 166 ? 64.641 231.569 182.142 1.00 0.00 166 VAL 2 C 1
ATOM 4591 O O . VAL B 2 166 ? 64.758 230.530 181.473 1.00 0.00 166 VAL 2 O 1
ATOM 4595 N N . ASN B 2 167 ? 63.520 232.061 182.621 1.00 0.00 167 ASN 2 N 1
ATOM 4596 C CA . ASN B 2 167 ? 62.194 231.506 182.329 1.00 0.00 167 ASN 2 CA 1
ATOM 4597 C C . ASN B 2 167 ? 61.586 232.418 181.276 1.00 0.00 167 ASN 2 C 1
ATOM 4598 O O . ASN B 2 167 ? 60.871 231.963 180.372 1.00 0.00 167 ASN 2 O 1
ATOM 4603 N N . ARG B 2 168 ? 61.915 233.678 181.493 1.00 0.00 168 ARG 2 N 1
ATOM 4604 C CA . ARG B 2 168 ? 61.470 234.804 180.676 1.00 0.00 168 ARG 2 CA 1
ATOM 4605 C C . ARG B 2 168 ? 62.587 235.836 180.570 1.00 0.00 168 ARG 2 C 1
ATOM 4606 O O . ARG B 2 168 ? 63.518 235.860 181.391 1.00 0.00 168 ARG 2 O 1
ATOM 4614 N N . GLU B 2 169 ? 62.454 236.657 179.555 1.00 0.00 169 GLU 2 N 1
ATOM 4615 C CA . GLU B 2 169 ? 63.391 237.742 179.293 1.00 0.00 169 GLU 2 CA 1
ATOM 4616 C C . GLU B 2 169 ? 62.828 239.027 179.874 1.00 0.00 169 GLU 2 C 1
ATOM 4617 O O . GLU B 2 169 ? 61.610 239.164 180.061 1.00 0.00 169 GLU 2 O 1
ATOM 4623 N N . ALA B 2 170 ? 63.738 239.914 180.148 1.00 0.00 170 ALA 2 N 1
ATOM 4624 C CA . ALA B 2 170 ? 63.426 241.245 180.651 1.00 0.00 170 ALA 2 CA 1
ATOM 4625 C C . ALA B 2 170 ? 63.988 242.226 179.654 1.00 0.00 170 ALA 2 C 1
ATOM 4626 O O . ALA B 2 170 ? 65.194 242.501 179.634 1.00 0.00 170 ALA 2 O 1
ATOM 4628 N N . THR B 2 171 ? 63.115 242.729 178.830 1.00 0.00 171 THR 2 N 1
ATOM 4629 C CA . THR B 2 171 ? 63.544 243.623 177.776 1.00 0.00 171 THR 2 CA 1
ATOM 4630 C C . THR B 2 171 ? 63.166 245.058 178.094 1.00 0.00 171 THR 2 C 1
ATOM 4631 O O . THR B 2 171 ? 61.983 245.378 178.309 1.00 0.00 171 THR 2 O 1
ATOM 4635 N N . VAL B 2 172 ? 64.240 245.800 178.089 1.00 0.00 172 VAL 2 N 1
ATOM 4636 C CA . VAL B 2 172 ? 64.292 247.217 178.376 1.00 0.00 172 VAL 2 CA 1
ATOM 4637 C C . VAL B 2 172 ? 64.182 248.037 177.098 1.00 0.00 172 VAL 2 C 1
ATOM 4638 O O . VAL B 2 172 ? 64.052 247.498 175.983 1.00 0.00 172 VAL 2 O 1
ATOM 4642 N N . LEU B 2 173 ? 64.277 249.315 177.364 1.00 0.00 173 LEU 2 N 1
ATOM 4643 C CA . LEU B 2 173 ? 64.183 250.373 176.375 1.00 0.00 173 LEU 2 CA 1
ATOM 4644 C C . LEU B 2 173 ? 65.491 250.526 175.598 1.00 0.00 173 LEU 2 C 1
ATOM 4645 O O . LEU B 2 173 ? 66.569 250.709 176.189 1.00 0.00 173 LEU 2 O 1
AT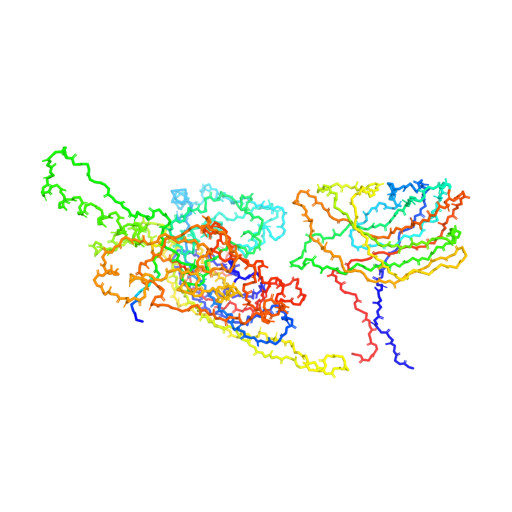OM 4650 N N . GLN B 2 174 ? 65.321 250.440 174.293 1.00 0.00 174 GLN 2 N 1
ATOM 4651 C CA . GLN B 2 174 ? 66.393 250.631 173.310 1.00 0.00 174 GLN 2 CA 1
ATOM 4652 C C . GLN B 2 174 ? 66.102 251.942 172.584 1.00 0.00 174 GLN 2 C 1
ATOM 4653 O O . GLN B 2 174 ? 65.110 252.057 171.851 1.00 0.00 174 GLN 2 O 1
ATOM 4659 N N . PRO B 2 175 ? 66.941 252.964 172.748 1.00 0.00 175 PRO 2 N 1
ATOM 4660 C CA . PRO B 2 175 ? 66.665 254.281 172.192 1.00 0.00 175 PRO 2 CA 1
ATOM 4661 C C . PRO B 2 175 ? 66.518 254.303 170.692 1.00 0.00 175 PRO 2 C 1
ATOM 4662 O O . PRO B 2 175 ? 65.896 255.292 170.191 1.00 0.00 175 PRO 2 O 1
ATOM 4666 N N . LEU B 2 176 ? 67.025 253.352 169.914 1.00 0.00 176 LEU 2 N 1
ATOM 4667 C CA . LEU B 2 176 ? 66.828 253.479 168.439 1.00 0.00 176 LEU 2 CA 1
ATOM 4668 C C . LEU B 2 176 ? 65.687 252.578 167.898 1.00 0.00 176 LEU 2 C 1
ATOM 4669 O O . LEU B 2 176 ? 65.759 252.062 166.772 1.00 0.00 176 LEU 2 O 1
ATOM 4674 N N . LYS B 2 177 ? 64.602 252.385 168.662 1.00 0.00 177 LYS 2 N 1
ATOM 4675 C CA . LYS B 2 177 ? 63.553 251.417 168.227 1.00 0.00 177 LYS 2 CA 1
ATOM 4676 C C . LYS B 2 177 ? 62.127 251.900 168.236 1.00 0.00 177 LYS 2 C 1
ATOM 4677 O O . LYS B 2 177 ? 62.070 253.161 168.385 1.00 0.00 177 LYS 2 O 1
ATOM 4683 N N . GLY C 3 14 ? 46.442 199.632 146.540 1.00 0.00 14 GLY 3 N 1
ATOM 4684 C CA . GLY C 3 14 ? 45.686 198.414 146.149 1.00 0.00 14 GLY 3 CA 1
ATOM 4685 C C . GLY C 3 14 ? 44.675 197.975 147.231 1.00 0.00 14 GLY 3 C 1
ATOM 4686 O O . GLY C 3 14 ? 43.775 198.735 147.616 1.00 0.00 14 GLY 3 O 1
ATOM 4687 N N . ALA C 3 15 ? 44.860 196.736 147.679 1.00 0.00 15 ALA 3 N 1
ATOM 4688 C CA . ALA C 3 15 ? 43.992 196.092 148.690 1.00 0.00 15 ALA 3 CA 1
ATOM 4689 C C . ALA C 3 15 ? 44.463 196.423 150.111 1.00 0.00 15 ALA 3 C 1
ATOM 4690 O O . ALA C 3 15 ? 45.623 196.798 150.330 1.00 0.00 15 ALA 3 O 1
ATOM 4692 N N . ARG C 3 16 ? 43.529 196.270 151.040 1.00 0.00 16 ARG 3 N 1
ATOM 4693 C CA . ARG C 3 16 ? 43.779 196.522 152.469 1.00 0.00 16 ARG 3 CA 1
ATOM 4694 C C . ARG C 3 16 ? 45.050 195.785 152.891 1.00 0.00 16 ARG 3 C 1
ATOM 4695 O O . ARG C 3 16 ? 45.531 194.886 152.187 1.00 0.00 16 ARG 3 O 1
ATOM 4703 N N . LEU C 3 17 ? 45.567 196.184 154.035 1.00 0.00 17 LEU 3 N 1
ATOM 4704 C CA . LEU C 3 17 ? 46.800 195.602 154.580 1.00 0.00 17 LEU 3 CA 1
ATOM 4705 C C . LEU C 3 17 ? 46.719 195.469 156.099 1.00 0.00 17 LEU 3 C 1
ATOM 4706 O O . LEU C 3 17 ? 46.652 194.355 156.639 1.00 0.00 17 LEU 3 O 1
ATOM 4711 N N . TRP C 3 18 ? 46.731 196.625 156.721 1.00 0.00 18 TRP 3 N 1
ATOM 4712 C CA . TRP C 3 18 ? 46.705 196.763 158.180 1.00 0.00 18 TRP 3 CA 1
ATOM 4713 C C . TRP C 3 18 ? 45.347 196.351 158.739 1.00 0.00 18 TRP 3 C 1
ATOM 4714 O O . TRP C 3 18 ? 44.296 196.824 158.280 1.00 0.00 18 TRP 3 O 1
ATOM 4725 N N . TYR C 3 19 ? 45.434 195.474 159.720 1.00 0.00 19 TYR 3 N 1
ATOM 4726 C CA . TYR C 3 19 ? 44.266 194.937 160.419 1.00 0.00 19 TYR 3 CA 1
ATOM 4727 C C . TYR C 3 19 ? 44.549 194.906 161.915 1.00 0.00 19 TYR 3 C 1
ATOM 4728 O O . TYR C 3 19 ? 45.382 194.119 162.391 1.00 0.00 19 TYR 3 O 1
ATOM 4737 N N . VAL C 3 20 ? 43.828 195.784 162.583 1.00 0.00 20 VAL 3 N 1
ATOM 4738 C CA . VAL C 3 20 ? 43.942 195.997 164.027 1.00 0.00 20 VAL 3 CA 1
ATOM 4739 C C . VAL C 3 20 ? 42.772 195.334 164.768 1.00 0.00 20 VAL 3 C 1
ATOM 4740 O O . VAL C 3 20 ? 42.897 194.945 165.937 1.00 0.00 20 VAL 3 O 1
ATOM 4744 N N . GLY C 3 21 ? 41.657 195.225 164.067 1.00 0.00 21 GLY 3 N 1
ATOM 4745 C CA . GLY C 3 21 ? 40.437 194.597 164.611 1.00 0.00 21 GLY 3 CA 1
ATOM 4746 C C . GLY C 3 21 ? 39.276 195.624 164.438 1.00 0.00 21 GLY 3 C 1
ATOM 4747 O O . GLY C 3 21 ? 38.244 195.544 165.121 1.00 0.00 21 GLY 3 O 1
ATOM 4748 N N . GLY C 3 22 ? 39.472 196.604 163.505 1.00 0.00 22 GLY 3 N 1
ATOM 4749 C CA . GLY C 3 22 ? 38.432 197.656 163.200 1.00 0.00 22 GLY 3 CA 1
ATOM 4750 C C . GLY C 3 22 ? 38.977 198.883 162.383 1.00 0.00 22 GLY 3 C 1
ATOM 4751 O O . GLY C 3 22 ? 39.377 198.745 161.217 1.00 0.00 22 GLY 3 O 1
ATOM 4752 N N . THR C 3 23 ? 38.927 200.044 163.094 1.00 0.00 23 THR 3 N 1
ATOM 4753 C CA . THR C 3 23 ? 39.379 201.423 162.652 1.00 0.00 23 THR 3 CA 1
ATOM 4754 C C . THR C 3 23 ? 40.078 202.056 163.847 1.00 0.00 23 THR 3 C 1
ATOM 4755 O O . THR C 3 23 ? 39.527 202.100 164.959 1.00 0.00 23 THR 3 O 1
ATOM 4759 N N . GLN C 3 24 ? 41.256 202.499 163.484 1.00 0.00 24 GLN 3 N 1
ATOM 4760 C CA . GLN C 3 24 ? 42.207 203.224 164.318 1.00 0.00 24 GLN 3 CA 1
ATOM 4761 C C . GLN C 3 24 ? 42.552 204.482 163.526 1.00 0.00 24 GLN 3 C 1
ATOM 4762 O O . GLN C 3 24 ? 42.990 204.408 162.369 1.00 0.00 24 GLN 3 O 1
ATOM 4768 N N . TYR C 3 25 ? 42.348 205.626 164.134 1.00 0.00 25 TYR 3 N 1
ATOM 4769 C CA . TYR C 3 25 ? 42.521 206.889 163.413 1.00 0.00 25 TYR 3 CA 1
ATOM 4770 C C . TYR C 3 25 ? 43.974 207.224 163.129 1.00 0.00 25 TYR 3 C 1
ATOM 4771 O O . TYR C 3 25 ? 44.811 206.776 163.949 1.00 0.00 25 TYR 3 O 1
#

Sequence (606 aa):
VPHDLSHLVFEAGKIGRLKTISWTPVVAGDSFECDMVGAIRLSPLRRGLAVDSRVDIFSFYIPHRHIYGQQWINFMKDGVNASPLPPVTCSSGWDSAAYLGTIPSSTLKVPKFLHQGYLNIYNNYFKPPWSDDLTYANPSNMPSEDYKWGVRVANLKSIWTAPLPPDTRTSENMTTGTSTIDIMGLQAAYAKLHTEQERDYFMTRYRDIMKEFGGHTSYDGDNRPLLLMRSEFWASGYDVDGTDQSSLGQFSGRVQQTFNHKVPRFYVPEHGVIMTLAVTRFPPTHEMEMHYLVGKENLTYTDIACDPALMANLPPREVSLKEFFHSSPDSAKFKIAEGQWYRTQPDRVAFPYNALDGFPFYSALPSTDLKDRVLVNTNNYDEIFQSMQLAHWNMQTKFNINVYRHMPTTRDSIMTSMFQKFISKHNAPINSTQLAATKTPAVAAPVLSVPNLSRSTILINATTTAVTTHSGLCHVVRIDETNPTNHHALSIAGSLSNVPADMIAFAIRFEVADGVVPTAVPALYDVYPIETFNNGKAISFKDAVTIDSHPRTVGNDVYAGIMLWSNAWTASTISGVLSVNQVNREATVLQPLKGARLWYVGGTQY

Secondary structure (DSSP, 8-state):
-EE---EEEEEEE-SSB-EEEEEEEE-TT-EEEEEEEEEEEEPPBSSS--SPEEEEEEEEEEESHHHHTHHHHHHHHHGGGPPP---EE--SSTTSSGGGSS---TTSEE-HHHHHHHHHHHHHHTS-TTSPP---SSGGGS-TTTTTT-PBPBPP--STTSPPPTT--S-------SS---HHHHHHHHHHHHHHHHHHHT--SHHHHHHTTT----TTTTT--EEEEEEEEEE--EEEE--STTTTT-EEEE-EEEEEEEEEEEE--SSEEEEEEEEEE----BTTB--HHHHSSSPPHHHHS--HHHHTTSPPEEEETTTTBSS--TT-EEEE-TTGGGS-------TTTTT-TT--SB-S---SSTGGGTB--GGGGGGGBSS-SS-SEEEEEEEEEEEE-----HHHHS---/-PPP---S----S--B--EEEE---SS-BBSS---SSEEEE--EEEE--EESS-EEEEEEE-----S-SEEEEEEEEEESS--TT-EEEEEEEEEETT---SB--S--EEE---EEE-SS-EEE-EEEEEE-S-SSTTEEEEEEEEEE-SEE-SEEE-EEEEEEEESS------TT-/------SSS---

Foldseek 3Di:
DKDWPWDKWWDFFFAFFKAFGDKDWDAAFKKKKKKKWWKKWFFWFFFADDFWWKKKKFKWWAFCCLQCPVLVVVQVVVPPPRDDQDFAAWDDDQLTQRRLNDGQPPRRTGHRCSVVVSQLACQPPFAPLLDDGPPDDGSNRDDPRCRRRRNFGFADDDQLQCFQQQVFDQDDDDDADPPDGDPVVVVVSVVVVVLVNCCRGFNVDPQGNQVVVVDGDDCVNVSHIGTQFMDMDIWAAGWDADDDPPRHVTIIGITIGIDMTIRPIDTRNRTTMMTMIMHIHDHAAEAFWDQLCVQDPDDDCQQPVVDVVNLVDHGWDKAALRSTGPPGDRQLIGTGRRCSSVVDDHDYHDPVPLVDFQDQYQNDRADSDNSRSTRDPRVSNVRNHDDDPSYRMIMIIIIGMIMDDDDDDDCRVVPPD/DADDQDFLDDADPDADEAEDEDEFAQLAFERDFADEFKYKYFYLYWYAKDQDWHGHDYWHFYDADDPAFKWKKKKKKKKFQAAQFKAKWKKKDKDFAPDTGRGDDVDMDTDHDDWDGDHGIIIDIHMDIDTRHRPDDRIGMIMFIIITGRITHGHRMTIMMMMGIPPDDDDDDDVVD/DDDDDDPPDDDD

Nearest PDB structures (foldseek):
  1gff-assembly1_1  TM=1.002E+00  e=1.101E-91  Escherichia phage G4
  1m06-assembly1_F  TM=9.933E-01  e=5.765E-64  Escherichia phage alpha3
  1kvp-assembly1_A  TM=9.928E-01  e=3.439E-62  Sinsheimervirus phiX174
  1al0-assembly1_F  TM=9.738E-01  e=6.385E-60  Sinsheimervirus phiX174
  1cd3-assembly1_F  TM=9.735E-01  e=5.525E-59  Sinsheimervirus phiX174

Solvent-accessible surface area: 31408 Å² total; per-residue (Å²): 95,66,35,110,68,37,68,113,13,165,18,15,0,13,1,0,20,0,26,3,15,10,75,11,74,4,54,46,46,1,18,5,47,10,42,0,61,11,23,1,66,14,4,67,6,101,80,16,54,59,46,63,2,34,1,1,0,0,0,0,0,1,0,20,53,12,12,19,30,123,92,18,57,61,57,96,154,98,33,146,134,16,87,119,44,75,82,9,53,10,26,111,25,228,62,0,0,18,0,1,35,32,126,12,56,123,88,64,76,8,35,67,28,2,2,43,0,3,1,24,0,2,12,26,31,0,22,0,5,63,13,120,86,19,120,58,62,34,0,53,79,12,66,57,61,16,26,57,38,0,10,56,0,0,11,32,105,18,10,8,2,9,6,23,5,47,127,4,70,75,78,90,133,56,136,79,37,150,106,99,77,86,123,154,25,56,120,41,31,140,61,142,32,104,61,62,60,33,102,46,37,83,16,60,24,126,30,36,42,64,154,106,162,74,39,161,15,55,42,68,58,37,72,28,1,48,53,35,55,74,19,80,37,120,1,36,31,103,60,72,89,24,109,84,183,105,29,129,64,101,91,28,2,105,12,63,36,106,8,76,3,138,4,82,146,34,154,0,57,51,48,0,0,3,1,10,0,1,0,1,7,4,33,18,13,7,11,67,30,45,59,7,23,105,10,36,145,127,77,71,135,37,2,80,44,57,37,106,63,54,23,76,123,62,72,23,41,99,1,2,3,100,42,2,2,128,75,3,66,97,81,7,96,10,33,6,36,18,1,10,5,98,119,35,140,32,85,199,26,34,159,84,85,53,73,70,74,1,32,2,31,10,30,55,67,26,40,81,86,25,85,58,11,3,9,3,57,3,82,10,1,68,63,1,1,93,77,14,124,92,0,0,2,16,1,56,6,91,3,48,8,47,1,82,48,188,95,82,69,119,164,92,78,108,101,149,128,247,194,119,164,85,140,58,115,11,77,48,27,173,105,79,64,151,25,78,44,94,52,84,0,39,92,62,0,14,11,11,17,121,26,88,76,9,50,10,11,0,70,1,75,1,43,3,68,57,34,112,90,96,0,0,0,1,5,4,0,80,1,38,47,93,34,32,22,54,118,17,37,6,4,2,14,3,56,3,55,74,2,35,70,54,7,74,1,24,3,2,2,4,46,27,60,84,66,68,91,12,110,28,6,53,111,142,59,54,81,40,115,33,102,38,138,45,107,22,145,51,4,48,6,106,13,53,14,102,4,29,0,64,37,127,74,145,46,20,5,0,7,0,0,2,0,3,53,3,82,54,2,80,82,42,66,2,29,16,56,1,5,0,16,0,64,48,159,146,66,125,103,145,54,95,153,198,140,91,180,63,49,58,10,0,42,66,19,40

Radius of gyration: 30.94 Å; Cα contacts (8 Å, |Δi|>4): 1371; chains: 3; bounding box: 85×98×65 Å